Protein AF-Q891A1-F1 (afdb_monomer)

InterPro domains:
  IPR018060 AraC-like, DNA binding HTH domain [PF12833] (164-237)
  IPR018060 AraC-like, DNA binding HTH domain [PS01124] (141-235)
  IPR018060 AraC-like, DNA binding HTH domain [SM00342] (158-240)
  IPR029058 Alpha/Beta hydrolase fold [G3DSA:3.40.50.1820] (238-416)
  IPR029058 Alpha/Beta hydrolase fold [SSF53474] (236-412)

pLDDT: mean 78.77, std 14.67, range [28.3, 97.5]

Mean predicted aligned error: 16.71 Å

Nearest PDB structures (foldseek):
  5tkq-assembly1_A  TM=7.796E-01  e=1.368E-04  Homo sapiens
  4dnp-assembly1_A  TM=5.455E-01  e=9.381E-04  Petunia x hybrida
  7ukb-assembly1_A  TM=5.071E-01  e=1.051E-03  synthetic construct
  6uh9-assembly2_B  TM=5.305E-01  e=1.959E-03  Petunia x hybrida
  6i8w-assembly2_B  TM=4.592E-01  e=1.112E-03  Pseudomonas aeruginosa

Organism: Clostridium tetani (strain Massachusetts / E88) (NCBI:txid212717)

Secondary structure (DSSP, 8-state):
----EEEE-SSEEEEEE-S--PPSB--SSEEEEEESSS-EEEEETTEEEEESEEEE-TT--EEEE--TT-EEEEEE-TTSHHHHHHIIIIITTSSEEEPPHHHHHHHHHHHHHHTT-HHHHHHHHHHHTT-----GGGS-HHHHHHHHHHHH-S---TTHHHHHHHHHT--HHHHHHHHHHHHSS-HHHHHHHHHHHHHHHHHHTT--HHHHHHHTT-S-HHHHHHHHHHHHSEEEEETTHHHHHHHHHTT-TT--EEEEES--SBHHHHHHTTS-HHHHHHHHHHHHTT-HHHHHHHHHHHHHHS-HHHHHHHHHHHHHTT-SSHHHHHHHHTT-BSTTTGGG--SEEEEEEETT-SSS-GGGHHHHHHH-TT-SEEEEEEE-GGGT--SGGGTT-HHHHHHHHHHHHHHHHHHHTT-

Radius of gyration: 25.14 Å; Cα contacts (8 Å, |Δi|>4): 693; chains: 1; bounding box: 55×58×72 Å

Sequence (419 aa):
MDLTNVFYFYGHTLIFSDYKTPELHKHVAKHMIFSLGNDMECYINGKKLLCRGICIDSNVEHTIKACLQGVLVFLFEETSTLSGQLKNKYLHGKSFSIIDEDIVDTVINIWIDNNDNSREVDKEILMACQLNTPSQQEYDQRIITVLSAIAKAEGIYEDTIEKLCNIVYLSQSRLSHLFSEQVGVSLASFLVLEKMRKTYAYVISGESLTDSAIRAGFNSSSHFSATCKRMFGLSVGASLGGMLAPRAAAFDKRIQRVIAWSIFPNFFDVILFGLSKNQQCIIKWCIKYKMSFLINTIVNKKLKSGDESVKWGLLHGMYAYQAKTPYEYIVKMNKYQMLDIAHKIEQDMLIIGANKDHFIDYHTVGKEIDALTNVRSLTVRIFTEKENAGEHCNVDNPRLCFDTMINWIEQIKKRDNRI

Structure (mmCIF, N/CA/C/O backbone):
data_AF-Q891A1-F1
#
_entry.id   AF-Q891A1-F1
#
loop_
_atom_site.group_PDB
_atom_site.id
_atom_site.type_symbol
_atom_site.label_atom_id
_atom_site.label_alt_id
_atom_site.label_comp_id
_atom_site.label_asym_id
_atom_site.label_entity_id
_atom_site.label_seq_id
_atom_site.pdbx_PDB_ins_code
_atom_site.Cartn_x
_atom_site.Cartn_y
_atom_site.Cartn_z
_atom_site.occupancy
_atom_site.B_iso_or_equiv
_atom_site.auth_seq_id
_atom_site.auth_comp_id
_atom_site.auth_asym_id
_atom_site.auth_atom_id
_atom_site.pdbx_PDB_model_num
ATOM 1 N N . MET A 1 1 ? 5.472 29.842 -4.791 1.00 28.30 1 MET A N 1
ATOM 2 C CA . MET A 1 1 ? 6.188 28.680 -4.229 1.00 28.30 1 MET A CA 1
ATOM 3 C C . MET A 1 1 ? 5.194 28.097 -3.275 1.00 28.30 1 MET A C 1
ATOM 5 O O . MET A 1 1 ? 4.993 28.670 -2.214 1.00 28.30 1 MET A O 1
ATOM 9 N N . ASP A 1 2 ? 4.491 27.088 -3.763 1.00 34.38 2 ASP A N 1
ATOM 10 C CA . ASP A 1 2 ? 3.330 26.531 -3.095 1.00 34.38 2 ASP A CA 1
ATOM 11 C C . ASP A 1 2 ? 3.844 25.477 -2.107 1.00 34.38 2 ASP A C 1
ATOM 13 O O . ASP A 1 2 ? 4.395 24.451 -2.516 1.00 34.38 2 ASP A O 1
ATOM 17 N N . LEU A 1 3 ? 3.792 25.787 -0.815 1.00 41.62 3 LEU A N 1
ATOM 18 C CA . LEU A 1 3 ? 4.240 24.915 0.268 1.00 41.62 3 LEU A CA 1
ATOM 19 C C . LEU A 1 3 ? 3.006 24.233 0.857 1.00 41.62 3 LEU A C 1
ATOM 21 O O . LEU A 1 3 ? 2.468 24.646 1.880 1.00 41.62 3 LEU A O 1
ATOM 25 N N . THR A 1 4 ? 2.558 23.167 0.192 1.00 54.81 4 THR A N 1
ATOM 26 C CA . THR A 1 4 ? 1.636 22.210 0.808 1.00 54.81 4 THR A CA 1
ATOM 27 C C . THR A 1 4 ? 2.433 21.329 1.769 1.00 54.81 4 THR A C 1
ATOM 29 O O . THR A 1 4 ? 3.264 20.533 1.332 1.00 54.81 4 THR A O 1
ATOM 32 N N . ASN A 1 5 ? 2.182 21.459 3.070 1.00 61.22 5 ASN A N 1
ATOM 33 C CA . ASN A 1 5 ? 2.815 20.627 4.094 1.00 61.22 5 ASN A CA 1
ATOM 34 C C . ASN A 1 5 ? 1.843 19.524 4.523 1.00 61.22 5 ASN A C 1
ATOM 36 O O . ASN A 1 5 ? 0.697 19.807 4.870 1.00 61.22 5 ASN A O 1
ATOM 40 N N . VAL A 1 6 ? 2.295 18.267 4.507 1.00 55.81 6 VAL A N 1
ATOM 41 C CA . VAL A 1 6 ? 1.483 17.101 4.886 1.00 55.81 6 VAL A CA 1
ATOM 42 C C . VAL A 1 6 ? 2.138 16.371 6.053 1.00 55.81 6 VAL A C 1
ATOM 44 O O . VAL A 1 6 ? 3.302 15.978 5.978 1.00 55.81 6 VAL A O 1
ATOM 47 N N . PHE A 1 7 ? 1.370 16.146 7.114 1.00 57.16 7 PHE A N 1
ATOM 48 C CA . PHE A 1 7 ? 1.794 15.477 8.337 1.00 57.16 7 PHE A CA 1
ATOM 49 C C . PHE A 1 7 ? 0.924 14.241 8.584 1.00 57.16 7 PHE A C 1
ATOM 51 O O . PHE A 1 7 ? -0.303 14.323 8.623 1.00 57.16 7 PHE A O 1
ATOM 58 N N . TYR A 1 8 ? 1.557 13.080 8.756 1.00 51.88 8 TYR A N 1
ATOM 59 C CA . TYR A 1 8 ? 0.866 11.799 8.922 1.00 51.88 8 TYR A CA 1
ATOM 60 C C . TYR A 1 8 ? 0.908 11.323 10.374 1.00 51.88 8 TYR A C 1
ATOM 62 O O . TYR A 1 8 ? 1.984 11.230 10.974 1.00 51.88 8 TYR A O 1
ATOM 70 N N . PHE A 1 9 ? -0.253 10.938 10.903 1.00 58.28 9 PHE A N 1
ATOM 71 C CA . PHE A 1 9 ? -0.436 10.450 12.266 1.00 58.28 9 PHE A CA 1
ATOM 72 C C . PHE A 1 9 ? -1.172 9.102 12.268 1.00 58.28 9 PHE A C 1
ATOM 74 O O . PHE A 1 9 ? -1.621 8.598 11.236 1.00 58.28 9 PHE A O 1
ATOM 81 N N . TYR A 1 10 ? -1.256 8.460 13.434 1.00 57.59 10 TYR A N 1
ATOM 82 C CA . TYR A 1 10 ? -2.009 7.215 13.568 1.00 57.59 10 TYR A CA 1
ATOM 83 C C . TYR A 1 10 ? -3.515 7.509 13.555 1.00 57.59 10 TYR A C 1
ATOM 85 O O . TYR A 1 10 ? -4.038 8.082 14.506 1.00 57.59 10 TYR A O 1
ATOM 93 N N . GLY A 1 11 ? -4.209 7.091 12.493 1.00 57.59 11 GLY A N 1
ATOM 94 C CA . GLY A 1 11 ? -5.657 7.257 12.342 1.00 57.59 11 GLY A CA 1
ATOM 95 C C . GLY A 1 11 ? -6.099 8.553 11.653 1.00 57.59 11 GLY A C 1
ATOM 96 O O . GLY A 1 11 ? -7.282 8.673 11.332 1.00 57.59 11 GLY A O 1
ATOM 97 N N . HIS A 1 12 ? -5.189 9.494 11.375 1.00 75.38 12 HIS A N 1
ATOM 98 C CA . HIS A 1 12 ? -5.497 10.732 10.651 1.00 75.38 12 HIS A CA 1
ATOM 99 C C . HIS A 1 12 ? -4.279 11.362 9.954 1.00 75.38 12 HIS A C 1
ATOM 101 O O . HIS A 1 12 ? -3.131 10.979 10.173 1.00 75.38 12 HIS A O 1
ATOM 107 N N . THR A 1 13 ? -4.534 12.326 9.071 1.00 67.75 13 THR A N 1
ATOM 108 C CA . THR A 1 13 ? -3.533 13.133 8.352 1.00 67.75 13 THR A CA 1
ATOM 109 C C . THR A 1 13 ? -3.898 14.608 8.468 1.00 67.75 13 THR A C 1
ATOM 111 O O . THR A 1 13 ? -5.066 14.951 8.306 1.00 67.75 13 THR A O 1
ATOM 114 N N . LEU A 1 14 ? -2.913 15.466 8.713 1.00 76.75 14 LEU A N 1
ATOM 115 C CA . LEU A 1 14 ? -3.044 16.921 8.700 1.00 76.75 14 LEU A CA 1
ATOM 116 C C . LEU A 1 14 ? -2.378 17.473 7.439 1.00 76.75 14 LEU A C 1
ATOM 118 O O . LEU A 1 14 ? -1.219 17.176 7.156 1.00 76.75 14 LEU A O 1
ATOM 122 N N . ILE A 1 15 ? -3.106 18.284 6.687 1.00 74.00 15 ILE A N 1
ATOM 123 C CA . ILE A 1 15 ? -2.641 18.954 5.479 1.00 74.00 15 ILE A CA 1
ATOM 124 C C . ILE A 1 15 ? -2.798 20.454 5.692 1.00 74.00 15 ILE A C 1
ATOM 126 O O . ILE A 1 15 ? -3.900 20.943 5.930 1.00 74.00 15 ILE A O 1
ATOM 130 N N . PHE A 1 16 ? -1.703 21.188 5.557 1.00 77.50 16 PHE A N 1
ATOM 131 C CA . PHE A 1 16 ? -1.745 22.620 5.310 1.00 77.50 16 PHE A CA 1
ATOM 132 C C . PHE A 1 16 ? -1.683 22.826 3.800 1.00 77.50 16 PHE A C 1
ATOM 134 O O . PHE A 1 16 ? -0.686 22.474 3.164 1.00 77.50 16 PHE A O 1
ATOM 141 N N . SER A 1 17 ? -2.765 23.350 3.229 1.00 66.00 17 SER A N 1
ATOM 142 C CA . SER A 1 17 ? -2.843 23.674 1.807 1.00 66.00 17 SER A CA 1
ATOM 143 C C . SER A 1 17 ? -2.883 25.182 1.635 1.00 66.00 17 SER A C 1
ATOM 145 O O . SER A 1 17 ? -3.754 25.862 2.183 1.00 66.00 17 SER A O 1
ATOM 147 N N . ASP A 1 18 ? -1.984 25.694 0.804 1.00 64.25 18 ASP A N 1
ATOM 148 C CA . ASP A 1 18 ? -2.136 27.022 0.222 1.00 64.25 18 ASP A CA 1
ATOM 149 C C . ASP A 1 18 ? -3.290 27.043 -0.799 1.00 64.25 18 ASP A C 1
ATOM 151 O O . ASP A 1 18 ? -3.939 26.022 -1.033 1.00 64.25 18 ASP A O 1
ATOM 155 N N . TYR A 1 19 ? -3.572 28.238 -1.336 1.00 57.94 19 TYR A N 1
ATOM 156 C CA . TYR A 1 19 ? -4.722 28.737 -2.123 1.00 57.94 19 TYR A CA 1
ATOM 157 C C . TYR A 1 19 ? -5.319 27.841 -3.245 1.00 57.94 19 TYR A C 1
ATOM 159 O O . TYR A 1 19 ? -6.241 28.237 -3.966 1.00 57.94 19 TYR A O 1
ATOM 167 N N . LYS A 1 20 ? -4.848 26.612 -3.428 1.00 62.22 20 LYS A N 1
ATOM 168 C CA . LYS A 1 20 ? -5.359 25.658 -4.403 1.00 62.22 20 LYS A CA 1
ATOM 169 C C . LYS A 1 20 ? -6.750 25.141 -4.021 1.00 62.22 20 LYS A C 1
ATOM 171 O O . LYS A 1 20 ? -6.933 24.392 -3.070 1.00 62.22 20 LYS A O 1
ATOM 176 N N . THR A 1 21 ? -7.739 25.505 -4.833 1.00 71.62 21 THR A N 1
ATOM 177 C CA . THR A 1 21 ? -9.111 24.988 -4.732 1.00 71.62 21 THR A CA 1
ATOM 178 C C . THR A 1 21 ? -9.183 23.573 -5.329 1.00 71.62 21 THR A C 1
ATOM 180 O O . THR A 1 21 ? -8.945 23.434 -6.533 1.00 71.62 21 THR A O 1
ATOM 183 N N . PRO A 1 22 ? -9.475 22.515 -4.545 1.00 70.00 22 PRO A N 1
ATOM 184 C CA . PRO A 1 22 ? -9.685 21.172 -5.079 1.00 70.00 22 PRO A CA 1
ATOM 185 C C . PRO A 1 22 ? -10.894 21.106 -6.022 1.00 70.00 22 PRO A C 1
ATOM 187 O O . PRO A 1 22 ? -11.870 21.838 -5.875 1.00 70.00 22 PRO A O 1
ATOM 190 N N . GLU A 1 23 ? -10.865 20.184 -6.983 1.00 76.81 23 GLU A N 1
ATOM 191 C CA . GLU A 1 23 ? -12.052 19.853 -7.782 1.00 76.81 23 GLU A CA 1
ATOM 192 C C . GLU A 1 23 ? -13.133 19.206 -6.899 1.00 76.81 23 GLU A C 1
ATOM 194 O O . GLU A 1 23 ? -12.847 18.730 -5.800 1.00 76.81 23 GLU A O 1
ATOM 199 N N . LEU A 1 24 ? -14.384 19.183 -7.364 1.00 78.00 24 LEU A N 1
ATOM 200 C CA . LEU A 1 24 ? -15.477 18.479 -6.687 1.00 78.00 24 LEU A CA 1
ATOM 201 C C . LEU A 1 24 ? -15.148 16.982 -6.564 1.00 78.00 24 LEU A C 1
ATOM 203 O O . LEU A 1 24 ? -14.889 16.322 -7.570 1.00 78.00 24 LEU A O 1
ATOM 207 N N . HIS A 1 25 ? -15.146 16.447 -5.343 1.00 66.81 25 HIS A N 1
ATOM 208 C CA . HIS A 1 25 ? -14.740 15.068 -5.068 1.00 66.81 25 HIS A CA 1
ATOM 209 C C . HIS A 1 25 ? -15.483 14.468 -3.866 1.00 66.81 25 HIS A C 1
ATOM 211 O O . HIS A 1 25 ? -16.196 15.151 -3.140 1.00 66.81 25 HIS A O 1
ATOM 217 N N . LYS A 1 26 ? -15.326 13.160 -3.651 1.00 64.94 26 LYS A N 1
ATOM 218 C CA . LYS A 1 26 ? -15.771 12.448 -2.444 1.00 64.94 26 LYS A CA 1
ATOM 219 C C . LYS A 1 26 ? -14.814 11.307 -2.146 1.00 64.94 26 LYS A C 1
ATOM 221 O O . LYS A 1 26 ? -14.264 10.718 -3.076 1.00 64.94 26 LYS A O 1
ATOM 226 N N . HIS A 1 27 ? -14.654 10.955 -0.878 1.00 57.44 27 HIS A N 1
ATOM 227 C CA . HIS A 1 27 ? -13.802 9.838 -0.481 1.00 57.44 27 HIS A CA 1
ATOM 228 C C . HIS A 1 27 ? -14.135 9.318 0.917 1.00 57.44 27 HIS A C 1
ATOM 230 O O . HIS A 1 27 ? -14.945 9.898 1.633 1.00 57.44 27 HIS A O 1
ATOM 236 N N . VAL A 1 28 ? -13.487 8.218 1.300 1.00 55.78 28 VAL A N 1
ATOM 237 C CA . VAL A 1 28 ? -13.786 7.445 2.515 1.00 55.78 28 VAL A CA 1
ATOM 238 C C . VAL A 1 28 ? -13.289 8.067 3.820 1.00 55.78 28 VAL A C 1
ATOM 240 O O . VAL A 1 28 ? -13.697 7.603 4.875 1.00 55.78 28 VAL A O 1
ATOM 243 N N . ALA A 1 29 ? -12.404 9.065 3.772 1.00 61.62 29 ALA A N 1
ATOM 244 C CA . ALA A 1 29 ? -11.992 9.794 4.969 1.00 61.62 29 ALA A CA 1
ATOM 245 C C . ALA A 1 29 ? -13.008 10.888 5.324 1.00 61.62 29 ALA A C 1
ATOM 247 O O . ALA A 1 29 ? -13.493 11.589 4.428 1.00 61.62 29 ALA A O 1
ATOM 248 N N . LYS A 1 30 ? -13.278 11.053 6.625 1.00 83.75 30 LYS A N 1
ATOM 249 C CA . LYS A 1 30 ? -14.004 12.218 7.155 1.00 83.75 30 LYS A CA 1
ATOM 250 C C . LYS A 1 30 ? -13.077 13.425 7.177 1.00 83.75 30 LYS A C 1
ATOM 252 O O . LYS A 1 30 ? -11.870 13.260 7.366 1.00 83.75 30 LYS A O 1
ATOM 257 N N . HIS A 1 31 ? -13.643 14.618 7.051 1.00 88.25 31 HIS A N 1
ATOM 258 C CA . HIS A 1 31 ? -12.878 15.859 7.105 1.00 88.25 31 HIS A CA 1
ATOM 259 C C . HIS A 1 31 ? -13.192 16.695 8.330 1.00 88.25 31 HIS A C 1
ATOM 261 O O . HIS A 1 31 ? -14.355 16.809 8.717 1.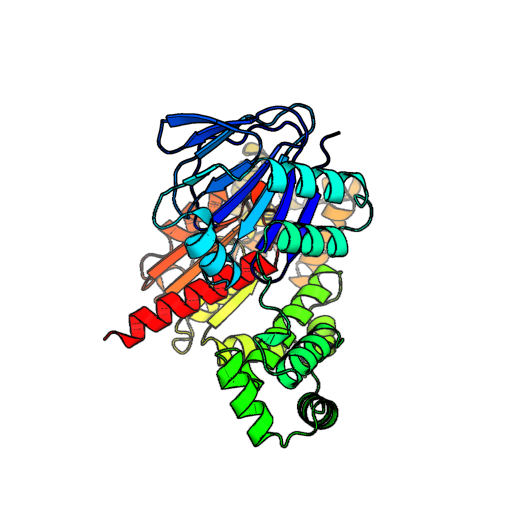00 88.25 31 HIS A O 1
ATOM 267 N N . MET A 1 32 ? -12.174 17.396 8.819 1.00 93.94 32 MET A N 1
ATOM 268 C CA . MET A 1 32 ? -12.349 18.706 9.444 1.00 93.94 32 MET A CA 1
ATOM 269 C C . MET A 1 32 ? -11.484 19.722 8.723 1.00 93.94 32 MET A C 1
ATOM 271 O O . MET A 1 32 ? -10.315 19.456 8.463 1.00 93.94 32 MET A O 1
ATOM 275 N N . ILE A 1 33 ? -12.064 20.861 8.368 1.00 93.19 33 ILE A N 1
ATOM 276 C CA . ILE A 1 33 ? -11.386 21.880 7.573 1.00 93.19 33 ILE A CA 1
ATOM 277 C C . ILE A 1 33 ? -11.564 23.226 8.250 1.00 93.19 33 ILE A C 1
ATOM 279 O O . ILE A 1 33 ? -12.676 23.564 8.653 1.00 93.19 33 ILE A O 1
ATOM 283 N N . PHE A 1 34 ? -10.471 23.975 8.355 1.00 93.50 34 PHE A N 1
ATOM 284 C CA . PHE A 1 34 ? -10.411 25.291 8.973 1.00 93.50 34 PHE A CA 1
ATOM 285 C C . PHE A 1 34 ? -9.769 26.288 8.013 1.00 93.50 34 PHE A C 1
ATOM 287 O O . PHE A 1 34 ? -8.702 26.034 7.455 1.00 93.50 34 PHE A O 1
ATOM 294 N N . SER A 1 35 ? -10.411 27.433 7.830 1.00 91.38 35 SER A N 1
ATOM 295 C CA . SER A 1 35 ? -9.860 28.569 7.103 1.00 91.38 35 SER A CA 1
ATOM 296 C C . SER A 1 35 ? -8.906 29.347 8.000 1.00 91.38 35 SER A C 1
ATOM 298 O O . SER A 1 35 ? -9.288 29.737 9.098 1.00 91.38 35 SER A O 1
ATOM 300 N N . LEU A 1 36 ? -7.692 29.635 7.527 1.00 87.06 36 LEU A N 1
ATOM 301 C CA . LEU A 1 36 ? -6.720 30.466 8.255 1.00 87.06 36 LEU A CA 1
ATOM 302 C C . LEU A 1 36 ? -6.941 31.974 8.048 1.00 87.06 36 LEU A C 1
ATOM 304 O O . LEU A 1 36 ? -6.126 32.798 8.457 1.00 87.06 36 LEU A O 1
ATOM 308 N N . GLY A 1 37 ? -8.032 32.345 7.382 1.00 82.56 37 GLY A N 1
ATOM 309 C CA . GLY A 1 37 ? -8.413 33.726 7.128 1.00 82.56 37 GLY A CA 1
ATOM 310 C C . GLY A 1 37 ? -9.914 33.924 7.295 1.00 82.56 37 GLY A C 1
ATOM 311 O O . GLY A 1 37 ? -10.510 33.517 8.291 1.00 82.56 37 GLY A O 1
ATOM 312 N N . ASN A 1 38 ? -10.527 34.553 6.294 1.00 85.12 38 ASN A N 1
ATOM 313 C CA . ASN A 1 38 ? -11.974 34.780 6.253 1.00 85.12 38 ASN A CA 1
ATOM 314 C C . ASN A 1 38 ? -12.739 33.497 5.891 1.00 85.12 38 ASN A C 1
ATOM 316 O O . ASN A 1 38 ? -12.134 32.466 5.600 1.00 85.12 38 ASN A O 1
ATOM 320 N N . ASP A 1 39 ? -14.067 33.568 5.848 1.00 89.50 39 ASP A N 1
ATOM 321 C CA . ASP A 1 39 ? -14.931 32.466 5.421 1.00 89.50 39 ASP A CA 1
ATOM 322 C C . ASP A 1 39 ? -14.442 31.791 4.131 1.00 89.50 39 ASP A C 1
ATOM 324 O O . ASP A 1 39 ? -14.150 32.445 3.123 1.00 89.50 39 ASP A O 1
ATOM 328 N N . MET A 1 40 ? -14.402 30.461 4.158 1.00 91.19 40 MET A N 1
ATOM 329 C CA . MET A 1 40 ? -14.188 29.637 2.975 1.00 91.19 40 MET A CA 1
ATOM 330 C C . MET A 1 40 ? -15.529 29.275 2.335 1.00 91.19 40 MET A C 1
ATOM 332 O O . MET A 1 40 ? -16.533 29.021 3.006 1.00 91.19 40 MET A O 1
ATOM 336 N N . GLU A 1 41 ? -15.544 29.235 1.006 1.00 92.62 41 GLU A N 1
ATOM 337 C CA . GLU A 1 41 ? -16.724 28.875 0.225 1.00 92.62 41 GLU A CA 1
ATOM 338 C C . GLU A 1 41 ? -16.760 27.359 0.027 1.00 92.62 41 GLU A C 1
ATOM 340 O O . GLU A 1 41 ? -15.955 26.805 -0.720 1.00 92.62 41 GLU A O 1
ATOM 345 N N . CYS A 1 42 ? -17.691 26.685 0.698 1.00 92.25 42 CYS A N 1
ATOM 346 C CA . CYS A 1 42 ? -17.836 25.235 0.644 1.00 92.25 42 CYS A CA 1
ATOM 347 C C . CYS A 1 42 ? -19.026 24.849 -0.238 1.00 92.25 42 CYS A C 1
ATOM 349 O O . CYS A 1 42 ? -20.129 25.383 -0.095 1.00 92.25 42 CYS A O 1
ATOM 351 N N . TYR A 1 43 ? -18.815 23.876 -1.113 1.00 93.25 43 TYR A N 1
ATOM 352 C CA . TYR A 1 43 ? -19.847 23.237 -1.917 1.00 93.25 43 TYR A CA 1
ATOM 353 C C . TYR A 1 43 ? -19.978 21.798 -1.445 1.00 93.25 43 TYR A C 1
ATOM 355 O O . TYR A 1 43 ? -19.032 21.040 -1.603 1.00 93.25 43 TYR A O 1
ATOM 363 N N . ILE A 1 44 ? -21.110 21.416 -0.853 1.00 92.38 44 ILE A N 1
ATOM 364 C CA . ILE A 1 44 ? -21.330 20.076 -0.289 1.00 92.38 44 ILE A CA 1
ATOM 365 C C . ILE A 1 44 ? -22.694 19.553 -0.730 1.00 92.38 44 ILE A C 1
ATOM 367 O O . ILE A 1 44 ? -23.713 20.202 -0.488 1.00 92.38 44 ILE A O 1
ATOM 371 N N . ASN A 1 45 ? -22.733 18.379 -1.368 1.00 88.31 45 ASN A N 1
ATOM 372 C CA . ASN A 1 45 ? -23.945 17.773 -1.936 1.00 88.31 45 ASN A CA 1
ATOM 373 C C . ASN A 1 45 ? -24.769 18.777 -2.775 1.00 88.31 45 ASN A C 1
ATOM 375 O O . ASN A 1 45 ? -25.988 18.885 -2.626 1.00 88.31 45 ASN A O 1
ATOM 379 N N . GLY A 1 46 ? -24.086 19.584 -3.594 1.00 85.00 46 GLY A N 1
ATOM 380 C CA . GLY A 1 46 ? -24.699 20.623 -4.430 1.00 85.00 46 GLY A CA 1
ATOM 381 C C . GLY A 1 46 ? -25.177 21.882 -3.689 1.00 85.00 46 GLY A C 1
ATOM 382 O O . GLY A 1 46 ? -25.698 22.794 -4.329 1.00 85.00 46 GLY A O 1
ATOM 383 N N . LYS A 1 47 ? -25.003 21.975 -2.364 1.00 89.44 47 LYS A N 1
ATOM 384 C CA . LYS A 1 47 ? -25.314 23.177 -1.575 1.00 89.44 47 LYS A CA 1
ATOM 385 C C . LYS A 1 47 ? -24.067 24.027 -1.384 1.00 89.44 47 LYS A C 1
ATOM 387 O O . LYS A 1 47 ? -23.021 23.506 -1.018 1.00 89.44 47 LYS A O 1
ATOM 392 N N . LYS A 1 48 ? -24.207 25.337 -1.570 1.00 93.38 48 LYS A N 1
ATOM 393 C CA . LYS A 1 48 ? -23.166 26.323 -1.271 1.00 93.38 48 LYS A CA 1
ATOM 394 C C . LYS A 1 48 ? -23.379 26.907 0.125 1.00 93.38 48 LYS A C 1
ATOM 396 O O . LYS A 1 48 ? -24.500 27.296 0.452 1.00 93.38 48 LYS A O 1
ATOM 401 N N . LEU A 1 49 ? -22.313 27.000 0.912 1.00 94.62 49 LEU A N 1
ATOM 402 C CA . LEU A 1 49 ? -22.293 27.691 2.199 1.00 94.62 49 LEU A CA 1
ATOM 403 C C . LEU A 1 49 ? -20.950 28.397 2.439 1.00 94.62 49 LEU A C 1
ATOM 405 O O . LEU A 1 49 ? -19.951 28.091 1.789 1.00 94.62 49 LEU A O 1
ATOM 409 N N . LEU A 1 50 ? -20.958 29.353 3.365 1.00 94.38 50 LEU A N 1
ATOM 410 C CA . LEU A 1 50 ? -19.786 30.080 3.848 1.00 94.38 50 LEU A CA 1
ATOM 411 C C . LEU A 1 50 ? -19.600 29.760 5.330 1.00 94.38 50 LEU A C 1
ATOM 413 O O . LEU A 1 50 ? -20.575 29.756 6.082 1.00 94.38 50 LEU A O 1
ATOM 417 N N . CYS A 1 51 ? -18.372 29.438 5.718 1.00 94.62 51 CYS A N 1
ATOM 418 C CA . CYS A 1 51 ? -17.993 29.152 7.102 1.00 94.62 51 CYS A CA 1
ATOM 419 C C . CYS A 1 51 ? -16.473 29.207 7.244 1.00 94.62 51 CYS A C 1
ATOM 421 O O . CYS A 1 51 ? -15.770 29.019 6.250 1.00 94.62 51 CYS A O 1
ATOM 423 N N . ARG A 1 52 ? -15.952 29.385 8.460 1.00 94.56 52 ARG A N 1
ATOM 424 C CA . ARG A 1 52 ? -14.508 29.274 8.732 1.00 94.56 52 ARG A CA 1
ATOM 425 C C . ARG A 1 52 ? -14.088 27.877 9.179 1.00 94.56 52 ARG A C 1
ATOM 427 O O . ARG A 1 52 ? -12.932 27.522 8.993 1.00 94.56 52 ARG A O 1
ATOM 434 N N . GLY A 1 53 ? -15.016 27.059 9.674 1.00 95.31 53 GLY A N 1
ATOM 435 C CA . GLY A 1 53 ? -14.765 25.671 10.059 1.00 95.31 53 GLY A CA 1
ATOM 436 C C . GLY A 1 53 ? -15.876 24.723 9.618 1.00 95.31 53 GLY A C 1
ATOM 437 O O . GLY A 1 53 ? -17.060 25.030 9.764 1.00 95.31 53 GLY A O 1
ATOM 438 N N . ILE A 1 54 ? -15.517 23.547 9.103 1.00 96.06 54 ILE A N 1
ATOM 439 C CA . ILE A 1 54 ? -16.495 22.540 8.681 1.00 96.06 54 ILE A CA 1
ATOM 440 C C . ILE A 1 54 ? -16.030 21.113 8.941 1.00 96.06 54 ILE A C 1
ATOM 442 O O . ILE A 1 54 ? -14.866 20.776 8.749 1.00 96.06 54 ILE A O 1
ATOM 446 N N . CYS A 1 55 ? -16.969 20.263 9.346 1.00 96.69 55 CYS A N 1
ATOM 447 C CA . CYS A 1 55 ? -16.798 18.823 9.469 1.00 96.69 55 CYS A CA 1
ATOM 448 C C . CYS A 1 55 ? -17.650 18.120 8.406 1.00 96.69 55 CYS A C 1
ATOM 450 O O . CYS A 1 55 ? -18.832 18.444 8.255 1.00 96.69 55 CYS A O 1
ATOM 452 N N . ILE A 1 56 ? -17.065 17.183 7.659 1.00 93.75 56 ILE A N 1
ATOM 453 C CA . ILE A 1 56 ? -17.708 16.500 6.525 1.00 93.75 56 ILE A CA 1
ATOM 454 C C . ILE A 1 56 ? -17.603 14.987 6.725 1.00 93.75 56 ILE A C 1
ATOM 456 O O . ILE A 1 56 ? -16.524 14.468 7.017 1.00 93.75 56 ILE A O 1
ATOM 460 N N . ASP A 1 57 ? -18.723 14.282 6.567 1.00 91.94 57 ASP A N 1
ATOM 461 C CA . ASP A 1 57 ? -18.788 12.825 6.689 1.00 91.94 57 ASP A CA 1
ATOM 462 C C . ASP A 1 57 ? -18.136 12.116 5.488 1.00 91.94 57 ASP A C 1
ATOM 464 O O . ASP A 1 57 ? -17.876 12.697 4.429 1.00 91.94 57 ASP A O 1
ATOM 468 N N . SER A 1 58 ? -17.895 10.822 5.643 1.00 77.94 58 SER A N 1
ATOM 469 C CA . SER A 1 58 ? -17.308 9.975 4.615 1.00 77.94 58 SER A CA 1
ATOM 470 C C . SER A 1 58 ? -18.246 9.803 3.426 1.00 77.94 58 SER A C 1
ATOM 472 O O . SER A 1 58 ? -19.461 9.671 3.561 1.00 77.94 58 SER A O 1
ATOM 474 N N . ASN A 1 59 ? -17.659 9.736 2.233 1.00 75.75 59 ASN A N 1
ATOM 475 C CA . ASN A 1 59 ? -18.345 9.580 0.948 1.00 75.75 59 ASN A CA 1
ATOM 476 C C . ASN A 1 59 ? -19.339 10.703 0.604 1.00 75.75 59 ASN A C 1
ATOM 478 O O . ASN A 1 59 ? -20.202 10.518 -0.257 1.00 75.75 59 ASN A O 1
ATOM 482 N N . VAL A 1 60 ? -19.197 11.870 1.228 1.00 85.62 60 VAL A N 1
ATOM 483 C CA . VAL A 1 60 ? -19.965 13.074 0.901 1.00 85.62 60 VAL A CA 1
ATOM 484 C C . VAL A 1 60 ? -19.270 13.823 -0.229 1.00 85.62 60 VAL A C 1
ATOM 486 O O . VAL A 1 60 ? -18.055 14.001 -0.199 1.00 85.62 60 VAL A O 1
ATOM 489 N N . GLU A 1 61 ? -20.023 14.244 -1.242 1.00 86.62 61 GLU A N 1
ATOM 490 C CA . GLU A 1 61 ? -19.473 15.010 -2.362 1.00 86.62 61 GLU A CA 1
ATOM 491 C C . GLU A 1 61 ? -19.267 16.465 -1.961 1.00 86.62 61 GLU A C 1
ATOM 493 O O . GLU A 1 61 ? -20.204 17.119 -1.497 1.00 86.62 61 GLU A O 1
ATOM 498 N N . HIS A 1 62 ? -18.040 16.960 -2.105 1.00 89.12 62 HIS A N 1
ATOM 499 C CA . HIS A 1 62 ? -17.668 18.292 -1.670 1.00 89.12 62 HIS A CA 1
ATOM 500 C C . HIS A 1 62 ? -16.490 18.908 -2.443 1.00 89.12 62 HIS A C 1
ATOM 502 O O . HIS A 1 62 ? -15.693 18.228 -3.085 1.00 89.12 62 HIS A O 1
ATOM 508 N N . THR A 1 63 ? -16.393 20.234 -2.386 1.00 88.81 63 THR A N 1
ATOM 509 C CA . THR A 1 63 ? -15.193 21.026 -2.689 1.00 88.81 63 THR A CA 1
ATOM 510 C C . THR A 1 63 ? -15.194 22.284 -1.825 1.00 88.81 63 THR A C 1
ATOM 512 O O . THR A 1 63 ? -16.246 22.734 -1.364 1.00 88.81 63 THR A O 1
ATOM 515 N N . ILE A 1 64 ? -14.013 22.847 -1.594 1.00 85.69 64 ILE A N 1
ATOM 516 C CA . ILE A 1 64 ? -13.825 24.079 -0.840 1.00 85.69 64 ILE A CA 1
ATOM 517 C C . ILE A 1 64 ? -12.963 25.018 -1.659 1.00 85.69 64 ILE A C 1
ATOM 519 O O . ILE A 1 64 ? -11.892 24.646 -2.129 1.00 85.69 64 ILE A O 1
ATOM 523 N N . LYS A 1 65 ? -13.411 26.258 -1.799 1.00 82.88 65 LYS A N 1
ATOM 524 C CA . LYS A 1 65 ? -12.602 27.319 -2.375 1.00 82.88 65 LYS A CA 1
ATOM 525 C C . LYS A 1 65 ? -11.666 27.857 -1.301 1.00 82.88 65 LYS A C 1
ATOM 527 O O . LYS A 1 65 ? -12.113 28.510 -0.357 1.00 82.88 65 LYS A O 1
ATOM 532 N N . ALA A 1 66 ? -10.383 27.545 -1.445 1.00 66.38 66 ALA A N 1
ATOM 533 C CA . ALA A 1 66 ? -9.355 27.965 -0.504 1.00 66.38 66 ALA A CA 1
ATOM 534 C C . ALA A 1 66 ? -9.272 29.502 -0.428 1.00 66.38 66 ALA A C 1
ATOM 536 O O . ALA A 1 66 ? -9.397 30.202 -1.439 1.00 66.38 66 ALA A O 1
ATOM 537 N N . CYS A 1 67 ? -9.075 30.030 0.780 1.00 69.25 67 CYS A N 1
ATOM 538 C CA . CYS A 1 67 ? -8.844 31.452 1.013 1.00 69.25 67 CYS A CA 1
ATOM 539 C C . CYS A 1 67 ? -7.355 31.796 0.823 1.00 69.25 67 CYS A C 1
ATOM 541 O O . CYS A 1 67 ? -6.497 30.912 0.790 1.00 69.25 67 CYS A O 1
ATOM 543 N N . LEU A 1 68 ? -7.032 33.086 0.675 1.00 73.12 68 LEU A N 1
ATOM 544 C CA . LEU A 1 68 ? -5.659 33.550 0.411 1.00 73.12 68 LEU A CA 1
ATOM 545 C C . LEU A 1 68 ? -4.660 33.135 1.502 1.00 73.12 68 LEU A C 1
ATOM 547 O O . LEU A 1 68 ? -3.490 32.929 1.201 1.00 73.12 68 LEU A O 1
ATOM 551 N N . GLN A 1 69 ? -5.122 33.006 2.747 1.00 76.12 69 GLN A N 1
ATOM 552 C CA . GLN A 1 69 ? -4.312 32.607 3.899 1.00 76.12 69 GLN A CA 1
ATOM 553 C C . GLN A 1 69 ? -4.112 31.083 4.019 1.00 76.12 69 GLN A C 1
ATOM 555 O O . GLN A 1 69 ? -3.351 30.640 4.876 1.00 76.12 69 GLN A O 1
ATOM 560 N N . GLY A 1 70 ? -4.750 30.286 3.156 1.00 83.69 70 GLY A N 1
ATOM 561 C CA . GLY A 1 70 ? -4.683 28.826 3.183 1.00 83.69 70 GLY A CA 1
ATOM 562 C C . GLY A 1 70 ? -5.702 28.177 4.121 1.00 83.69 70 GLY A C 1
ATOM 563 O O . GLY A 1 70 ? -6.451 28.838 4.844 1.00 83.69 70 GLY A O 1
ATOM 564 N N . VAL A 1 71 ? -5.749 26.849 4.080 1.00 87.75 71 VAL A N 1
ATOM 565 C CA . VAL A 1 71 ? -6.665 26.033 4.884 1.00 87.75 71 VAL A CA 1
ATOM 566 C C . VAL A 1 71 ? -5.911 24.910 5.590 1.00 87.75 71 VAL A C 1
ATOM 568 O O . VAL A 1 71 ? -4.981 24.319 5.033 1.00 87.75 71 VAL A O 1
ATOM 571 N N . LEU A 1 72 ? -6.345 24.590 6.806 1.00 89.06 72 LEU A N 1
ATOM 572 C CA . LEU A 1 72 ? -5.970 23.364 7.504 1.00 89.06 72 LEU A CA 1
ATOM 573 C C . LEU A 1 72 ? -7.010 22.297 7.217 1.00 89.06 72 LEU A C 1
ATOM 575 O O . LEU A 1 72 ? -8.200 22.519 7.425 1.00 89.06 72 LEU A O 1
ATOM 579 N N . VAL A 1 73 ? -6.563 21.135 6.763 1.00 86.69 73 VAL A N 1
ATOM 580 C CA . VAL A 1 73 ? -7.412 20.002 6.408 1.00 86.69 73 VAL A CA 1
ATOM 581 C C . VAL A 1 73 ? -6.960 18.785 7.202 1.00 86.69 73 VAL A C 1
ATOM 583 O O . VAL A 1 73 ? -5.854 18.285 7.021 1.00 86.69 73 VAL A O 1
ATOM 586 N N . PHE A 1 74 ? -7.839 18.274 8.053 1.00 88.44 74 PHE A N 1
ATOM 587 C CA . PHE A 1 74 ? -7.681 16.996 8.731 1.00 88.44 74 PHE A CA 1
ATOM 588 C C . PHE A 1 74 ? -8.469 15.919 7.990 1.00 88.44 74 PHE A C 1
ATOM 590 O O . PHE A 1 74 ? -9.672 16.071 7.774 1.00 88.44 74 PHE A O 1
ATOM 597 N N . LEU A 1 75 ? -7.801 14.817 7.651 1.00 77.25 75 LEU A N 1
ATOM 598 C CA . LEU A 1 75 ? -8.391 13.615 7.067 1.00 77.25 75 LEU A CA 1
ATOM 599 C C . LEU A 1 75 ? -8.359 12.484 8.090 1.00 77.25 75 LEU A C 1
ATOM 601 O O . LEU A 1 75 ? -7.279 12.043 8.477 1.00 77.25 75 LEU A O 1
ATOM 605 N N . PHE A 1 76 ? -9.518 11.978 8.500 1.00 76.62 76 PHE A N 1
ATOM 606 C CA . PHE A 1 76 ? -9.623 10.903 9.491 1.00 76.62 76 PHE A CA 1
ATOM 607 C C . PHE A 1 76 ? -9.934 9.565 8.813 1.00 76.62 76 PHE A C 1
ATOM 609 O O . PHE A 1 76 ? -10.921 9.450 8.079 1.00 76.62 76 PHE A O 1
ATOM 616 N N . GLU A 1 77 ? -9.113 8.542 9.073 1.00 70.69 77 GLU A N 1
ATOM 617 C CA . GLU A 1 77 ? -9.322 7.179 8.567 1.00 70.69 77 GLU A CA 1
ATOM 618 C C . GLU A 1 77 ? -10.663 6.633 9.101 1.00 70.69 77 GLU A C 1
ATOM 620 O O . GLU A 1 77 ? -10.943 6.751 10.295 1.00 70.69 77 GLU A O 1
ATOM 625 N N . GLU A 1 78 ? -11.504 6.022 8.255 1.00 61.88 78 GLU A N 1
ATOM 626 C CA . GLU A 1 78 ? -12.875 5.611 8.631 1.00 61.88 78 GLU A CA 1
ATOM 627 C C . GLU A 1 78 ? -12.919 4.687 9.854 1.00 61.88 78 GLU A C 1
ATOM 629 O O . GLU A 1 78 ? -13.823 4.777 10.680 1.00 61.88 78 GLU A O 1
ATOM 634 N N . THR A 1 79 ? -11.924 3.814 9.980 1.00 55.25 79 THR A N 1
ATOM 635 C CA . THR A 1 79 ? -11.818 2.829 11.060 1.00 55.25 79 THR A CA 1
ATOM 636 C C . THR A 1 79 ? -11.153 3.373 12.324 1.00 55.25 79 THR A C 1
ATOM 638 O O . THR A 1 79 ? -10.979 2.620 13.280 1.00 55.25 79 THR A O 1
ATOM 641 N N . SER A 1 80 ? -10.750 4.647 12.348 1.00 62.47 80 SER A N 1
ATOM 642 C CA . SER A 1 80 ? -10.122 5.262 13.521 1.00 62.47 80 SER A CA 1
ATOM 643 C C . SER A 1 80 ? -11.148 5.612 14.604 1.00 62.47 80 SER A C 1
ATOM 645 O O . SER A 1 80 ? -12.304 5.937 14.326 1.00 62.47 80 SER A O 1
ATOM 647 N N . THR A 1 81 ? -10.716 5.610 15.865 1.00 70.62 81 THR A N 1
ATOM 648 C CA . THR A 1 81 ? -11.546 6.057 16.998 1.00 70.62 81 THR A CA 1
ATOM 649 C C . THR A 1 81 ? -11.916 7.537 16.884 1.00 70.62 81 THR A C 1
ATOM 651 O O . THR A 1 81 ? -13.049 7.910 17.190 1.00 70.62 81 THR A O 1
ATOM 654 N N . LEU A 1 82 ? -11.008 8.364 16.353 1.00 78.81 82 LEU A N 1
ATOM 655 C CA . LEU A 1 82 ? -11.266 9.763 16.003 1.00 78.81 82 LEU A CA 1
ATOM 656 C C . LEU A 1 82 ? -12.471 9.886 15.065 1.00 78.81 82 LEU A C 1
ATOM 658 O O . LEU A 1 82 ? -13.380 10.664 15.335 1.00 78.81 82 LEU A O 1
ATOM 662 N N . SER A 1 83 ? -12.547 9.056 14.022 1.00 74.00 83 SER A N 1
ATOM 663 C CA . SER A 1 83 ? -13.676 9.039 13.081 1.00 74.00 83 SER A CA 1
ATOM 664 C C . SER A 1 83 ? -15.024 8.776 13.767 1.00 74.00 83 SER A C 1
ATOM 666 O O . SER A 1 83 ? -16.029 9.423 13.454 1.00 74.00 83 SER A O 1
ATOM 668 N N . GLY A 1 84 ? -15.046 7.882 14.762 1.00 74.50 84 GLY A N 1
ATOM 669 C CA . GLY A 1 84 ? -16.217 7.651 15.613 1.00 74.50 84 GLY A CA 1
ATOM 670 C C . GLY A 1 84 ? -16.588 8.866 16.471 1.00 74.50 84 GLY A C 1
ATOM 671 O O . GLY A 1 84 ? -17.766 9.213 16.577 1.00 74.50 84 GLY A O 1
ATOM 672 N N . GLN A 1 85 ? -15.596 9.559 17.037 1.00 85.94 85 GLN A N 1
ATOM 673 C CA . GLN A 1 85 ? -15.817 10.775 17.827 1.00 85.94 85 GLN A CA 1
ATOM 674 C C . GLN A 1 85 ? -16.337 11.933 16.974 1.00 85.94 85 GLN A C 1
ATOM 676 O O . GLN A 1 85 ? -17.304 12.579 17.375 1.00 85.94 85 GLN A O 1
ATOM 681 N N . LEU A 1 86 ? -15.783 12.145 15.774 1.00 89.25 86 LEU A N 1
ATOM 682 C CA . LEU A 1 86 ? -16.303 13.127 14.816 1.00 89.25 86 LEU A CA 1
ATOM 683 C C . LEU A 1 86 ? -17.785 12.876 14.519 1.00 89.25 86 LEU A C 1
ATOM 685 O O . LEU A 1 86 ? -18.596 13.807 14.537 1.00 89.25 86 LEU A O 1
ATOM 689 N N . LYS A 1 87 ? -18.144 11.609 14.280 1.00 85.31 87 LYS A N 1
ATOM 690 C CA . LYS A 1 87 ? -19.522 11.211 13.984 1.00 85.31 87 LYS A CA 1
ATOM 691 C C . LYS A 1 87 ? -20.479 11.578 15.115 1.00 85.31 87 LYS A C 1
ATOM 693 O O . LYS A 1 87 ? -21.551 12.118 14.852 1.00 85.31 87 LYS A O 1
ATOM 698 N N . ASN A 1 88 ? -20.087 11.290 16.351 1.00 85.81 88 ASN A N 1
ATOM 699 C CA . ASN A 1 88 ? -20.928 11.520 17.521 1.00 85.81 88 ASN A CA 1
ATOM 700 C C . ASN A 1 88 ? -20.991 12.995 17.923 1.00 85.81 88 ASN A C 1
ATOM 702 O O . ASN A 1 88 ? -22.036 13.437 18.378 1.00 85.81 88 ASN A O 1
ATOM 706 N N . LYS A 1 89 ? -19.890 13.738 17.771 1.00 90.19 89 LYS A N 1
ATOM 707 C CA . LYS A 1 89 ? -19.744 15.099 18.297 1.00 90.19 89 LYS A CA 1
ATOM 708 C C . LYS A 1 89 ? -20.165 16.190 17.322 1.00 90.19 89 LYS A C 1
ATOM 710 O O . LYS A 1 89 ? -20.735 17.191 17.737 1.00 90.19 89 LYS A O 1
ATOM 715 N N . TYR A 1 90 ? -19.839 16.032 16.045 1.00 94.81 90 TYR A N 1
ATOM 716 C CA . TYR A 1 90 ? -20.053 17.075 15.045 1.00 94.81 90 TYR A CA 1
ATOM 717 C C . TYR A 1 90 ? -21.194 16.688 14.108 1.00 94.81 90 TYR A C 1
ATOM 719 O O . TYR A 1 90 ? -22.192 17.402 13.993 1.00 94.81 90 TYR A O 1
ATOM 727 N N . LEU A 1 91 ? -21.096 15.504 13.502 1.00 93.00 91 LEU A N 1
ATOM 728 C CA . LEU A 1 91 ? -21.979 15.121 12.403 1.00 93.00 91 LEU A CA 1
ATOM 729 C C . LEU A 1 91 ? -23.387 14.737 12.870 1.00 93.00 91 LEU A C 1
ATOM 731 O O . LEU A 1 91 ? -24.362 15.106 12.220 1.00 93.00 91 LEU A O 1
ATOM 735 N N . HIS A 1 92 ? -23.525 14.003 13.979 1.00 89.69 92 HIS A N 1
ATOM 736 C CA . HIS A 1 92 ? -24.816 13.541 14.512 1.00 89.69 92 HIS A CA 1
ATOM 737 C C . HIS A 1 92 ? -25.713 12.868 13.446 1.00 89.69 92 HIS A C 1
ATOM 739 O O . HIS A 1 92 ? -26.923 13.086 13.392 1.00 89.69 92 HIS A O 1
ATOM 745 N N . GLY A 1 93 ? -25.107 12.082 12.547 1.00 86.44 93 GLY A N 1
ATOM 746 C CA . GLY A 1 93 ? -25.796 11.416 11.431 1.00 86.44 93 GLY A CA 1
ATOM 747 C C . GLY A 1 93 ? -26.100 12.302 10.214 1.00 86.44 93 GLY A C 1
ATOM 748 O O . GLY A 1 93 ? -26.723 11.827 9.266 1.00 86.44 93 GLY A O 1
ATOM 749 N N . LYS A 1 94 ? -25.673 13.570 10.211 1.00 92.56 94 LYS A N 1
ATOM 750 C CA . LYS A 1 94 ? -25.723 14.463 9.043 1.00 92.56 94 LYS A CA 1
ATOM 751 C C . LYS A 1 94 ? -24.468 14.294 8.186 1.00 92.56 94 LYS A C 1
ATOM 753 O O . LYS A 1 94 ? -23.405 13.958 8.688 1.00 92.56 94 LYS A O 1
ATOM 758 N N . SER A 1 95 ? -24.583 14.619 6.898 1.00 92.81 95 SER A N 1
ATOM 759 C CA . SER A 1 95 ? -23.461 14.571 5.948 1.00 92.81 95 SER A CA 1
ATOM 760 C C . SER A 1 95 ? -22.373 15.619 6.217 1.00 92.81 95 SER A C 1
ATOM 762 O O . SER A 1 95 ? -21.242 15.457 5.780 1.00 92.81 95 SER A O 1
ATOM 764 N N . PHE A 1 96 ? -22.711 16.725 6.880 1.00 96.38 96 PHE A N 1
ATOM 765 C CA . PHE A 1 96 ? -21.749 17.742 7.299 1.00 96.38 96 PHE A CA 1
ATOM 766 C C . PHE A 1 96 ? -22.326 18.588 8.438 1.00 96.38 96 PHE A C 1
ATOM 768 O O . PHE A 1 96 ? -23.545 18.624 8.648 1.00 96.38 96 PHE A O 1
ATOM 775 N N . SER A 1 97 ? -21.451 19.306 9.132 1.00 96.69 97 SER A N 1
ATOM 776 C CA . SER A 1 97 ? -21.796 20.299 10.150 1.00 96.69 97 SER A CA 1
ATOM 777 C C . SER A 1 97 ? -20.773 21.434 10.150 1.00 96.69 97 SER A C 1
ATOM 779 O O . SER A 1 97 ? -19.576 21.176 10.038 1.00 96.69 97 SER A O 1
ATOM 781 N N . ILE A 1 98 ? -21.231 22.674 10.316 1.00 96.38 98 ILE A N 1
ATOM 782 C CA . ILE A 1 98 ? -20.347 23.825 10.553 1.00 96.38 98 ILE A CA 1
ATOM 783 C C . ILE A 1 98 ? -19.766 23.701 11.969 1.00 96.38 98 ILE A C 1
ATOM 785 O O . ILE A 1 98 ? -20.485 23.309 12.891 1.00 96.38 98 ILE A O 1
ATOM 789 N N . ILE A 1 99 ? -18.469 23.966 12.113 1.00 96.31 99 ILE A N 1
ATOM 790 C CA . ILE A 1 99 ? -17.772 23.961 13.406 1.00 96.31 99 ILE A CA 1
ATOM 791 C C . ILE A 1 99 ? -17.963 25.331 14.062 1.00 96.31 99 ILE A C 1
ATOM 793 O O . ILE A 1 99 ? -17.965 26.345 13.373 1.00 96.31 99 ILE A O 1
ATOM 797 N N . ASP A 1 100 ? -18.140 25.338 15.381 1.00 95.06 100 ASP A N 1
ATOM 798 C CA . ASP A 1 100 ? -18.326 26.553 16.175 1.00 95.06 100 ASP A CA 1
ATOM 799 C C . ASP A 1 100 ? -17.127 27.515 16.063 1.00 95.06 100 ASP A C 1
ATOM 801 O O . ASP A 1 100 ? -15.977 27.069 16.088 1.00 95.06 100 ASP A O 1
ATOM 805 N N . GLU A 1 101 ? -17.395 28.818 15.939 1.00 93.56 101 GLU A N 1
ATOM 806 C CA . GLU A 1 101 ? -16.372 29.851 15.720 1.00 93.56 101 GLU A CA 1
ATOM 807 C C . GLU A 1 101 ? -15.353 29.923 16.867 1.00 93.56 101 GLU A C 1
ATOM 809 O O . GLU A 1 101 ? -14.166 30.098 16.598 1.00 93.56 101 GLU A O 1
ATOM 814 N N . ASP A 1 102 ? -15.757 29.668 18.118 1.00 94.62 102 ASP A N 1
ATOM 815 C CA . ASP A 1 102 ? -14.834 29.679 19.264 1.00 94.62 102 ASP A CA 1
ATOM 816 C C . ASP A 1 102 ? -13.766 28.573 19.134 1.00 94.62 102 ASP A C 1
ATOM 818 O O . ASP A 1 102 ? -12.590 28.753 19.475 1.00 94.62 102 ASP A O 1
ATOM 822 N N . ILE A 1 103 ? -14.161 27.411 18.597 1.00 94.81 103 ILE A N 1
ATOM 823 C CA . ILE A 1 103 ? -13.237 26.306 18.306 1.00 94.81 103 ILE A CA 1
ATOM 824 C C . ILE A 1 103 ? -12.324 26.696 17.146 1.00 94.81 103 ILE A C 1
ATOM 826 O O . ILE A 1 103 ? -11.120 26.454 17.211 1.00 94.81 103 ILE A O 1
ATOM 830 N N . VAL A 1 104 ? -12.881 27.300 16.094 1.00 94.44 104 VAL A N 1
ATOM 831 C CA . VAL A 1 104 ? -12.114 27.727 14.917 1.00 94.44 104 VAL A CA 1
ATOM 832 C C . VAL A 1 104 ? -11.031 28.734 15.304 1.00 94.44 104 VAL A C 1
ATOM 834 O O . VAL A 1 104 ? -9.872 28.534 14.945 1.00 94.44 104 VAL A O 1
ATOM 837 N N . ASP A 1 105 ? -11.370 29.760 16.083 1.00 93.69 105 ASP A N 1
ATOM 838 C CA . ASP A 1 105 ? -10.414 30.769 16.547 1.00 93.69 105 ASP A CA 1
ATOM 839 C C . ASP A 1 105 ? -9.316 30.151 17.415 1.00 93.69 105 ASP A C 1
ATOM 841 O O . ASP A 1 105 ? -8.136 30.461 17.249 1.00 93.69 105 ASP A O 1
ATOM 845 N N . THR A 1 106 ? -9.680 29.207 18.287 1.00 93.88 106 THR A N 1
ATOM 846 C CA . THR A 1 106 ? -8.705 28.469 19.100 1.00 93.88 106 THR A CA 1
ATOM 847 C C . THR A 1 106 ? -7.725 27.684 18.224 1.00 93.88 106 THR A C 1
ATOM 849 O O . THR A 1 106 ? -6.514 27.765 18.426 1.00 93.88 106 THR A O 1
ATOM 852 N N . VAL A 1 107 ? -8.227 26.954 17.224 1.00 93.00 107 VAL A N 1
ATOM 853 C CA . VAL A 1 107 ? -7.403 26.165 16.292 1.00 93.00 107 VAL A CA 1
ATOM 854 C C . VAL A 1 107 ? -6.459 27.054 15.483 1.00 93.00 107 VAL A C 1
ATOM 856 O O . VAL A 1 107 ? -5.290 26.709 15.310 1.00 93.00 107 VAL A O 1
ATOM 859 N N . ILE A 1 108 ? -6.943 28.204 15.011 1.00 90.19 108 ILE A N 1
ATOM 860 C CA . ILE A 1 108 ? -6.135 29.157 14.242 1.00 90.19 108 ILE A CA 1
ATOM 861 C C . ILE A 1 108 ? -5.021 29.749 15.108 1.00 90.19 108 ILE A C 1
ATOM 863 O O . ILE A 1 108 ? -3.881 29.811 14.651 1.00 90.19 108 ILE A O 1
ATOM 867 N N . ASN A 1 109 ? -5.313 30.130 16.354 1.00 90.69 109 ASN A N 1
ATOM 868 C CA . ASN A 1 109 ? -4.298 30.659 17.269 1.00 90.69 109 ASN A CA 1
ATOM 869 C C . ASN A 1 109 ? -3.208 29.617 17.560 1.00 90.69 109 ASN A C 1
ATOM 871 O O . ASN A 1 109 ? -2.028 29.920 17.413 1.00 90.69 109 ASN A O 1
ATOM 875 N N . ILE A 1 110 ? -3.594 28.365 17.849 1.00 90.44 110 ILE A N 1
ATOM 876 C CA . ILE A 1 110 ? -2.644 27.254 18.048 1.00 90.44 110 ILE A CA 1
ATOM 877 C C . ILE A 1 110 ? -1.729 27.088 16.829 1.00 90.44 110 ILE A C 1
ATOM 879 O O . ILE A 1 110 ? -0.523 26.896 16.980 1.00 90.44 110 ILE A O 1
ATOM 883 N N . TRP A 1 111 ? -2.292 27.161 15.620 1.00 87.06 111 TRP A N 1
ATOM 884 C CA . TRP A 1 111 ? -1.525 27.039 14.383 1.00 87.06 111 TRP A CA 1
ATOM 885 C C . TRP A 1 111 ? -0.538 28.195 14.181 1.00 87.06 111 TRP A C 1
ATOM 887 O O . TRP A 1 111 ? 0.620 27.956 13.835 1.00 87.06 111 TRP A O 1
ATOM 897 N N . ILE A 1 112 ? -0.980 29.438 14.397 1.00 84.06 112 ILE A N 1
ATOM 898 C CA . ILE A 1 112 ? -0.146 30.638 14.234 1.00 84.06 112 ILE A CA 1
ATOM 899 C C . ILE A 1 112 ? 1.020 30.633 15.228 1.00 84.06 112 ILE A C 1
ATOM 901 O O . ILE A 1 112 ? 2.145 30.946 14.837 1.00 84.06 112 ILE A O 1
ATOM 905 N N . ASP A 1 113 ? 0.768 30.235 16.475 1.00 82.38 113 ASP A N 1
ATOM 906 C CA . ASP A 1 113 ? 1.759 30.288 17.553 1.00 82.38 113 ASP A CA 1
ATOM 907 C C . ASP A 1 113 ? 2.847 29.202 17.435 1.00 82.38 113 ASP A C 1
ATOM 909 O O . ASP A 1 113 ? 3.948 29.378 17.957 1.00 82.38 113 ASP A O 1
ATOM 913 N N . ASN A 1 114 ? 2.576 28.091 16.736 1.00 72.44 114 ASN A N 1
ATOM 914 C CA . ASN A 1 114 ? 3.397 26.874 16.807 1.00 72.44 114 ASN A CA 1
ATOM 915 C C . ASN A 1 114 ? 3.790 26.265 15.440 1.00 72.44 114 ASN A C 1
ATOM 917 O O . ASN A 1 114 ? 4.197 25.102 15.381 1.00 72.44 114 ASN A O 1
ATOM 921 N N . ASN A 1 115 ? 3.709 27.016 14.334 1.00 62.78 115 ASN A N 1
ATOM 922 C CA . ASN A 1 115 ? 3.906 26.506 12.960 1.00 62.78 115 ASN A CA 1
ATOM 923 C C . ASN A 1 115 ? 5.279 25.826 12.689 1.00 62.78 115 ASN A C 1
ATOM 925 O O . ASN A 1 115 ? 5.442 25.129 11.689 1.00 62.78 115 ASN A O 1
ATOM 929 N N . ASP A 1 116 ? 6.257 25.963 13.590 1.00 54.62 116 ASP A N 1
ATOM 930 C CA . ASP A 1 116 ? 7.559 25.286 13.504 1.00 54.62 116 ASP A CA 1
ATOM 931 C C . ASP A 1 116 ? 7.574 23.858 14.115 1.00 54.62 116 ASP A C 1
ATOM 933 O O . ASP A 1 116 ? 8.525 23.108 13.877 1.00 54.62 116 ASP A O 1
ATOM 937 N N . ASN A 1 117 ? 6.535 23.423 14.859 1.00 60.22 117 ASN A N 1
ATOM 938 C CA . ASN A 1 117 ? 6.470 22.094 15.507 1.00 60.22 117 ASN A CA 1
ATOM 939 C C . ASN A 1 117 ? 5.164 21.311 15.238 1.00 60.22 117 ASN A C 1
ATOM 941 O O . ASN A 1 117 ? 4.259 21.209 16.067 1.00 60.22 117 ASN A O 1
ATOM 945 N N . SER A 1 118 ? 5.107 20.652 14.079 1.00 62.12 118 SER A N 1
ATOM 946 C CA . SER A 1 118 ? 3.914 19.957 13.562 1.00 62.12 118 SER A CA 1
ATOM 947 C C . SER A 1 118 ? 3.275 18.875 14.452 1.00 62.12 118 SER A C 1
ATOM 949 O O . SER A 1 118 ? 2.073 18.638 14.335 1.00 62.12 118 SER A O 1
ATOM 951 N N . ARG A 1 119 ? 4.029 18.197 15.333 1.00 59.81 119 ARG A N 1
ATOM 952 C CA . ARG A 1 119 ? 3.476 17.132 16.201 1.00 59.81 119 ARG A CA 1
ATOM 953 C C . ARG A 1 119 ? 2.776 17.665 17.447 1.00 59.81 119 ARG A C 1
ATOM 955 O O . ARG A 1 119 ? 1.850 17.021 17.933 1.00 59.81 119 ARG A O 1
ATOM 962 N N . GLU A 1 120 ? 3.241 18.786 17.986 1.00 71.62 120 GLU A N 1
ATOM 963 C CA . GLU A 1 120 ? 2.612 19.425 19.148 1.00 71.62 120 GLU A CA 1
ATOM 964 C C . GLU A 1 120 ? 1.336 20.151 18.719 1.00 71.62 120 GLU A C 1
ATOM 966 O O . GLU A 1 120 ? 0.285 19.941 19.324 1.00 71.62 120 GLU A O 1
ATOM 971 N N . VAL A 1 121 ? 1.398 20.845 17.578 1.00 82.38 121 VAL A N 1
ATOM 972 C CA . VAL A 1 121 ? 0.255 21.505 16.931 1.00 82.38 121 VAL A CA 1
ATOM 973 C C . VAL A 1 121 ? -0.909 20.549 16.679 1.00 82.38 121 VAL A C 1
ATOM 975 O O . VAL A 1 121 ? -2.040 20.858 17.040 1.00 82.38 121 VAL A O 1
ATOM 978 N N . ASP A 1 122 ? -0.655 19.372 16.095 1.00 83.50 122 ASP A N 1
ATOM 979 C CA . ASP A 1 122 ? -1.700 18.372 15.823 1.00 83.50 122 ASP A CA 1
ATOM 980 C C . ASP A 1 122 ? -2.469 17.984 17.094 1.00 83.50 122 ASP A C 1
ATOM 982 O O . ASP A 1 122 ? -3.701 18.011 17.137 1.00 83.50 122 ASP A O 1
ATOM 986 N N . LYS A 1 123 ? -1.730 17.684 18.164 1.00 81.69 123 LYS A N 1
ATOM 987 C CA . LYS A 1 123 ? -2.308 17.268 19.440 1.00 81.69 123 LYS A CA 1
ATOM 988 C C . LYS A 1 123 ? -3.121 18.389 20.086 1.00 81.69 123 LYS A C 1
ATOM 990 O O . LYS A 1 123 ? -4.213 18.125 20.588 1.00 81.69 123 LYS A O 1
ATOM 995 N N . GLU A 1 124 ? -2.601 19.613 20.086 1.00 86.56 124 GLU A N 1
ATOM 996 C CA . GLU A 1 124 ? -3.288 20.777 20.651 1.00 86.56 124 GLU A CA 1
ATOM 997 C C . GLU A 1 124 ? -4.564 21.117 19.875 1.00 86.56 124 GLU A C 1
ATOM 999 O O . GLU A 1 124 ? -5.609 21.344 20.489 1.00 86.56 124 GLU A O 1
ATOM 1004 N N . ILE A 1 125 ? -4.528 21.052 18.540 1.00 91.25 125 ILE A N 1
ATOM 1005 C CA . ILE A 1 125 ? -5.709 21.274 17.697 1.00 91.25 125 ILE A CA 1
ATOM 1006 C C . ILE A 1 125 ? -6.782 20.217 17.969 1.00 91.25 125 ILE A C 1
ATOM 1008 O O . ILE A 1 125 ? -7.952 20.563 18.142 1.00 91.25 125 ILE A O 1
ATOM 1012 N N . LEU A 1 126 ? -6.416 18.934 18.049 1.00 90.19 126 LEU A N 1
ATOM 1013 C CA . LEU A 1 126 ? -7.384 17.873 18.347 1.00 90.19 126 LEU A CA 1
ATOM 1014 C C . LEU A 1 126 ? -7.991 18.050 19.746 1.00 90.19 126 LEU A C 1
ATOM 1016 O O . LEU A 1 126 ? -9.209 17.929 19.897 1.00 90.19 126 LEU A O 1
ATOM 1020 N N . MET A 1 127 ? -7.190 18.448 20.740 1.00 87.31 127 MET A N 1
ATOM 1021 C CA . MET A 1 127 ? -7.688 18.803 22.075 1.00 87.31 127 MET A CA 1
ATOM 1022 C C . MET A 1 127 ? -8.647 19.998 22.054 1.00 87.31 127 MET A C 1
ATOM 1024 O O . MET A 1 127 ? -9.692 19.935 22.703 1.00 87.31 127 MET A O 1
ATOM 1028 N N . ALA A 1 128 ? -8.348 21.053 21.293 1.00 90.38 128 ALA A N 1
ATOM 1029 C CA . ALA A 1 128 ? -9.236 22.207 21.122 1.00 90.38 128 ALA A CA 1
ATOM 1030 C C . ALA A 1 128 ? -10.557 21.817 20.440 1.00 90.38 128 ALA A C 1
ATOM 1032 O O . ALA A 1 128 ? -11.636 22.249 20.848 1.00 90.38 128 ALA A O 1
ATOM 1033 N N . CYS A 1 129 ? -10.492 20.898 19.476 1.00 91.81 129 CYS A N 1
ATOM 1034 C CA . CYS A 1 129 ? -11.665 20.265 18.873 1.00 91.81 129 CYS A CA 1
ATOM 1035 C C . CYS A 1 129 ? -12.377 19.297 19.831 1.00 91.81 129 CYS A C 1
ATOM 1037 O O . CYS A 1 129 ? -13.384 18.683 19.470 1.00 91.81 129 CYS A O 1
ATOM 1039 N N . GLN A 1 130 ? -11.860 19.118 21.053 1.00 89.00 130 GLN A N 1
ATOM 1040 C CA . GLN A 1 130 ? -12.323 18.133 22.027 1.00 89.00 130 GLN A CA 1
ATOM 1041 C C . GLN A 1 130 ? -12.487 16.748 21.375 1.00 89.00 130 GLN A C 1
ATOM 1043 O O . GLN A 1 130 ? -13.437 16.006 21.663 1.00 89.00 130 GLN A O 1
ATOM 1048 N N . LEU A 1 131 ? -11.593 16.464 20.431 1.00 85.88 131 LEU A N 1
ATOM 1049 C CA . LEU A 1 131 ? -11.367 15.174 19.831 1.00 85.88 131 LEU A CA 1
ATOM 1050 C C . LEU A 1 131 ? -10.193 14.585 20.570 1.00 85.88 131 LEU A C 1
ATOM 1052 O O . LEU A 1 131 ? -9.051 15.032 20.482 1.00 85.88 131 LEU A O 1
ATOM 1056 N N . ASN A 1 132 ? -10.493 13.539 21.306 1.00 71.81 132 ASN A N 1
ATOM 1057 C CA . ASN A 1 132 ? -9.447 12.772 21.906 1.00 71.81 132 ASN A CA 1
ATOM 1058 C C . ASN A 1 132 ? -8.922 11.890 20.779 1.00 71.81 132 ASN A C 1
ATOM 1060 O O . ASN A 1 132 ? -9.559 10.898 20.421 1.00 71.81 132 ASN A O 1
ATOM 1064 N N . THR A 1 133 ? -7.723 12.178 20.254 1.00 58.47 133 THR A N 1
ATOM 1065 C CA . THR A 1 133 ? -6.868 11.055 19.822 1.00 58.47 133 THR A CA 1
ATOM 1066 C C . THR A 1 133 ? -7.022 10.018 20.911 1.00 58.47 133 THR A C 1
ATOM 1068 O O . THR A 1 133 ? -6.932 10.472 22.063 1.00 58.47 133 THR A O 1
ATOM 1071 N N . PRO A 1 134 ? -7.331 8.734 20.607 1.00 50.81 134 PRO A N 1
ATOM 1072 C CA . PRO A 1 134 ? -7.459 7.729 21.649 1.00 50.81 134 PRO A CA 1
ATOM 1073 C C . PRO A 1 134 ? -6.245 7.980 22.495 1.00 50.81 134 PRO A C 1
ATOM 1075 O O . PRO A 1 134 ? -5.109 7.944 21.991 1.00 50.81 134 PRO A O 1
ATOM 1078 N N . SER A 1 135 ? -6.492 8.478 23.711 1.00 43.47 135 SER A N 1
ATOM 1079 C CA . SER A 1 135 ? -5.356 8.821 24.516 1.00 43.47 135 SER A CA 1
ATOM 1080 C C . SER A 1 135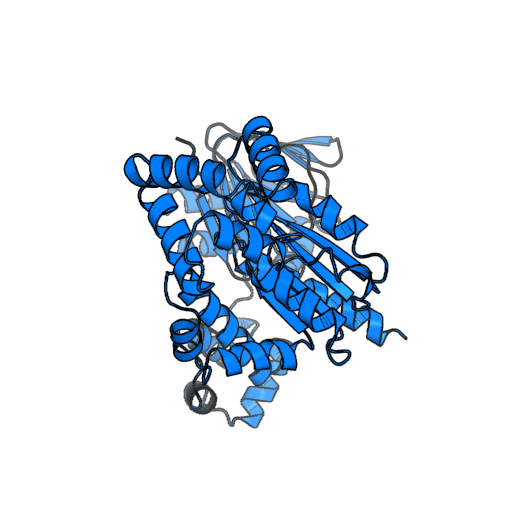 ? -4.649 7.490 24.616 1.00 43.47 135 SER A C 1
ATOM 1082 O O . SER A 1 135 ? -5.248 6.412 24.474 1.00 43.47 135 SER A O 1
ATOM 1084 N N . GLN A 1 136 ? -3.357 7.543 24.845 1.00 42.06 136 GLN A N 1
ATOM 1085 C CA . GLN A 1 136 ? -2.710 6.364 25.357 1.00 42.06 136 GLN A CA 1
ATOM 1086 C C . GLN A 1 136 ? -3.658 5.647 26.385 1.00 42.06 136 GLN A C 1
ATOM 1088 O O . GLN A 1 136 ? -3.802 4.439 26.294 1.00 42.06 136 GLN A O 1
ATOM 1093 N N . GLN A 1 137 ? -4.490 6.361 27.164 1.00 38.16 137 GLN A N 1
ATOM 1094 C CA . GLN A 1 137 ? -5.486 5.803 28.092 1.00 38.16 137 GLN A CA 1
ATOM 1095 C C . GLN A 1 137 ? -6.673 4.968 27.544 1.00 38.16 137 GLN A C 1
ATOM 1097 O O . GLN A 1 137 ? -7.381 4.426 28.388 1.00 38.16 137 GLN A O 1
ATOM 1102 N N . GLU A 1 138 ? -6.949 4.821 26.239 1.00 50.69 138 GLU A N 1
ATOM 1103 C CA . GLU A 1 138 ? -7.911 3.774 25.792 1.00 50.69 138 GLU A CA 1
ATOM 1104 C C . GLU A 1 138 ? -7.250 2.405 25.647 1.00 50.69 138 GLU A C 1
ATOM 1106 O O . GLU A 1 138 ? -7.915 1.374 25.751 1.00 50.69 138 GLU A O 1
ATOM 1111 N N . TYR A 1 139 ? -5.932 2.400 25.466 1.00 56.31 139 TYR A N 1
ATOM 1112 C CA . TYR A 1 139 ? -5.143 1.206 25.642 1.00 56.31 139 TYR A CA 1
ATOM 1113 C C . TYR A 1 139 ? -4.693 1.100 27.086 1.00 56.31 139 TYR A C 1
ATOM 1115 O O . TYR A 1 139 ? -4.395 2.077 27.770 1.00 56.31 139 TYR A O 1
ATOM 1123 N N . ASP A 1 140 ? -4.600 -0.130 27.565 1.00 78.81 140 ASP A N 1
ATOM 1124 C CA . ASP A 1 140 ? -3.872 -0.378 28.795 1.00 78.81 140 ASP A CA 1
ATOM 1125 C C . ASP A 1 140 ? -2.475 0.280 28.719 1.00 78.81 140 ASP A C 1
ATOM 1127 O O . ASP A 1 140 ? -1.787 0.160 27.697 1.00 78.81 140 ASP A O 1
ATOM 1131 N N . GLN A 1 141 ? -2.038 0.953 29.798 1.00 75.38 141 GLN A N 1
ATOM 1132 C CA . GLN A 1 141 ? -0.756 1.677 29.852 1.00 75.38 141 GLN A CA 1
ATOM 1133 C C . GLN A 1 141 ? 0.434 0.836 29.370 1.00 75.38 141 GLN A C 1
ATOM 1135 O O . GLN A 1 141 ? 1.397 1.333 28.775 1.00 75.38 141 GLN A O 1
ATOM 1140 N N . ARG A 1 142 ? 0.345 -0.475 29.577 1.00 86.75 142 ARG A N 1
ATOM 1141 C CA . ARG A 1 142 ? 1.328 -1.461 29.141 1.00 86.75 142 ARG A CA 1
ATOM 1142 C C . ARG A 1 142 ? 1.325 -1.624 27.622 1.00 86.75 142 ARG A C 1
ATOM 1144 O O . ARG A 1 142 ? 2.389 -1.649 27.015 1.00 86.75 142 ARG A O 1
ATOM 1151 N N . ILE A 1 143 ? 0.159 -1.667 26.982 1.00 82.44 143 ILE A N 1
ATOM 1152 C CA . ILE A 1 143 ? 0.042 -1.816 25.523 1.00 82.44 143 ILE A CA 1
ATOM 1153 C C . ILE A 1 143 ? 0.569 -0.594 24.784 1.00 82.44 143 ILE A C 1
ATOM 1155 O O . ILE A 1 143 ? 1.328 -0.741 23.831 1.00 82.44 143 ILE A O 1
ATOM 1159 N N . ILE A 1 144 ? 0.283 0.607 25.272 1.00 70.69 144 ILE A N 1
ATOM 1160 C CA . ILE A 1 144 ? 0.921 1.834 24.779 1.00 70.69 144 ILE A CA 1
ATOM 1161 C C . ILE A 1 144 ? 2.442 1.737 24.831 1.00 70.69 144 ILE A C 1
ATOM 1163 O O . ILE A 1 144 ? 3.135 2.075 23.871 1.00 70.69 144 ILE A O 1
ATOM 1167 N N . THR A 1 145 ? 2.960 1.325 25.990 1.00 79.25 145 THR A N 1
ATOM 1168 C CA . THR A 1 145 ? 4.397 1.262 26.243 1.00 79.25 145 THR A CA 1
ATOM 1169 C C . THR A 1 145 ? 5.041 0.269 25.281 1.00 79.25 145 THR A C 1
ATOM 1171 O O . THR A 1 145 ? 6.079 0.563 24.693 1.00 79.25 145 THR A O 1
ATOM 1174 N N . VAL A 1 146 ? 4.366 -0.856 25.035 1.00 83.31 146 VAL A N 1
ATOM 1175 C CA . VAL A 1 146 ? 4.751 -1.864 24.042 1.00 83.31 146 VAL A CA 1
ATOM 1176 C C . VAL A 1 146 ? 4.746 -1.294 22.625 1.00 83.31 146 VAL A C 1
ATOM 1178 O O . VAL A 1 146 ? 5.757 -1.406 21.938 1.00 83.31 146 VAL A O 1
ATOM 1181 N N . LEU A 1 147 ? 3.667 -0.642 22.185 1.00 76.12 147 LEU A N 1
ATOM 1182 C CA . LEU A 1 147 ? 3.572 -0.047 20.844 1.00 76.12 147 LEU A CA 1
ATOM 1183 C C . LEU A 1 147 ? 4.651 1.022 20.616 1.00 76.12 147 LEU A C 1
ATOM 1185 O O . LEU A 1 147 ? 5.308 1.033 19.577 1.00 76.12 147 LEU A O 1
ATOM 1189 N N . SER A 1 148 ? 4.885 1.880 21.611 1.00 73.94 148 SER A N 1
ATOM 1190 C CA . SER A 1 148 ? 5.934 2.906 21.583 1.00 73.94 148 SER A CA 1
ATOM 1191 C C . SER A 1 148 ? 7.335 2.291 21.509 1.00 73.94 148 SER A C 1
ATOM 1193 O O . SER A 1 148 ? 8.165 2.737 20.714 1.00 73.94 148 SER A O 1
ATOM 1195 N N . ALA A 1 149 ? 7.599 1.237 22.289 1.00 80.69 149 ALA A N 1
ATOM 1196 C CA . ALA A 1 149 ? 8.868 0.515 22.252 1.00 80.69 149 ALA A CA 1
ATOM 1197 C C . ALA A 1 149 ? 9.106 -0.153 20.887 1.00 80.69 149 ALA A C 1
ATOM 1199 O O . ALA A 1 149 ? 10.204 -0.050 20.344 1.00 80.69 149 ALA A O 1
ATOM 1200 N N . ILE A 1 150 ? 8.076 -0.772 20.300 1.00 80.50 150 ILE A N 1
ATOM 1201 C CA . ILE A 1 150 ? 8.138 -1.392 18.968 1.00 80.50 150 ILE A CA 1
ATOM 1202 C C . ILE A 1 150 ? 8.421 -0.341 17.883 1.00 80.50 150 ILE A C 1
ATOM 1204 O O . ILE A 1 150 ? 9.311 -0.531 17.051 1.00 80.50 150 ILE A O 1
ATOM 1208 N N . ALA A 1 151 ? 7.711 0.789 17.912 1.00 71.19 151 ALA A N 1
ATOM 1209 C CA . ALA A 1 151 ? 7.886 1.859 16.933 1.00 71.19 151 ALA A CA 1
ATOM 1210 C C . ALA A 1 151 ? 9.312 2.435 16.964 1.00 71.19 151 ALA A C 1
ATOM 1212 O O . ALA A 1 151 ? 9.921 2.619 15.909 1.00 71.19 151 ALA A O 1
ATOM 1213 N N . LYS A 1 152 ? 9.869 2.658 18.164 1.00 79.06 152 LYS A N 1
ATOM 1214 C CA . LYS A 1 152 ? 11.225 3.201 18.366 1.00 79.06 152 LYS A CA 1
ATOM 1215 C C . LYS A 1 152 ? 12.350 2.201 18.096 1.00 79.06 152 LYS A C 1
ATOM 1217 O O . LYS A 1 152 ? 13.487 2.625 17.910 1.00 79.06 152 LYS A O 1
ATOM 1222 N N . ALA A 1 153 ? 12.067 0.901 18.112 1.00 86.88 153 ALA A N 1
ATOM 1223 C CA . ALA A 1 153 ? 13.083 -0.115 17.876 1.00 86.88 153 ALA A CA 1
ATOM 1224 C C . ALA A 1 153 ? 13.646 -0.015 16.450 1.00 86.88 153 ALA A C 1
ATOM 1226 O O . ALA A 1 153 ? 12.909 0.220 15.497 1.00 86.88 153 ALA A O 1
ATOM 1227 N N . GLU A 1 154 ? 14.946 -0.240 16.285 1.00 91.50 154 GLU A N 1
ATOM 1228 C CA . GLU A 1 154 ? 15.565 -0.337 14.957 1.00 91.50 154 GLU A CA 1
ATOM 1229 C C . GLU A 1 154 ? 15.089 -1.593 14.206 1.00 91.50 154 GLU A C 1
ATOM 1231 O O . GLU A 1 154 ? 14.773 -1.569 13.025 1.00 91.50 154 GLU A O 1
ATOM 1236 N N . GLY A 1 155 ? 14.938 -2.702 14.915 1.00 91.44 155 GLY A N 1
ATOM 1237 C CA . GLY A 1 155 ? 14.473 -3.955 14.344 1.00 91.44 155 GLY A CA 1
ATOM 1238 C C . GLY A 1 155 ? 13.747 -4.781 15.383 1.00 91.44 155 GLY A C 1
ATOM 1239 O O . GLY A 1 155 ? 13.754 -4.467 16.575 1.00 91.44 155 GLY A O 1
ATOM 1240 N N . ILE A 1 156 ? 13.105 -5.847 14.923 1.00 93.44 156 ILE A N 1
ATOM 1241 C CA . ILE A 1 156 ? 12.390 -6.780 15.787 1.00 93.44 156 ILE A CA 1
ATOM 1242 C C . ILE A 1 156 ? 13.178 -8.093 15.820 1.00 93.44 156 ILE A C 1
ATOM 1244 O O . ILE A 1 156 ? 13.056 -8.947 14.940 1.00 93.44 156 ILE A O 1
ATOM 1248 N N . TYR A 1 157 ? 14.006 -8.252 16.843 1.00 94.19 157 TYR A N 1
ATOM 1249 C CA . TYR A 1 157 ? 14.917 -9.386 17.032 1.00 94.19 157 TYR A CA 1
ATOM 1250 C C . TYR A 1 157 ? 14.328 -10.467 17.951 1.00 94.19 157 TYR A C 1
ATOM 1252 O O . TYR A 1 157 ? 13.245 -10.283 18.511 1.00 94.19 157 TYR A O 1
ATOM 1260 N N . GLU A 1 158 ? 15.018 -11.602 18.099 1.00 89.12 158 GLU A N 1
ATOM 1261 C CA . GLU A 1 158 ? 14.544 -12.759 18.885 1.00 89.12 158 GLU A CA 1
ATOM 1262 C C . GLU A 1 158 ? 14.200 -12.395 20.338 1.00 89.12 158 GLU A C 1
ATOM 1264 O O . GLU A 1 158 ? 13.180 -12.839 20.863 1.00 89.12 158 GLU A O 1
ATOM 1269 N N . ASP A 1 159 ? 14.976 -11.497 20.943 1.00 91.75 159 ASP A N 1
ATOM 1270 C CA . ASP A 1 159 ? 14.790 -11.028 22.319 1.00 91.75 159 ASP A CA 1
ATOM 1271 C C . ASP A 1 159 ? 13.705 -9.945 22.479 1.00 91.75 159 ASP A C 1
ATOM 1273 O O . ASP A 1 159 ? 13.448 -9.470 23.587 1.00 91.75 159 ASP A O 1
ATOM 1277 N N . THR A 1 160 ? 13.029 -9.543 21.395 1.00 93.44 160 THR A N 1
ATOM 1278 C CA . THR A 1 160 ? 12.068 -8.427 21.442 1.00 93.44 160 THR A CA 1
ATOM 1279 C C . THR A 1 160 ? 10.894 -8.737 22.357 1.00 93.44 160 THR A C 1
ATOM 1281 O O . THR A 1 160 ? 10.499 -7.888 23.146 1.00 93.44 160 THR A O 1
ATOM 1284 N N . ILE A 1 161 ? 10.337 -9.949 22.299 1.00 90.75 161 ILE A N 1
ATOM 1285 C CA . ILE A 1 161 ? 9.191 -10.310 23.147 1.00 90.75 161 ILE A CA 1
ATOM 1286 C C . ILE A 1 161 ? 9.586 -10.289 24.626 1.00 90.75 161 ILE A C 1
ATOM 1288 O O . ILE A 1 161 ? 8.828 -9.771 25.442 1.00 90.75 161 ILE A O 1
ATOM 1292 N N . GLU A 1 162 ? 10.772 -10.797 24.962 1.00 93.81 162 GLU A N 1
ATOM 1293 C CA . GLU A 1 162 ? 11.297 -10.773 26.329 1.00 93.81 162 GLU A CA 1
ATOM 1294 C C . GLU A 1 162 ? 11.480 -9.333 26.824 1.00 93.81 162 GLU A C 1
ATOM 1296 O O . GLU A 1 162 ? 10.972 -8.973 27.888 1.00 93.81 162 GLU A O 1
ATOM 1301 N N . LYS A 1 163 ? 12.101 -8.469 26.011 1.00 96.12 163 LYS A N 1
ATOM 1302 C CA . LYS A 1 163 ? 12.241 -7.034 26.307 1.00 96.12 163 LYS A CA 1
ATOM 1303 C C . LYS A 1 163 ? 10.890 -6.367 26.542 1.00 96.12 163 LYS A C 1
ATOM 1305 O O . LYS A 1 163 ? 10.731 -5.645 27.523 1.00 96.12 163 LYS A O 1
ATOM 1310 N N . LEU A 1 164 ? 9.908 -6.627 25.679 1.00 96.06 164 LEU A N 1
ATOM 1311 C CA . LEU A 1 164 ? 8.564 -6.066 25.816 1.00 96.06 164 LEU A CA 1
ATOM 1312 C C . LEU A 1 164 ? 7.884 -6.534 27.106 1.00 96.06 164 LEU A C 1
ATOM 1314 O O . LEU A 1 164 ? 7.301 -5.707 27.800 1.00 96.06 164 LEU A O 1
ATOM 1318 N N . CYS A 1 165 ? 7.999 -7.819 27.456 1.00 95.56 165 CYS A N 1
ATOM 1319 C CA . CYS A 1 165 ? 7.484 -8.377 28.710 1.00 95.56 165 CYS A CA 1
ATOM 1320 C C . CYS A 1 165 ? 8.104 -7.696 29.935 1.00 95.56 165 CYS A C 1
ATOM 1322 O O . CYS A 1 165 ? 7.378 -7.293 30.845 1.00 95.56 165 CYS A O 1
ATOM 1324 N N . ASN A 1 166 ? 9.427 -7.518 29.923 1.00 96.56 166 ASN A N 1
ATOM 1325 C CA . ASN A 1 166 ? 10.177 -6.893 31.012 1.00 96.56 166 ASN A CA 1
ATOM 1326 C C . ASN A 1 166 ? 9.798 -5.419 31.200 1.00 96.56 166 ASN A C 1
ATOM 1328 O O . ASN A 1 166 ? 9.625 -4.976 32.331 1.00 96.56 166 ASN A O 1
ATOM 1332 N N . ILE A 1 167 ? 9.602 -4.672 30.108 1.00 95.19 167 ILE A N 1
ATOM 1333 C CA . ILE A 1 167 ? 9.236 -3.246 30.164 1.00 95.19 167 ILE A CA 1
ATOM 1334 C C . ILE A 1 167 ? 7.860 -3.034 30.815 1.00 95.19 167 ILE A C 1
ATOM 1336 O O . ILE A 1 167 ? 7.634 -2.009 31.457 1.00 95.19 167 ILE A O 1
ATOM 1340 N N . VAL A 1 168 ? 6.936 -3.987 30.666 1.00 96.25 168 VAL A N 1
ATOM 1341 C CA . VAL A 1 168 ? 5.563 -3.858 31.186 1.00 96.25 168 VAL A CA 1
ATOM 1342 C C . VAL A 1 168 ? 5.235 -4.783 32.352 1.00 96.25 168 VAL A C 1
ATOM 1344 O O . VAL A 1 168 ? 4.078 -4.841 32.775 1.00 96.25 168 VAL A O 1
ATOM 1347 N N . TYR A 1 169 ? 6.237 -5.496 32.870 1.00 95.88 169 TYR A N 1
ATOM 1348 C CA . TYR A 1 169 ? 6.126 -6.436 33.987 1.00 95.88 169 TYR A CA 1
ATOM 1349 C C . TYR A 1 169 ? 5.005 -7.473 33.802 1.00 95.88 169 TYR A C 1
ATOM 1351 O O . TYR A 1 169 ? 4.246 -7.772 34.726 1.00 95.88 169 TYR A O 1
ATOM 1359 N N . LEU A 1 170 ? 4.878 -8.022 32.590 1.00 95.56 170 LEU A N 1
ATOM 1360 C CA . LEU A 1 170 ? 3.911 -9.074 32.268 1.00 95.56 170 LEU A CA 1
ATOM 1361 C C . LEU A 1 170 ? 4.611 -10.343 31.802 1.00 95.56 170 LEU A C 1
ATOM 1363 O O . LEU A 1 170 ? 5.614 -10.292 31.101 1.00 95.56 170 LEU A O 1
ATOM 1367 N N . SER A 1 171 ? 4.016 -11.496 32.108 1.00 95.94 171 SER A N 1
ATOM 1368 C CA . SER A 1 171 ? 4.382 -12.731 31.420 1.00 95.94 171 SER A CA 1
ATOM 1369 C C . SER A 1 171 ? 4.017 -12.645 29.933 1.00 95.94 171 SER A C 1
ATOM 1371 O O . SER A 1 171 ? 3.047 -11.978 29.556 1.00 95.94 171 SER A O 1
ATOM 1373 N N . GLN A 1 172 ? 4.736 -13.384 29.086 1.00 92.81 172 GLN A N 1
ATOM 1374 C CA . GLN A 1 172 ? 4.487 -13.423 27.640 1.00 92.81 172 GLN A CA 1
ATOM 1375 C C . GLN A 1 172 ? 3.037 -13.779 27.288 1.00 92.81 172 GLN A C 1
ATOM 1377 O O . GLN A 1 172 ? 2.453 -13.175 26.385 1.00 92.81 172 GLN A O 1
ATOM 1382 N N . SER A 1 173 ? 2.437 -14.731 28.012 1.00 87.19 173 SER A N 1
ATOM 1383 C CA . SER A 1 173 ? 1.037 -15.124 27.815 1.00 87.19 173 SER A CA 1
ATOM 1384 C C . SER A 1 173 ? 0.083 -13.963 28.111 1.00 87.19 173 SER A C 1
ATOM 1386 O O . SER A 1 173 ? -0.773 -13.631 27.287 1.00 87.19 173 SER A O 1
ATOM 1388 N N . ARG A 1 174 ? 0.275 -13.270 29.245 1.00 95.56 174 ARG A N 1
ATOM 1389 C CA . ARG A 1 174 ? -0.606 -12.164 29.635 1.00 95.56 174 ARG A CA 1
ATOM 1390 C C . ARG A 1 174 ? -0.461 -10.962 28.710 1.00 95.56 174 ARG A C 1
ATOM 1392 O O . ARG A 1 174 ? -1.475 -10.376 28.340 1.00 95.56 174 ARG A O 1
ATOM 1399 N N . LEU A 1 175 ? 0.768 -10.635 28.309 1.00 93.94 175 LEU A N 1
ATOM 1400 C CA . LEU A 1 175 ? 1.026 -9.587 27.326 1.00 93.94 175 LEU A CA 1
ATOM 1401 C C . LEU A 1 175 ? 0.369 -9.919 25.981 1.00 93.94 175 LEU A C 1
ATOM 1403 O O . LEU A 1 175 ? -0.312 -9.073 25.416 1.00 93.94 175 LEU A O 1
ATOM 1407 N N . SER A 1 176 ? 0.516 -11.150 25.486 1.00 78.62 176 SER A N 1
ATOM 1408 C CA . SER A 1 176 ? -0.070 -11.557 24.201 1.00 78.62 176 SER A CA 1
ATOM 1409 C C . SER A 1 176 ? -1.597 -11.466 24.204 1.00 78.62 176 SER A C 1
ATOM 1411 O O . SER A 1 176 ? -2.179 -10.986 23.230 1.00 78.62 176 SER A O 1
ATOM 1413 N N . HIS A 1 177 ? -2.246 -11.885 25.297 1.00 80.38 177 HIS A N 1
ATOM 1414 C CA . HIS A 1 177 ? -3.696 -11.764 25.459 1.00 80.38 177 HIS A CA 1
ATOM 1415 C C . HIS A 1 177 ? -4.136 -10.300 25.486 1.00 80.38 177 HIS A C 1
ATOM 1417 O O . HIS A 1 177 ? -4.981 -9.903 24.691 1.00 80.38 177 HIS A O 1
ATOM 1423 N N . LEU A 1 178 ? -3.531 -9.495 26.364 1.00 82.38 178 LEU A N 1
ATOM 1424 C CA . LEU A 1 178 ? -3.868 -8.081 26.521 1.00 82.38 178 LEU A CA 1
ATOM 1425 C C . LEU A 1 178 ? -3.637 -7.300 25.221 1.00 82.38 178 LEU A C 1
ATOM 1427 O O . LEU A 1 178 ? -4.460 -6.480 24.838 1.00 82.38 178 LEU A O 1
ATOM 1431 N N . PHE A 1 179 ? -2.546 -7.588 24.509 1.00 80.50 179 PHE A N 1
ATOM 1432 C CA . PHE A 1 179 ? -2.259 -6.960 23.223 1.00 80.50 179 PHE A CA 1
ATOM 1433 C C . PHE A 1 179 ? -3.322 -7.321 22.186 1.00 80.50 179 PHE A C 1
ATOM 1435 O O . PHE A 1 179 ? -3.825 -6.442 21.499 1.00 80.50 179 PHE A O 1
ATOM 1442 N N . SER A 1 180 ? -3.707 -8.597 22.100 1.00 63.47 180 SER A N 1
ATOM 1443 C CA . SER A 1 180 ? -4.726 -9.044 21.142 1.00 63.47 180 SER A CA 1
ATOM 1444 C C . SER A 1 180 ? -6.100 -8.442 21.437 1.00 63.47 180 SER A C 1
ATOM 1446 O O . SER A 1 180 ? -6.803 -8.049 20.513 1.00 63.47 180 SER A O 1
ATOM 1448 N N . GLU A 1 181 ? -6.459 -8.342 22.715 1.00 70.00 181 GLU A N 1
ATOM 1449 C CA . GLU A 1 181 ? -7.710 -7.747 23.192 1.00 70.00 181 GLU A CA 1
ATOM 1450 C C . GLU A 1 181 ? -7.799 -6.248 22.876 1.00 70.00 181 GLU A C 1
ATOM 1452 O O . GLU A 1 181 ? -8.848 -5.769 22.459 1.00 70.00 181 GLU A O 1
ATOM 1457 N N . GLN A 1 182 ? -6.695 -5.516 23.040 1.00 63.88 182 GLN A N 1
ATOM 1458 C CA . GLN A 1 182 ? -6.657 -4.057 22.900 1.00 63.88 182 GLN A CA 1
ATOM 1459 C C . GLN A 1 182 ? -6.397 -3.611 21.450 1.00 63.88 182 GLN A C 1
ATOM 1461 O O . GLN A 1 182 ? -6.993 -2.652 20.974 1.00 63.88 182 GLN A O 1
ATOM 1466 N N . VAL A 1 183 ? -5.520 -4.313 20.727 1.00 60.62 183 VAL A N 1
ATOM 1467 C CA . VAL A 1 183 ? -5.066 -3.939 19.371 1.00 60.62 183 VAL A CA 1
ATOM 1468 C C . VAL A 1 183 ? -5.842 -4.689 18.277 1.00 60.62 183 VAL A C 1
ATOM 1470 O O . VAL A 1 183 ? -5.824 -4.291 17.116 1.00 60.62 183 VAL A O 1
ATOM 1473 N N . GLY A 1 184 ? -6.537 -5.779 18.618 1.00 47.66 184 GLY A N 1
ATOM 1474 C CA . GLY A 1 184 ? -7.346 -6.568 17.678 1.00 47.66 184 GLY A CA 1
ATOM 1475 C C . GLY A 1 184 ? -6.555 -7.559 16.812 1.00 47.66 184 GLY A C 1
ATOM 1476 O O . GLY A 1 184 ? -7.144 -8.266 15.995 1.00 47.66 184 GLY A O 1
ATOM 1477 N N . VAL A 1 185 ? -5.231 -7.652 16.988 1.00 49.12 185 VAL A N 1
ATOM 1478 C CA . VAL A 1 185 ? -4.347 -8.623 16.316 1.00 49.12 185 VAL A CA 1
ATOM 1479 C C . VAL A 1 185 ? -3.346 -9.218 17.300 1.00 49.12 185 VAL A C 1
ATOM 1481 O O . VAL A 1 185 ? -2.981 -8.581 18.284 1.00 49.12 185 VAL A O 1
ATOM 1484 N N . SER A 1 186 ? -2.847 -10.429 17.030 1.00 63.72 186 SER A N 1
ATOM 1485 C CA . SER A 1 186 ? -1.847 -11.032 17.915 1.00 63.72 186 SER A CA 1
ATOM 1486 C C . SER A 1 186 ? -0.526 -10.264 17.891 1.00 63.72 186 SER A C 1
ATOM 1488 O O . SER A 1 186 ? -0.063 -9.842 16.828 1.00 63.72 186 SER A O 1
ATOM 1490 N N . LEU A 1 187 ? 0.123 -10.146 19.056 1.00 72.69 187 LEU A N 1
ATOM 1491 C CA . LEU A 1 187 ? 1.427 -9.485 19.190 1.00 72.69 187 LEU A CA 1
ATOM 1492 C C . LEU A 1 187 ? 2.461 -10.071 18.220 1.00 72.69 187 LEU A C 1
ATOM 1494 O O . LEU A 1 187 ? 3.172 -9.332 17.551 1.00 72.69 187 LEU A O 1
ATOM 1498 N N . ALA A 1 188 ? 2.505 -11.398 18.081 1.00 70.62 188 ALA A N 1
ATOM 1499 C CA . ALA A 1 188 ? 3.400 -12.055 17.134 1.00 70.62 188 ALA A CA 1
ATOM 1500 C C . ALA A 1 188 ? 3.144 -11.606 15.682 1.00 70.62 188 ALA A C 1
ATOM 1502 O O . ALA A 1 188 ? 4.095 -11.314 14.962 1.00 70.62 188 ALA A O 1
ATOM 1503 N N . SER A 1 189 ? 1.880 -11.497 15.258 1.00 53.75 189 SER A N 1
ATOM 1504 C CA . SER A 1 189 ? 1.545 -11.031 13.903 1.00 53.75 189 SER A CA 1
ATOM 1505 C C . SER A 1 189 ? 1.916 -9.565 13.712 1.00 53.75 189 SER A C 1
ATOM 1507 O O . SER A 1 189 ? 2.520 -9.215 12.700 1.00 53.75 189 SER A O 1
ATOM 1509 N N . PHE A 1 190 ? 1.609 -8.725 14.701 1.00 64.69 190 PHE A N 1
ATOM 1510 C CA . PHE A 1 190 ? 1.954 -7.306 14.693 1.00 64.69 190 PHE A CA 1
ATOM 1511 C C . PHE A 1 190 ? 3.464 -7.086 14.555 1.00 64.69 190 PHE A C 1
ATOM 1513 O O . PHE A 1 190 ? 3.909 -6.320 13.707 1.00 64.69 190 PHE A O 1
ATOM 1520 N N . LEU A 1 191 ? 4.266 -7.823 15.325 1.00 79.06 191 LEU A N 1
ATOM 1521 C CA . LEU A 1 191 ? 5.724 -7.757 15.270 1.00 79.06 191 LEU A CA 1
ATOM 1522 C C . LEU A 1 191 ? 6.279 -8.139 13.895 1.00 79.06 191 LEU A C 1
AT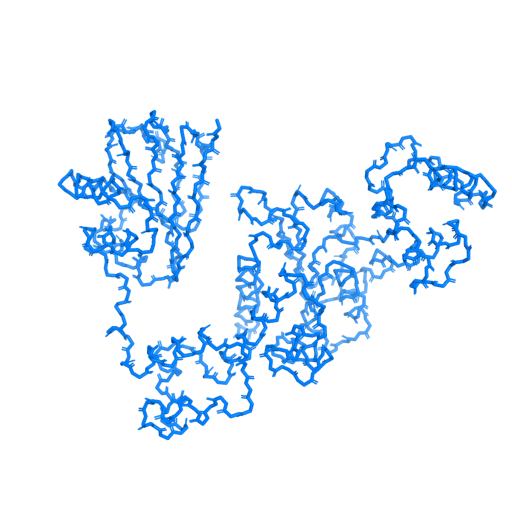OM 1524 O O . LEU A 1 191 ? 7.218 -7.507 13.420 1.00 79.06 191 LEU A O 1
ATOM 1528 N N . VAL A 1 192 ? 5.704 -9.141 13.226 1.00 66.88 192 VAL A N 1
ATOM 1529 C CA . VAL A 1 192 ? 6.149 -9.502 11.873 1.00 66.88 192 VAL A CA 1
ATOM 1530 C C . VAL A 1 192 ? 5.735 -8.450 10.838 1.00 66.88 192 VAL A C 1
ATOM 1532 O O . VAL A 1 192 ? 6.529 -8.144 9.947 1.00 66.88 192 VAL A O 1
ATOM 1535 N N . LEU A 1 193 ? 4.546 -7.850 10.965 1.00 57.12 193 LEU A N 1
ATOM 1536 C CA . LEU A 1 193 ? 4.151 -6.706 10.132 1.00 57.12 193 LEU A CA 1
ATOM 1537 C C . LEU A 1 193 ? 5.124 -5.542 10.303 1.00 57.12 193 LEU A C 1
ATOM 1539 O O . LEU A 1 193 ? 5.542 -4.938 9.316 1.00 57.12 193 LEU A O 1
ATOM 1543 N N . GLU A 1 194 ? 5.541 -5.280 11.536 1.00 70.62 194 GLU A N 1
ATOM 1544 C CA . GLU A 1 194 ? 6.487 -4.216 11.824 1.00 70.62 194 GLU A CA 1
ATOM 1545 C C . GLU A 1 194 ? 7.880 -4.497 11.242 1.00 70.62 194 GLU A C 1
ATOM 1547 O O . GLU A 1 194 ? 8.478 -3.596 10.652 1.00 70.62 194 GLU A O 1
ATOM 1552 N N . LYS A 1 195 ? 8.367 -5.751 11.286 1.00 80.75 195 LYS A N 1
ATOM 1553 C CA . LYS A 1 195 ? 9.585 -6.147 10.549 1.00 80.75 195 LYS A CA 1
ATOM 1554 C C . LYS A 1 195 ? 9.477 -5.773 9.073 1.00 80.75 195 LYS A C 1
ATOM 1556 O O . LYS A 1 195 ? 10.432 -5.260 8.492 1.00 80.75 195 LYS A O 1
ATOM 1561 N N . MET A 1 196 ? 8.324 -6.010 8.446 1.00 64.19 196 MET A N 1
ATOM 1562 C CA . MET A 1 196 ? 8.144 -5.626 7.046 1.00 64.19 196 MET A CA 1
ATOM 1563 C C . MET A 1 196 ? 8.158 -4.110 6.865 1.00 64.19 196 MET A C 1
ATOM 1565 O O . MET A 1 196 ? 8.900 -3.627 6.014 1.00 64.19 196 MET A O 1
ATOM 1569 N N . ARG A 1 197 ? 7.386 -3.355 7.662 1.00 63.28 197 ARG A N 1
ATOM 1570 C CA . ARG A 1 197 ? 7.330 -1.883 7.564 1.00 63.28 197 ARG A CA 1
ATOM 1571 C C . ARG A 1 197 ? 8.727 -1.271 7.684 1.00 63.28 197 ARG A C 1
ATOM 1573 O O . ARG A 1 197 ? 9.096 -0.450 6.848 1.00 63.28 197 ARG A O 1
ATOM 1580 N N . LYS A 1 198 ? 9.523 -1.731 8.654 1.00 78.81 198 LYS A N 1
ATOM 1581 C CA . LYS A 1 198 ? 10.915 -1.298 8.847 1.00 78.81 198 LYS A CA 1
ATOM 1582 C C . LYS A 1 198 ? 11.820 -1.708 7.683 1.00 78.81 198 LYS A C 1
ATOM 1584 O O . LYS A 1 198 ? 12.567 -0.871 7.196 1.00 78.81 198 LYS A O 1
ATOM 1589 N N . THR A 1 199 ? 11.691 -2.938 7.166 1.00 73.88 199 THR A N 1
ATOM 1590 C CA . THR A 1 199 ? 12.440 -3.389 5.970 1.00 73.88 199 THR A CA 1
ATOM 1591 C C . THR A 1 199 ? 12.226 -2.424 4.808 1.00 73.88 199 THR A C 1
ATOM 1593 O O . THR A 1 199 ? 13.183 -1.955 4.206 1.00 73.88 199 THR A O 1
ATOM 1596 N N . TYR A 1 200 ? 10.975 -2.077 4.513 1.00 58.50 200 TYR A N 1
ATOM 1597 C CA . TYR A 1 200 ? 10.679 -1.156 3.420 1.00 58.50 200 TYR A CA 1
ATOM 1598 C C . TYR A 1 200 ? 11.138 0.274 3.699 1.00 58.50 200 TYR A C 1
ATOM 1600 O O . TYR A 1 200 ? 11.643 0.921 2.789 1.00 58.50 200 TYR A O 1
ATOM 1608 N N . ALA A 1 201 ? 11.021 0.755 4.940 1.00 59.38 201 ALA A N 1
ATOM 1609 C CA . ALA A 1 201 ? 11.543 2.065 5.319 1.00 59.38 201 ALA A CA 1
ATOM 1610 C C . ALA A 1 201 ? 13.058 2.172 5.063 1.00 59.38 201 ALA A C 1
ATOM 1612 O O . ALA A 1 201 ? 13.507 3.161 4.486 1.00 59.38 201 ALA A O 1
ATOM 1613 N N . TYR A 1 202 ? 13.826 1.134 5.410 1.00 75.69 202 TYR A N 1
ATOM 1614 C CA . TYR A 1 202 ? 15.269 1.090 5.161 1.00 75.69 202 TYR A CA 1
ATOM 1615 C C . TYR A 1 202 ? 15.613 1.040 3.670 1.00 75.69 202 TYR A C 1
ATOM 1617 O O . TYR A 1 202 ? 16.476 1.795 3.212 1.00 75.69 202 TYR A O 1
ATOM 1625 N N . VAL A 1 203 ? 14.875 0.247 2.886 1.00 60.62 203 VAL A N 1
ATOM 1626 C CA . VAL A 1 203 ? 15.038 0.212 1.423 1.00 60.62 203 VAL A CA 1
ATOM 1627 C C . VAL A 1 203 ? 14.797 1.594 0.813 1.00 60.62 203 VAL A C 1
ATOM 1629 O O . VAL A 1 203 ? 15.568 2.042 -0.032 1.00 60.62 203 VAL A O 1
ATOM 1632 N N . ILE A 1 204 ? 13.757 2.298 1.263 1.00 46.97 204 ILE A N 1
ATOM 1633 C CA . ILE A 1 204 ? 13.412 3.639 0.768 1.00 46.97 204 ILE A CA 1
ATOM 1634 C C . ILE A 1 204 ? 14.480 4.669 1.147 1.00 46.97 204 ILE A C 1
ATOM 1636 O O . ILE A 1 204 ? 14.765 5.564 0.357 1.00 46.97 204 ILE A O 1
ATOM 1640 N N . SER A 1 205 ? 15.138 4.512 2.300 1.00 61.66 205 SER A N 1
ATOM 1641 C CA . SER A 1 205 ? 16.304 5.330 2.662 1.00 61.66 205 SER A CA 1
ATOM 1642 C C . SER A 1 205 ? 17.586 5.002 1.878 1.00 61.66 205 SER A C 1
ATOM 1644 O O . SER A 1 205 ? 18.623 5.611 2.129 1.00 61.66 205 SER A O 1
ATOM 1646 N N . GLY A 1 206 ? 17.523 4.080 0.911 1.00 62.88 206 GLY A N 1
ATOM 1647 C CA . GLY A 1 206 ? 18.620 3.754 -0.003 1.00 62.88 206 GLY A CA 1
ATOM 1648 C C . GLY A 1 206 ? 19.441 2.523 0.384 1.00 62.88 206 GLY A C 1
ATOM 1649 O O . GLY A 1 206 ? 20.455 2.251 -0.258 1.00 62.88 206 GLY A O 1
ATOM 1650 N N . GLU A 1 207 ? 19.032 1.765 1.406 1.00 77.06 207 GLU A N 1
ATOM 1651 C CA . GLU A 1 207 ? 19.695 0.509 1.768 1.00 77.06 207 GLU A CA 1
ATOM 1652 C C . GLU A 1 207 ? 19.311 -0.639 0.820 1.00 77.06 207 GLU A C 1
ATOM 1654 O O . GLU A 1 207 ? 18.247 -0.650 0.195 1.00 77.06 207 GLU A O 1
ATOM 1659 N N . SER A 1 208 ? 20.176 -1.652 0.712 1.00 76.88 208 SER A N 1
ATOM 1660 C CA . SER A 1 208 ? 19.855 -2.846 -0.072 1.00 76.88 208 SER A CA 1
ATOM 1661 C C . SER A 1 208 ? 18.757 -3.667 0.614 1.00 76.88 208 SER A C 1
ATOM 1663 O O . SER A 1 208 ? 18.711 -3.752 1.839 1.00 76.88 208 SER A O 1
ATOM 1665 N N . LEU A 1 209 ? 17.907 -4.358 -0.158 1.00 72.12 209 LEU A N 1
ATOM 1666 C CA . LEU A 1 209 ? 16.846 -5.214 0.400 1.00 72.12 209 LEU A CA 1
ATOM 1667 C C . LEU A 1 209 ? 17.379 -6.256 1.397 1.00 72.12 209 LEU A C 1
ATOM 1669 O O . LEU A 1 209 ? 16.696 -6.603 2.358 1.00 72.12 209 LEU A O 1
ATOM 1673 N N . THR A 1 210 ? 18.586 -6.774 1.163 1.00 78.69 210 THR A N 1
ATOM 1674 C CA . THR A 1 210 ? 19.219 -7.746 2.060 1.00 78.69 210 THR A CA 1
ATOM 1675 C C . THR A 1 210 ? 19.575 -7.110 3.395 1.00 78.69 210 THR A C 1
ATOM 1677 O O . THR A 1 210 ? 19.181 -7.651 4.429 1.00 78.69 210 THR A O 1
ATOM 1680 N N . ASP A 1 211 ? 20.246 -5.959 3.374 1.00 84.00 211 ASP A N 1
ATOM 1681 C CA . ASP A 1 211 ? 20.654 -5.256 4.593 1.00 84.00 211 ASP A CA 1
ATOM 1682 C C . ASP A 1 211 ? 19.430 -4.761 5.360 1.00 84.00 211 ASP A C 1
ATOM 1684 O O . ASP A 1 211 ? 19.308 -5.007 6.556 1.00 84.00 211 ASP A O 1
ATOM 1688 N N . SER A 1 212 ? 18.453 -4.195 4.652 1.00 83.00 212 SER A N 1
ATOM 1689 C CA . SER A 1 212 ? 17.182 -3.751 5.222 1.00 83.00 212 SER A CA 1
ATOM 1690 C C . SER A 1 212 ? 16.395 -4.879 5.887 1.00 83.00 212 SER A C 1
ATOM 1692 O O . SER A 1 212 ? 15.849 -4.692 6.974 1.00 83.00 212 SER A O 1
ATOM 1694 N N . ALA A 1 213 ? 16.329 -6.060 5.259 1.00 83.56 213 ALA A N 1
ATOM 1695 C CA . ALA A 1 213 ? 15.632 -7.209 5.831 1.00 83.56 213 ALA A CA 1
ATOM 1696 C C . ALA A 1 213 ? 16.325 -7.689 7.113 1.00 83.56 213 ALA A C 1
ATOM 1698 O O . ALA A 1 213 ? 15.652 -7.961 8.108 1.00 83.56 213 ALA A O 1
ATOM 1699 N N . ILE A 1 214 ? 17.659 -7.757 7.106 1.00 92.75 214 ILE A N 1
ATOM 1700 C CA . ILE A 1 214 ? 18.452 -8.139 8.280 1.00 92.75 214 ILE A CA 1
ATOM 1701 C C . ILE A 1 214 ? 18.281 -7.114 9.401 1.00 92.75 214 ILE A C 1
ATOM 1703 O O . ILE A 1 214 ? 17.936 -7.488 10.523 1.00 92.75 214 ILE A O 1
ATOM 1707 N N . ARG A 1 215 ? 18.422 -5.826 9.081 1.00 93.12 215 ARG A N 1
ATOM 1708 C CA . ARG A 1 215 ? 18.270 -4.701 10.010 1.00 93.12 215 ARG A CA 1
ATOM 1709 C C . ARG A 1 215 ? 16.888 -4.654 10.654 1.00 93.12 215 ARG A C 1
ATOM 1711 O O . ARG A 1 215 ? 16.761 -4.417 11.847 1.00 93.12 215 ARG A O 1
ATOM 1718 N N . ALA A 1 216 ? 15.840 -4.952 9.895 1.00 90.25 216 ALA A N 1
ATOM 1719 C CA . ALA A 1 216 ? 14.489 -5.012 10.436 1.00 90.25 216 ALA A CA 1
A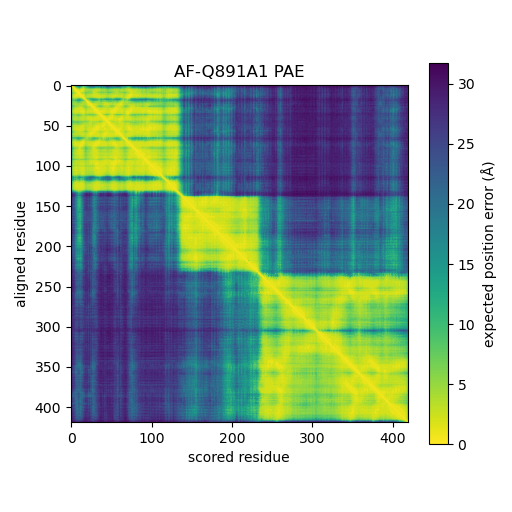TOM 1720 C C . ALA A 1 216 ? 14.221 -6.258 11.305 1.00 90.25 216 ALA A C 1
ATOM 1722 O O . ALA A 1 216 ? 13.198 -6.313 11.991 1.00 90.25 216 ALA A O 1
ATOM 1723 N N . GLY A 1 217 ? 15.118 -7.251 11.299 1.00 94.06 217 GLY A N 1
ATOM 1724 C CA . GLY A 1 217 ? 15.043 -8.451 12.134 1.00 94.06 217 GLY A CA 1
ATOM 1725 C C . GLY A 1 217 ? 14.612 -9.729 11.406 1.00 94.06 217 GLY A C 1
ATOM 1726 O O . GLY A 1 217 ? 14.092 -10.652 12.046 1.00 94.06 217 GLY A O 1
ATOM 1727 N N . PHE A 1 218 ? 14.773 -9.815 10.082 1.00 89.75 218 PHE A N 1
ATOM 1728 C CA . PHE A 1 218 ? 14.696 -11.082 9.343 1.00 89.75 218 PHE A CA 1
ATOM 1729 C C . PHE A 1 218 ? 16.072 -11.748 9.245 1.00 89.75 218 PHE A C 1
ATOM 1731 O O . PHE A 1 218 ? 17.074 -11.096 9.010 1.00 89.75 218 PHE A O 1
ATOM 1738 N N . ASN A 1 219 ? 16.117 -13.081 9.287 1.00 86.31 219 ASN A N 1
ATOM 1739 C CA . ASN A 1 219 ? 17.376 -13.825 9.126 1.00 86.31 219 ASN A CA 1
ATOM 1740 C C . ASN A 1 219 ? 18.026 -13.664 7.733 1.00 86.31 219 ASN A C 1
ATOM 1742 O O . ASN A 1 219 ? 19.195 -13.987 7.560 1.00 86.31 219 ASN A O 1
ATOM 1746 N N . SER A 1 220 ? 17.257 -13.246 6.719 1.00 83.44 220 SER A N 1
ATOM 1747 C CA . SER A 1 220 ? 17.721 -12.944 5.356 1.00 83.44 220 SER A CA 1
ATOM 1748 C C . SER A 1 220 ? 16.604 -12.300 4.519 1.00 83.44 220 SER A C 1
ATOM 1750 O O . SER A 1 220 ? 15.424 -12.396 4.869 1.00 83.44 220 SER A O 1
ATOM 1752 N N . SER A 1 221 ? 16.942 -11.750 3.347 1.00 71.94 221 SER A N 1
ATOM 1753 C CA . SER A 1 221 ? 15.969 -11.323 2.320 1.00 71.94 221 SER A CA 1
ATOM 1754 C C . SER A 1 221 ? 15.092 -12.472 1.799 1.00 71.94 221 SER A C 1
ATOM 1756 O O . SER A 1 221 ? 13.926 -12.274 1.449 1.00 71.94 221 SER A O 1
ATOM 1758 N N . SER A 1 222 ? 15.611 -13.704 1.812 1.00 72.38 222 SER A N 1
ATOM 1759 C CA . SER A 1 222 ? 14.827 -14.907 1.501 1.00 72.38 222 SER A CA 1
ATOM 1760 C C . SER A 1 222 ? 13.832 -15.242 2.614 1.00 72.38 222 SER A C 1
ATOM 1762 O O . SER A 1 222 ? 12.691 -15.594 2.321 1.00 72.38 222 SER A O 1
ATOM 1764 N N . HIS A 1 223 ? 14.217 -15.087 3.888 1.00 75.50 223 HIS A N 1
ATOM 1765 C CA . HIS A 1 223 ? 13.302 -15.261 5.021 1.00 75.50 223 HIS A CA 1
ATOM 1766 C C . HIS A 1 223 ? 12.206 -14.187 5.042 1.00 75.50 223 HIS A C 1
ATOM 1768 O O . HIS A 1 223 ? 11.051 -14.509 5.326 1.00 75.50 223 HIS A O 1
ATOM 1774 N N . PHE A 1 224 ? 12.539 -12.946 4.678 1.00 71.25 224 PHE A N 1
ATOM 1775 C CA . PHE A 1 224 ? 11.564 -11.885 4.425 1.00 71.25 224 PHE A CA 1
ATOM 1776 C C . PHE A 1 224 ? 10.564 -12.302 3.337 1.00 71.25 224 PHE A C 1
ATOM 1778 O O . PHE A 1 224 ? 9.371 -12.420 3.614 1.00 71.25 224 PHE A O 1
ATOM 1785 N N . SER A 1 225 ? 11.055 -12.666 2.149 1.00 63.59 225 SER A N 1
ATOM 1786 C CA . SER A 1 225 ? 10.218 -13.082 1.010 1.00 63.59 225 SER A CA 1
ATOM 1787 C C . SER A 1 225 ? 9.333 -14.297 1.335 1.00 63.59 225 SER A C 1
ATOM 1789 O O . SER A 1 225 ? 8.144 -14.330 1.012 1.00 63.59 225 SER A O 1
ATOM 1791 N N . ALA A 1 226 ? 9.883 -15.297 2.031 1.00 62.59 226 ALA A N 1
ATOM 1792 C CA . ALA A 1 226 ? 9.143 -16.474 2.484 1.00 62.59 226 ALA A CA 1
ATOM 1793 C C . ALA A 1 226 ? 8.100 -16.130 3.558 1.00 62.59 226 ALA A C 1
ATOM 1795 O O . ALA A 1 226 ? 7.029 -16.735 3.595 1.00 62.59 226 ALA A O 1
ATOM 1796 N N . THR A 1 227 ? 8.380 -15.148 4.417 1.00 57.44 227 THR A N 1
ATOM 1797 C CA . THR A 1 227 ? 7.431 -14.670 5.427 1.00 57.44 227 THR A CA 1
ATOM 1798 C C . THR A 1 227 ? 6.286 -13.887 4.793 1.00 57.44 227 THR A C 1
ATOM 1800 O O . THR A 1 227 ? 5.140 -14.143 5.166 1.00 57.44 227 THR A O 1
ATOM 1803 N N . CYS A 1 228 ? 6.548 -13.063 3.771 1.00 50.19 228 CYS A N 1
ATOM 1804 C CA . CYS A 1 228 ? 5.500 -12.475 2.930 1.00 50.19 228 CYS A CA 1
ATOM 1805 C C . CYS A 1 228 ? 4.611 -13.573 2.317 1.00 50.19 228 CYS A C 1
ATOM 1807 O O . CYS A 1 228 ? 3.388 -13.525 2.446 1.00 50.19 228 CYS A O 1
ATOM 1809 N N . LYS A 1 229 ? 5.216 -14.632 1.756 1.00 51.50 229 LYS A N 1
ATOM 1810 C CA . LYS A 1 229 ? 4.477 -15.785 1.209 1.00 51.50 229 LYS A CA 1
ATOM 1811 C C . LYS A 1 229 ? 3.637 -16.507 2.266 1.00 51.50 229 LYS A C 1
ATOM 1813 O O . LYS A 1 229 ? 2.492 -16.856 1.994 1.00 51.50 229 LYS A O 1
ATOM 1818 N N . ARG A 1 230 ? 4.174 -16.714 3.472 1.00 50.69 230 ARG A N 1
ATOM 1819 C CA . ARG A 1 230 ? 3.533 -17.464 4.568 1.00 50.69 230 ARG A CA 1
ATOM 1820 C C . ARG A 1 230 ? 2.398 -16.704 5.257 1.00 50.69 230 ARG A C 1
ATOM 1822 O O . ARG A 1 230 ? 1.337 -17.284 5.443 1.00 50.69 230 ARG A O 1
ATOM 1829 N N . MET A 1 231 ? 2.605 -15.447 5.659 1.00 37.81 231 MET A N 1
ATOM 1830 C CA . MET A 1 231 ? 1.593 -14.684 6.417 1.00 37.81 231 MET A CA 1
ATOM 1831 C C . MET A 1 231 ? 0.353 -14.363 5.594 1.00 37.81 231 MET A C 1
ATOM 1833 O O . MET A 1 231 ? -0.748 -14.235 6.124 1.00 37.81 231 MET A O 1
ATOM 1837 N N . PHE A 1 232 ? 0.547 -14.218 4.293 1.00 39.75 232 PHE A N 1
ATOM 1838 C CA . PHE A 1 232 ? -0.460 -13.652 3.422 1.00 39.75 232 PHE A CA 1
ATOM 1839 C C . PHE A 1 232 ? -0.918 -14.648 2.340 1.00 39.75 232 PHE A C 1
ATOM 1841 O O . PHE A 1 232 ? -1.904 -14.396 1.649 1.00 39.75 232 PHE A O 1
ATOM 1848 N N . GLY A 1 233 ? -0.251 -15.805 2.198 1.00 34.16 233 GLY A N 1
ATOM 1849 C CA . GLY A 1 233 ? -0.477 -16.731 1.078 1.00 34.16 233 GLY A CA 1
ATOM 1850 C C . GLY A 1 233 ? -0.139 -16.091 -0.273 1.00 34.16 233 GLY A C 1
ATOM 1851 O O . GLY A 1 233 ? -0.706 -16.471 -1.299 1.00 34.16 233 GLY A O 1
ATOM 1852 N N . LEU A 1 234 ? 0.727 -15.072 -0.238 1.00 37.72 234 LEU A N 1
ATOM 1853 C CA . LEU A 1 234 ? 0.843 -14.030 -1.247 1.00 37.72 234 LEU A CA 1
ATOM 1854 C C . LEU A 1 234 ? 2.244 -13.936 -1.810 1.00 37.72 234 LEU A C 1
ATOM 1856 O O . LEU A 1 234 ? 3.223 -13.802 -1.080 1.00 37.72 234 LEU A O 1
ATOM 1860 N N . SER A 1 235 ? 2.320 -13.937 -3.133 1.00 49.88 235 SER A N 1
ATOM 1861 C CA . SER A 1 235 ? 3.502 -13.444 -3.823 1.00 49.88 235 SER A CA 1
ATOM 1862 C C . SER A 1 235 ? 3.325 -11.943 -4.028 1.00 49.88 235 SER A C 1
ATOM 1864 O O . SER A 1 235 ? 2.465 -11.537 -4.809 1.00 49.88 235 SER A O 1
ATOM 1866 N N . VAL A 1 236 ? 4.107 -11.141 -3.305 1.00 52.06 236 VAL A N 1
ATOM 1867 C CA . VAL A 1 236 ? 4.240 -9.695 -3.528 1.00 52.06 236 VAL A CA 1
ATOM 1868 C C . VAL A 1 236 ? 5.555 -9.475 -4.256 1.00 52.06 236 VAL A C 1
ATOM 1870 O O . VAL A 1 236 ? 6.590 -9.964 -3.804 1.00 52.06 236 VAL A O 1
ATOM 1873 N N . GLY A 1 237 ? 5.533 -8.759 -5.371 1.00 48.88 237 GLY A N 1
ATOM 1874 C CA . GLY A 1 237 ? 6.759 -8.343 -6.033 1.00 48.88 237 GLY A CA 1
ATOM 1875 C C . GLY A 1 237 ? 6.675 -6.880 -6.419 1.00 48.88 237 GLY A C 1
ATOM 1876 O O . GLY A 1 237 ? 5.728 -6.508 -7.096 1.00 48.88 237 GLY A O 1
ATOM 1877 N N . ALA A 1 238 ? 7.651 -6.088 -5.976 1.00 52.56 238 ALA A N 1
ATOM 1878 C CA . ALA A 1 238 ? 7.810 -4.674 -6.313 1.00 52.56 238 ALA A CA 1
ATOM 1879 C C . ALA A 1 238 ? 8.705 -4.501 -7.549 1.00 52.56 238 ALA A C 1
ATOM 1881 O O . ALA A 1 238 ? 9.636 -5.292 -7.743 1.00 52.56 238 ALA A O 1
ATOM 1882 N N . SER A 1 239 ? 8.471 -3.465 -8.360 1.00 60.31 239 SER A N 1
ATOM 1883 C CA . SER A 1 239 ? 9.251 -3.171 -9.571 1.00 60.31 239 SER A CA 1
ATOM 1884 C C . SER A 1 239 ? 9.257 -4.371 -10.536 1.00 60.31 239 SER A C 1
ATOM 1886 O O . SER A 1 239 ? 8.195 -4.845 -10.936 1.00 60.31 239 SER A O 1
ATOM 1888 N N . LEU A 1 240 ? 10.421 -4.948 -10.867 1.00 60.25 240 LEU A N 1
ATOM 1889 C CA . LEU A 1 240 ? 10.523 -6.201 -11.637 1.00 60.25 240 LEU A CA 1
ATOM 1890 C C . LEU A 1 240 ? 9.732 -7.362 -10.999 1.00 60.25 240 LEU A C 1
ATOM 1892 O O . LEU A 1 240 ? 9.235 -8.254 -11.694 1.00 60.25 240 LEU A O 1
ATOM 1896 N N . GLY A 1 241 ? 9.585 -7.348 -9.673 1.00 64.31 241 GLY A N 1
ATOM 1897 C CA . GLY A 1 241 ? 8.745 -8.281 -8.934 1.00 64.31 241 GLY A CA 1
ATOM 1898 C C . GLY A 1 241 ? 7.274 -8.239 -9.361 1.00 64.31 241 GLY A C 1
ATOM 1899 O O . GLY A 1 241 ? 6.622 -9.282 -9.301 1.00 64.31 241 GLY A O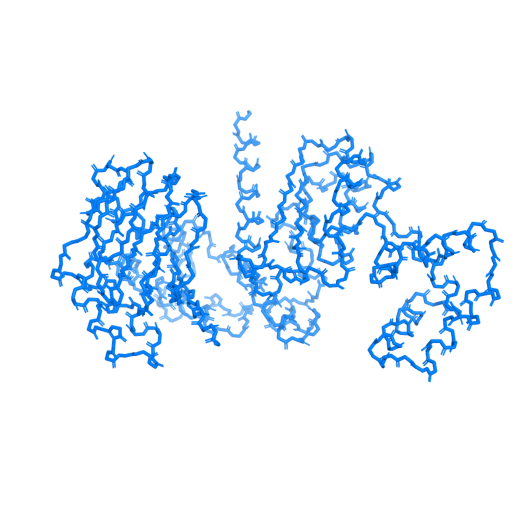 1
ATOM 1900 N N . GLY A 1 242 ? 6.784 -7.099 -9.861 1.00 73.44 242 GLY A N 1
ATOM 1901 C CA . GLY A 1 242 ? 5.431 -6.941 -10.396 1.00 73.44 242 GLY A CA 1
ATOM 1902 C C . GLY A 1 242 ? 5.140 -7.891 -11.559 1.00 73.44 242 GLY A C 1
ATOM 1903 O O . GLY A 1 242 ? 4.012 -8.334 -11.716 1.00 73.44 242 GLY A O 1
ATOM 1904 N N . MET A 1 243 ? 6.171 -8.325 -12.297 1.00 84.69 243 MET A N 1
ATOM 1905 C CA . MET A 1 243 ? 6.075 -9.374 -13.323 1.00 84.69 243 MET A CA 1
ATOM 1906 C C . MET A 1 243 ? 6.405 -10.772 -12.781 1.00 84.69 243 MET A C 1
ATOM 1908 O O . MET A 1 243 ? 5.758 -11.759 -13.145 1.00 84.69 243 MET A O 1
ATOM 1912 N N . LEU A 1 244 ? 7.405 -10.886 -11.901 1.00 78.12 244 LEU A N 1
ATOM 1913 C CA . LEU A 1 244 ? 7.877 -12.185 -11.405 1.00 78.12 244 LEU A CA 1
ATOM 1914 C C . LEU A 1 244 ? 6.878 -12.870 -10.462 1.00 78.12 244 LEU A C 1
ATOM 1916 O O . LEU A 1 244 ? 6.739 -14.093 -10.518 1.00 78.12 244 LEU A O 1
ATOM 1920 N N . ALA A 1 245 ? 6.170 -12.114 -9.620 1.00 82.56 245 ALA A N 1
ATOM 1921 C CA . ALA A 1 245 ? 5.172 -12.661 -8.701 1.00 82.56 245 ALA A CA 1
ATOM 1922 C C . ALA A 1 245 ? 3.971 -13.290 -9.446 1.00 82.56 245 ALA A C 1
ATOM 1924 O O . ALA A 1 245 ? 3.671 -14.460 -9.185 1.00 82.56 245 ALA A O 1
ATOM 1925 N N . PRO A 1 246 ? 3.341 -12.611 -10.427 1.00 88.69 246 PRO A N 1
ATOM 1926 C CA . PRO A 1 246 ? 2.352 -13.227 -11.318 1.00 88.69 246 PRO A CA 1
ATOM 1927 C C . PRO A 1 246 ? 2.889 -14.441 -12.074 1.00 88.69 246 PRO A C 1
ATOM 1929 O O . PRO A 1 246 ? 2.221 -15.472 -12.159 1.00 88.69 246 PRO A O 1
ATOM 1932 N N . ARG A 1 247 ? 4.133 -14.371 -12.563 1.00 88.12 247 ARG A N 1
ATOM 1933 C CA . ARG A 1 247 ? 4.771 -15.499 -13.251 1.00 88.12 247 ARG A CA 1
ATOM 1934 C C . ARG A 1 247 ? 4.936 -16.713 -12.339 1.00 88.12 247 ARG A C 1
ATOM 1936 O O . ARG A 1 247 ? 4.702 -17.827 -12.788 1.00 88.12 247 ARG A O 1
ATOM 1943 N N . ALA A 1 248 ? 5.288 -16.526 -11.068 1.00 83.56 248 ALA A N 1
ATOM 1944 C CA . ALA A 1 248 ? 5.323 -17.620 -10.100 1.00 83.56 248 ALA A CA 1
ATOM 1945 C C . ALA A 1 248 ? 3.924 -18.217 -9.874 1.00 83.56 248 ALA A C 1
ATOM 1947 O O . ALA A 1 248 ? 3.775 -19.437 -9.853 1.00 83.56 248 ALA A O 1
ATOM 1948 N N . ALA A 1 249 ? 2.895 -17.377 -9.760 1.00 88.44 249 ALA A N 1
ATOM 1949 C CA . ALA A 1 249 ? 1.515 -17.811 -9.537 1.00 88.44 249 ALA A CA 1
ATOM 1950 C C . ALA A 1 249 ? 0.913 -18.602 -10.710 1.00 88.44 249 ALA A C 1
ATOM 1952 O O . ALA A 1 249 ? 0.148 -19.543 -10.488 1.00 88.44 249 ALA A O 1
ATOM 1953 N N . ALA A 1 250 ? 1.333 -18.294 -11.941 1.00 91.44 250 ALA A N 1
ATOM 1954 C CA . ALA A 1 250 ? 0.973 -19.059 -13.134 1.00 91.44 250 ALA A CA 1
ATOM 1955 C C . ALA A 1 250 ? 1.413 -20.536 -13.075 1.00 91.44 250 ALA A C 1
ATOM 1957 O O . ALA A 1 250 ? 0.823 -21.377 -13.754 1.00 91.44 250 ALA A O 1
ATOM 1958 N N . PHE A 1 251 ? 2.441 -20.869 -12.280 1.00 89.81 251 PHE A N 1
ATOM 1959 C CA . PHE A 1 251 ? 3.016 -22.220 -12.220 1.00 89.81 251 PHE A CA 1
ATOM 1960 C C . PHE A 1 251 ? 2.988 -22.869 -10.823 1.00 89.81 251 PHE A C 1
ATOM 1962 O O . PHE A 1 251 ? 3.057 -24.092 -10.732 1.00 89.81 251 PHE A O 1
ATOM 1969 N N . ASP A 1 252 ? 2.857 -22.103 -9.735 1.00 82.56 252 ASP A N 1
ATOM 1970 C CA . ASP A 1 252 ? 2.775 -22.613 -8.358 1.00 82.56 252 ASP A CA 1
ATOM 1971 C C . ASP A 1 252 ? 1.360 -22.435 -7.790 1.00 82.56 252 ASP A C 1
ATOM 1973 O O . ASP A 1 252 ? 1.015 -21.397 -7.222 1.00 82.56 252 ASP A O 1
ATOM 1977 N N . LYS A 1 253 ? 0.547 -23.493 -7.884 1.00 84.31 253 LYS A N 1
ATOM 1978 C CA . LYS A 1 253 ? -0.853 -23.508 -7.419 1.00 84.31 253 LYS A CA 1
ATOM 1979 C C . LYS A 1 253 ? -1.014 -23.361 -5.897 1.00 84.31 253 LYS A C 1
ATOM 1981 O O . LYS A 1 253 ? -2.127 -23.164 -5.415 1.00 84.31 253 LYS A O 1
ATOM 1986 N N . ARG A 1 254 ? 0.074 -23.413 -5.116 1.00 83.25 254 ARG A N 1
ATOM 1987 C CA . ARG A 1 254 ? 0.029 -23.087 -3.677 1.00 83.25 254 ARG A CA 1
ATOM 1988 C C . ARG A 1 254 ? -0.172 -21.590 -3.439 1.00 83.25 254 ARG A C 1
ATOM 1990 O O . ARG A 1 254 ? -0.589 -21.206 -2.351 1.00 83.25 254 ARG A O 1
ATOM 1997 N N . ILE A 1 255 ? 0.135 -20.748 -4.426 1.00 82.31 255 ILE A N 1
ATOM 1998 C CA . ILE A 1 255 ? -0.142 -19.314 -4.377 1.00 82.31 255 ILE A CA 1
ATOM 1999 C C . ILE A 1 255 ? -1.631 -19.129 -4.659 1.00 82.31 255 ILE A C 1
ATOM 2001 O O . ILE A 1 255 ? -2.118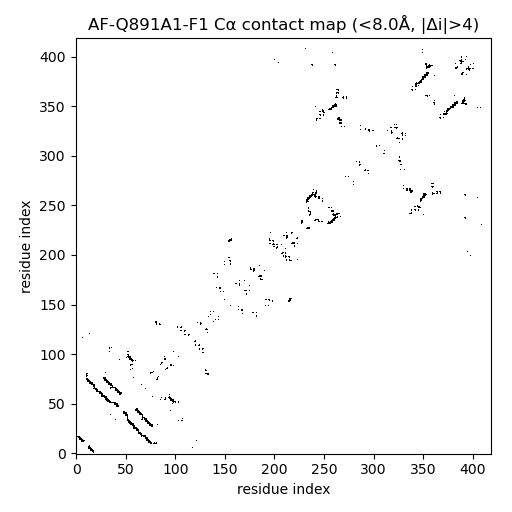 -19.520 -5.717 1.00 82.31 255 ILE A O 1
ATOM 2005 N N . GLN A 1 256 ? -2.349 -18.562 -3.691 1.00 84.88 256 GLN A N 1
ATOM 2006 C CA . GLN A 1 256 ? -3.804 -18.370 -3.758 1.00 84.88 256 GLN A CA 1
ATOM 2007 C C . GLN A 1 256 ? -4.183 -16.930 -4.116 1.00 84.88 256 GLN A C 1
ATOM 2009 O O . GLN A 1 256 ? -5.268 -16.679 -4.638 1.00 84.88 256 GLN A O 1
ATOM 2014 N N . ARG A 1 257 ? -3.291 -15.981 -3.819 1.00 88.25 257 ARG A N 1
ATOM 2015 C CA . ARG A 1 257 ? -3.467 -14.550 -4.064 1.00 88.25 257 ARG A CA 1
ATOM 2016 C C . ARG A 1 257 ? -2.136 -13.960 -4.531 1.00 88.25 257 ARG A C 1
ATOM 2018 O O . ARG A 1 257 ? -1.073 -14.448 -4.134 1.00 88.25 257 ARG A O 1
ATOM 2025 N N . VAL A 1 258 ? -2.176 -12.921 -5.357 1.00 89.00 258 VAL A N 1
ATOM 2026 C CA . VAL A 1 258 ? -0.985 -12.285 -5.945 1.00 89.00 258 VAL A CA 1
ATOM 2027 C C . VAL A 1 258 ? -1.111 -10.771 -5.867 1.00 89.00 258 VAL A C 1
ATOM 2029 O O . VAL A 1 258 ? -2.154 -10.226 -6.212 1.00 89.00 258 VAL A O 1
ATOM 2032 N N . ILE A 1 259 ? -0.042 -10.091 -5.453 1.00 86.62 259 ILE A N 1
ATOM 2033 C CA . ILE A 1 259 ? 0.073 -8.634 -5.570 1.00 86.62 259 ILE A CA 1
ATOM 2034 C C . ILE A 1 259 ? 1.232 -8.337 -6.525 1.00 86.62 259 ILE A C 1
ATOM 2036 O O . ILE A 1 259 ? 2.399 -8.566 -6.197 1.00 86.62 259 ILE A O 1
ATOM 2040 N N . ALA A 1 260 ? 0.898 -7.835 -7.710 1.00 89.19 260 ALA A N 1
ATOM 2041 C CA . ALA A 1 260 ? 1.848 -7.230 -8.631 1.00 89.19 260 ALA A CA 1
ATOM 2042 C C . ALA A 1 260 ? 2.012 -5.760 -8.251 1.00 89.19 260 ALA A C 1
ATOM 2044 O O . ALA A 1 260 ? 1.113 -4.950 -8.472 1.00 89.19 260 ALA A O 1
ATOM 2045 N N . TRP A 1 261 ? 3.133 -5.422 -7.622 1.00 81.44 261 TRP A N 1
ATOM 2046 C CA . TRP A 1 261 ? 3.444 -4.053 -7.243 1.00 81.44 261 TRP A CA 1
ATOM 2047 C C . TRP A 1 261 ? 4.370 -3.444 -8.297 1.00 81.44 261 TRP A C 1
ATOM 2049 O O . TRP A 1 261 ? 5.496 -3.900 -8.481 1.00 81.44 261 TRP A O 1
ATOM 2059 N N . SER A 1 262 ? 3.849 -2.423 -8.976 1.00 78.38 262 SER A N 1
ATOM 2060 C CA . SER A 1 262 ? 4.220 -1.917 -10.301 1.00 78.38 262 SER A CA 1
ATOM 2061 C C . SER A 1 262 ? 3.549 -2.672 -11.456 1.00 78.38 262 SER A C 1
ATOM 2063 O O . SER A 1 262 ? 3.497 -3.899 -11.481 1.00 78.38 262 SER A O 1
ATOM 2065 N N . ILE A 1 263 ? 3.062 -1.907 -12.438 1.00 88.62 263 ILE A N 1
ATOM 2066 C CA . ILE A 1 263 ? 2.500 -2.407 -13.702 1.00 88.62 263 ILE A CA 1
ATOM 2067 C C . ILE A 1 263 ? 3.667 -2.877 -14.573 1.00 88.62 263 ILE A C 1
ATOM 2069 O O . ILE A 1 263 ? 4.553 -2.095 -14.886 1.00 88.62 263 ILE A O 1
ATOM 2073 N N . PHE A 1 264 ? 3.740 -4.141 -14.963 1.00 83.75 264 PHE A N 1
ATOM 2074 C CA . PHE A 1 264 ? 4.939 -4.669 -15.618 1.00 83.75 264 PHE A CA 1
ATOM 2075 C C . PHE A 1 264 ? 4.615 -5.727 -16.689 1.00 83.75 264 PHE A C 1
ATOM 2077 O O . PHE A 1 264 ? 5.026 -6.891 -16.585 1.00 83.75 264 PHE A O 1
ATOM 2084 N N . PRO A 1 265 ? 3.936 -5.342 -17.790 1.00 86.56 265 PRO A N 1
ATOM 2085 C CA . PRO A 1 265 ? 3.511 -6.294 -18.812 1.00 86.56 265 PRO A CA 1
ATOM 2086 C C . PRO A 1 265 ? 4.706 -6.946 -19.515 1.00 86.56 265 PRO A C 1
ATOM 2088 O O . PRO A 1 265 ? 4.718 -8.155 -19.757 1.00 86.56 265 PRO A O 1
ATOM 2091 N N . ASN A 1 266 ? 5.735 -6.162 -19.839 1.00 87.94 266 ASN A N 1
ATOM 2092 C CA . ASN A 1 266 ? 6.943 -6.625 -20.513 1.00 87.94 266 ASN A CA 1
ATOM 2093 C C . ASN A 1 266 ? 8.132 -5.742 -20.126 1.00 87.94 266 ASN A C 1
ATOM 2095 O O . ASN A 1 266 ? 8.057 -4.521 -20.239 1.00 87.94 266 ASN A O 1
ATOM 2099 N N . PHE A 1 267 ? 9.258 -6.343 -19.741 1.00 81.50 267 PHE A N 1
ATOM 2100 C CA . PHE A 1 267 ? 10.474 -5.592 -19.417 1.00 81.50 267 PHE A CA 1
ATOM 2101 C C . PHE A 1 267 ? 11.004 -4.796 -20.617 1.00 81.50 267 PHE A C 1
ATOM 2103 O O . PHE A 1 267 ? 11.583 -3.720 -20.483 1.00 81.50 267 PHE A O 1
ATOM 2110 N N . PHE A 1 268 ? 10.756 -5.270 -21.832 1.00 83.56 268 PHE A N 1
ATOM 2111 C CA . PHE A 1 268 ? 11.093 -4.497 -23.014 1.00 83.56 268 PHE A CA 1
ATOM 2112 C C . PHE A 1 268 ? 10.364 -3.142 -23.070 1.00 83.56 268 PHE A C 1
ATOM 2114 O O . PHE A 1 268 ? 10.956 -2.172 -23.537 1.00 83.56 268 PHE A O 1
ATOM 2121 N N . ASP A 1 269 ? 9.140 -3.029 -22.540 1.00 81.88 269 ASP A N 1
ATOM 2122 C CA . ASP A 1 269 ? 8.416 -1.752 -22.505 1.00 81.88 269 ASP A CA 1
ATOM 2123 C C . ASP A 1 269 ? 9.093 -0.730 -21.566 1.00 81.88 269 ASP A C 1
ATOM 2125 O O . ASP A 1 269 ? 9.106 0.455 -21.889 1.00 81.88 269 ASP A O 1
ATOM 2129 N N . VAL A 1 270 ? 9.755 -1.177 -20.489 1.00 74.81 270 VAL A N 1
ATOM 2130 C CA . VAL A 1 270 ? 10.555 -0.313 -19.590 1.00 74.81 270 VAL A CA 1
ATOM 2131 C C . VAL A 1 270 ? 11.783 0.250 -20.304 1.00 74.81 270 VAL A C 1
ATOM 2133 O O . VAL A 1 270 ? 12.091 1.428 -20.175 1.00 74.81 270 VAL A O 1
ATOM 2136 N N . ILE A 1 271 ? 12.468 -0.554 -21.126 1.00 76.88 271 ILE A N 1
ATOM 2137 C CA . ILE A 1 271 ? 13.593 -0.057 -21.945 1.00 76.88 271 ILE A CA 1
ATOM 2138 C C . ILE A 1 271 ? 13.126 1.009 -22.942 1.00 76.88 271 ILE A C 1
ATOM 2140 O O . ILE A 1 271 ? 13.872 1.928 -23.283 1.00 76.88 271 ILE A O 1
ATOM 2144 N N . LEU A 1 272 ? 11.915 0.848 -23.469 1.00 78.88 272 LEU A N 1
ATOM 2145 C CA . LEU A 1 272 ? 11.337 1.783 -24.425 1.00 78.88 272 LEU A CA 1
ATOM 2146 C C . LEU A 1 272 ? 10.758 3.037 -23.762 1.00 78.88 272 LEU A C 1
ATOM 2148 O O . LEU A 1 272 ? 10.466 4.006 -24.474 1.00 78.88 272 LEU A O 1
ATOM 2152 N N . PHE A 1 273 ? 10.590 3.028 -22.440 1.00 74.38 273 PHE A N 1
ATOM 2153 C CA . PHE A 1 273 ? 10.057 4.151 -21.690 1.00 74.38 273 PHE A CA 1
ATOM 2154 C C . PHE A 1 273 ? 10.980 5.373 -21.822 1.00 74.38 273 PHE A C 1
ATOM 2156 O O . PHE A 1 273 ? 12.204 5.264 -21.812 1.00 74.38 273 PHE A O 1
ATOM 2163 N N . GLY A 1 274 ? 10.392 6.546 -22.064 1.00 70.75 274 GLY A N 1
ATOM 2164 C CA . GLY A 1 274 ? 11.133 7.779 -22.367 1.00 70.75 274 GLY A CA 1
ATOM 2165 C C . GLY A 1 274 ? 11.613 7.931 -23.822 1.00 70.75 274 GLY A C 1
ATOM 2166 O O . GLY A 1 274 ? 12.097 9.002 -24.193 1.00 70.75 274 GLY A O 1
ATOM 2167 N N . LEU A 1 275 ? 11.453 6.920 -24.688 1.00 80.31 275 LEU A N 1
ATOM 2168 C CA . LEU A 1 275 ? 11.716 7.054 -26.128 1.00 80.31 275 LEU A CA 1
ATOM 2169 C C . LEU A 1 275 ? 10.480 7.546 -26.888 1.00 80.31 275 LEU A C 1
ATOM 2171 O O . LEU A 1 275 ? 9.351 7.141 -26.603 1.00 80.31 275 LEU A O 1
ATOM 2175 N N . SER A 1 276 ? 10.691 8.356 -27.930 1.00 82.81 276 SER A N 1
ATOM 2176 C CA . SER A 1 276 ? 9.594 8.812 -28.793 1.00 82.81 276 SER A CA 1
ATOM 2177 C C . SER A 1 276 ? 8.963 7.648 -29.570 1.00 82.81 276 SER A C 1
ATOM 2179 O O . SER A 1 276 ? 9.631 6.658 -29.878 1.00 82.81 276 SER A O 1
ATOM 2181 N N . LYS A 1 277 ? 7.686 7.767 -29.964 1.00 83.56 277 LYS A N 1
ATOM 2182 C CA . LYS A 1 277 ? 6.970 6.710 -30.713 1.00 83.56 277 LYS A CA 1
ATOM 2183 C C . LYS A 1 277 ? 7.737 6.231 -31.955 1.00 83.56 277 LYS A C 1
ATOM 2185 O O . LYS A 1 277 ? 7.796 5.030 -32.214 1.00 83.56 277 LYS A O 1
ATOM 2190 N N . ASN A 1 278 ? 8.388 7.147 -32.677 1.00 86.69 278 ASN A N 1
ATOM 2191 C CA . ASN A 1 278 ? 9.207 6.818 -33.847 1.00 86.69 278 ASN A CA 1
ATOM 2192 C C . ASN A 1 278 ? 10.437 5.981 -33.467 1.00 86.69 278 ASN A C 1
ATOM 2194 O O . ASN A 1 278 ? 10.729 4.983 -34.123 1.00 86.69 278 ASN A O 1
ATOM 2198 N N . GLN A 1 279 ? 11.131 6.342 -32.383 1.00 85.44 279 GLN A N 1
ATOM 2199 C CA . GLN A 1 279 ? 12.274 5.577 -31.874 1.00 85.44 279 GLN A CA 1
ATOM 2200 C C . GLN A 1 279 ? 11.851 4.175 -31.430 1.00 85.44 279 GLN A C 1
ATOM 2202 O O . GLN A 1 279 ? 12.514 3.199 -31.781 1.00 85.44 279 GLN A O 1
ATOM 2207 N N . GLN A 1 280 ? 10.721 4.058 -30.727 1.00 87.25 280 GLN A N 1
ATOM 2208 C CA . GLN A 1 280 ? 10.177 2.759 -30.334 1.00 87.25 280 GLN A CA 1
ATOM 2209 C C . GLN A 1 280 ? 9.860 1.884 -31.556 1.00 87.25 280 GLN A C 1
ATOM 2211 O O . GLN A 1 280 ? 10.199 0.701 -31.561 1.00 87.25 280 GLN A O 1
ATOM 2216 N N . CYS A 1 281 ? 9.262 2.453 -32.611 1.00 87.62 281 CYS A N 1
ATOM 2217 C CA . CYS A 1 281 ? 8.974 1.730 -33.855 1.00 87.62 281 CYS A CA 1
ATOM 2218 C C . CYS A 1 281 ? 10.252 1.239 -34.544 1.00 87.62 281 CYS A C 1
ATOM 2220 O O . CYS A 1 281 ? 10.323 0.075 -34.936 1.00 87.62 281 CYS A O 1
ATOM 2222 N N . ILE A 1 282 ? 11.278 2.091 -34.637 1.00 87.06 282 ILE A N 1
ATOM 2223 C CA . ILE A 1 282 ? 12.575 1.733 -35.227 1.00 87.06 282 ILE A CA 1
ATOM 2224 C C . ILE A 1 282 ? 13.231 0.600 -34.435 1.00 87.06 282 ILE A C 1
ATOM 2226 O O . ILE A 1 282 ? 13.669 -0.382 -35.027 1.00 87.06 282 ILE A O 1
ATOM 2230 N N . ILE A 1 283 ? 13.265 0.686 -33.101 1.00 86.38 283 ILE A N 1
ATOM 2231 C CA . ILE A 1 283 ? 13.862 -0.361 -32.259 1.00 86.38 283 ILE A CA 1
ATOM 2232 C C . ILE A 1 283 ? 13.092 -1.678 -32.411 1.00 86.38 283 ILE A C 1
ATOM 2234 O O . ILE A 1 283 ? 13.712 -2.715 -32.645 1.00 86.38 283 ILE A O 1
ATOM 2238 N N . LYS A 1 284 ? 11.753 -1.647 -32.351 1.00 87.94 284 LYS A N 1
ATOM 2239 C CA . LYS A 1 284 ? 10.900 -2.831 -32.568 1.00 87.94 284 LYS A CA 1
ATOM 2240 C C . LYS A 1 284 ? 11.154 -3.469 -33.938 1.00 87.94 284 LYS A C 1
ATOM 2242 O O . LYS A 1 284 ? 11.285 -4.689 -34.029 1.00 87.94 284 LYS A O 1
ATOM 2247 N N . TRP A 1 285 ? 11.277 -2.658 -34.988 1.00 89.94 285 TRP A N 1
ATOM 2248 C CA . TRP A 1 285 ? 11.592 -3.115 -36.342 1.00 89.94 285 TRP A CA 1
ATOM 2249 C C . TRP A 1 285 ? 12.995 -3.738 -36.426 1.00 89.94 285 TRP A C 1
ATOM 2251 O O . TRP A 1 285 ? 13.137 -4.867 -36.895 1.00 89.94 285 TRP A O 1
ATOM 2261 N N . CYS A 1 286 ? 14.015 -3.078 -35.874 1.00 88.94 286 CYS A N 1
ATOM 2262 C CA . CYS A 1 286 ? 15.383 -3.597 -35.821 1.00 88.94 286 CYS A CA 1
ATOM 2263 C C . CYS A 1 286 ? 15.480 -4.922 -35.048 1.00 88.94 286 CYS A C 1
ATOM 2265 O O . CYS A 1 286 ? 16.226 -5.812 -35.456 1.00 88.94 286 CYS A O 1
ATOM 2267 N N . ILE A 1 287 ? 14.726 -5.093 -33.957 1.00 88.31 287 ILE A N 1
ATOM 2268 C CA . ILE A 1 287 ? 14.654 -6.369 -33.226 1.00 88.31 287 ILE A CA 1
ATOM 2269 C C . ILE A 1 287 ? 14.002 -7.444 -34.096 1.00 88.31 287 ILE A C 1
ATOM 2271 O O . ILE A 1 287 ? 14.569 -8.531 -34.227 1.00 88.31 287 ILE A O 1
ATOM 2275 N N . LYS A 1 288 ? 12.860 -7.134 -34.730 1.00 88.81 288 LYS A N 1
ATOM 2276 C CA . LYS A 1 288 ? 12.116 -8.059 -35.603 1.00 88.81 288 LYS A CA 1
ATOM 2277 C C . LYS A 1 288 ? 12.986 -8.607 -36.739 1.00 88.81 288 LYS A C 1
ATOM 2279 O O . LYS A 1 288 ? 12.944 -9.805 -37.003 1.00 88.81 288 LYS A O 1
ATOM 2284 N N . TYR A 1 289 ? 13.803 -7.758 -37.362 1.00 92.31 289 TYR A N 1
ATOM 2285 C CA . TYR A 1 289 ? 14.699 -8.129 -38.468 1.00 92.31 289 TYR A CA 1
ATOM 2286 C C . TYR A 1 289 ? 16.148 -8.416 -38.036 1.00 92.31 289 TYR A C 1
ATOM 2288 O O . TYR A 1 289 ? 17.036 -8.523 -38.876 1.00 92.31 289 TYR A O 1
ATOM 2296 N N . LYS A 1 290 ? 16.401 -8.565 -36.729 1.00 91.81 290 LYS A N 1
ATOM 2297 C CA . LYS A 1 290 ? 17.709 -8.921 -36.148 1.00 91.81 290 LYS A CA 1
ATOM 2298 C C . LYS A 1 290 ? 18.878 -8.005 -36.541 1.00 91.81 290 LYS A C 1
ATOM 2300 O O . LYS A 1 290 ? 20.018 -8.445 -36.676 1.00 91.81 290 LYS A O 1
ATOM 2305 N N . MET A 1 291 ? 18.617 -6.709 -36.669 1.00 92.31 291 MET A N 1
ATOM 2306 C CA . MET A 1 291 ? 19.596 -5.698 -37.080 1.00 92.31 291 MET A CA 1
ATOM 2307 C C . MET A 1 291 ? 20.476 -5.241 -35.908 1.00 92.31 291 MET A C 1
ATOM 2309 O O . MET A 1 291 ? 20.432 -4.087 -35.471 1.00 92.31 291 MET A O 1
ATOM 2313 N N . SER A 1 292 ? 21.287 -6.161 -35.386 1.00 90.19 292 SER A N 1
ATOM 2314 C CA . SER A 1 292 ? 22.141 -5.939 -34.212 1.00 90.19 292 SER A CA 1
ATOM 2315 C C . SER A 1 292 ? 23.141 -4.796 -34.399 1.00 90.19 292 SER A C 1
ATOM 2317 O O . SER A 1 292 ? 23.345 -4.003 -33.480 1.00 90.19 292 SER A O 1
ATOM 2319 N N . PHE A 1 293 ? 23.708 -4.656 -35.601 1.00 90.06 293 PHE A N 1
ATOM 2320 C CA . PHE A 1 293 ? 24.672 -3.605 -35.927 1.00 90.06 293 PHE A CA 1
ATOM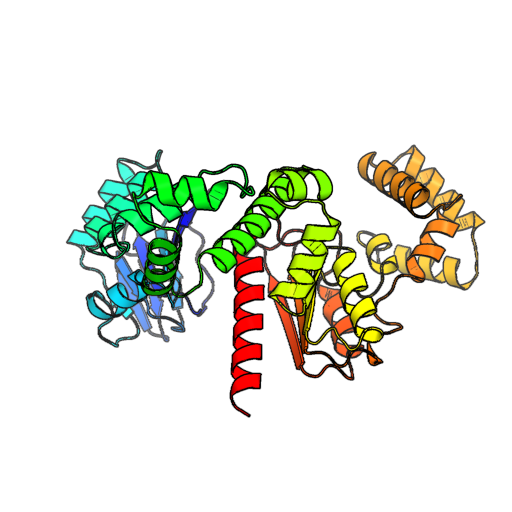 2321 C C . PHE A 1 293 ? 24.096 -2.195 -35.734 1.00 90.06 293 PHE A C 1
ATOM 2323 O O . PHE A 1 293 ? 24.746 -1.347 -35.119 1.00 90.06 293 PHE A O 1
ATOM 2330 N N . LEU A 1 294 ? 22.861 -1.951 -36.191 1.00 87.69 294 LEU A N 1
ATOM 2331 C CA . LEU A 1 294 ? 22.216 -0.640 -36.074 1.00 87.69 294 LEU A CA 1
ATOM 2332 C C . LEU A 1 294 ? 21.937 -0.285 -34.612 1.00 87.69 294 LEU A C 1
ATOM 2334 O O . LEU A 1 294 ? 22.288 0.808 -34.170 1.00 87.69 294 LEU A O 1
ATOM 2338 N N . ILE A 1 295 ? 21.363 -1.221 -33.847 1.00 87.44 295 ILE A N 1
ATOM 2339 C CA . ILE A 1 295 ? 21.065 -1.011 -32.423 1.00 87.44 295 ILE A CA 1
ATOM 2340 C C . ILE A 1 295 ? 22.355 -0.761 -31.638 1.00 87.44 295 ILE A C 1
ATOM 2342 O O . ILE A 1 295 ? 22.444 0.229 -30.914 1.00 87.44 295 ILE A O 1
ATOM 2346 N N . ASN A 1 296 ? 23.377 -1.599 -31.825 1.00 91.31 296 ASN A N 1
ATOM 2347 C CA . ASN A 1 296 ? 24.650 -1.449 -31.124 1.00 91.31 296 ASN A CA 1
ATOM 2348 C C . ASN A 1 296 ? 25.325 -0.117 -31.464 1.00 91.31 296 ASN A C 1
ATOM 2350 O O . ASN A 1 296 ? 25.806 0.564 -30.566 1.00 91.31 296 ASN A O 1
ATOM 2354 N N . THR A 1 297 ? 25.316 0.297 -32.733 1.00 87.19 297 THR A N 1
ATOM 2355 C CA . THR A 1 297 ? 25.922 1.568 -33.158 1.00 87.19 297 THR A CA 1
ATOM 2356 C C . THR A 1 297 ? 25.214 2.770 -32.538 1.00 87.19 297 THR A C 1
ATOM 2358 O O . THR A 1 297 ? 25.868 3.650 -31.975 1.00 87.19 297 THR A O 1
ATOM 2361 N N . ILE A 1 298 ? 23.880 2.799 -32.596 1.00 85.12 298 ILE A N 1
ATOM 2362 C CA . ILE A 1 298 ? 23.078 3.905 -32.059 1.00 85.12 298 ILE A CA 1
ATOM 2363 C C . ILE A 1 298 ? 23.238 3.996 -30.539 1.00 85.12 298 ILE A C 1
ATOM 2365 O O . ILE A 1 298 ? 23.498 5.079 -30.010 1.00 85.12 298 ILE A O 1
ATOM 2369 N N . VAL A 1 299 ? 23.110 2.867 -29.838 1.00 84.06 299 VAL A N 1
ATOM 2370 C CA . VAL A 1 299 ? 23.178 2.835 -28.374 1.00 84.06 299 VAL A CA 1
ATOM 2371 C C . VAL A 1 299 ? 24.594 3.145 -27.892 1.00 84.06 299 VAL A C 1
ATOM 2373 O O . VAL A 1 299 ? 24.746 4.004 -27.033 1.00 84.06 299 VAL A O 1
ATOM 2376 N N . ASN A 1 300 ? 25.641 2.573 -28.497 1.00 85.62 300 ASN A N 1
ATOM 2377 C CA . ASN A 1 300 ? 27.028 2.883 -28.124 1.00 85.62 300 ASN A CA 1
ATOM 2378 C C . ASN A 1 300 ? 27.399 4.346 -28.385 1.00 85.62 300 ASN A C 1
ATOM 2380 O O . ASN A 1 300 ? 28.174 4.922 -27.625 1.00 85.62 300 ASN A O 1
ATOM 2384 N N . LYS A 1 301 ? 26.848 4.972 -29.434 1.00 84.00 301 LYS A N 1
ATOM 2385 C CA . LYS A 1 301 ? 27.023 6.412 -29.658 1.00 84.00 301 LYS A CA 1
ATOM 2386 C C . LYS A 1 301 ? 26.355 7.220 -28.543 1.00 84.00 301 LYS A C 1
ATOM 2388 O O . LYS A 1 301 ? 27.002 8.102 -27.990 1.00 84.00 301 LYS A O 1
ATOM 2393 N N . LYS A 1 302 ? 25.118 6.873 -28.162 1.00 77.50 302 LYS A N 1
ATOM 2394 C CA . LYS A 1 302 ? 24.423 7.491 -27.019 1.00 77.50 302 LYS A CA 1
ATOM 2395 C C . LYS A 1 302 ? 25.153 7.272 -25.691 1.00 77.50 302 LYS A C 1
ATOM 2397 O O . LYS A 1 302 ? 25.196 8.196 -24.898 1.00 77.50 302 LYS A O 1
ATOM 2402 N N . LEU A 1 303 ? 25.770 6.111 -25.458 1.00 77.50 303 LEU A N 1
ATOM 2403 C CA . LEU A 1 303 ? 26.548 5.848 -24.238 1.00 77.50 303 LEU A CA 1
ATOM 2404 C C . LEU A 1 303 ? 27.802 6.723 -24.116 1.00 77.50 303 LEU A C 1
ATOM 2406 O O . LEU A 1 303 ? 28.282 6.937 -23.010 1.00 77.50 303 LEU A O 1
ATOM 2410 N N . LYS A 1 304 ? 28.350 7.219 -25.232 1.00 80.00 304 LYS A N 1
ATOM 2411 C CA . LYS A 1 304 ? 29.527 8.103 -25.228 1.00 80.00 304 LYS A CA 1
ATOM 2412 C C . LYS A 1 304 ? 29.188 9.574 -24.985 1.00 80.00 304 LYS A C 1
ATOM 2414 O O . LYS A 1 304 ? 30.085 10.337 -24.655 1.00 80.00 304 LYS A O 1
ATOM 2419 N N . SER A 1 305 ? 27.938 9.978 -25.203 1.00 72.62 305 SER A N 1
ATOM 2420 C CA . SER A 1 305 ? 27.517 11.387 -25.197 1.00 72.62 305 SER A CA 1
ATOM 2421 C C . SER A 1 305 ? 26.225 11.633 -24.411 1.00 72.62 305 SER A C 1
ATOM 2423 O O . SER A 1 305 ? 25.565 12.644 -24.633 1.00 72.62 305 SER A O 1
ATOM 2425 N N . GLY A 1 306 ? 25.793 10.662 -23.609 1.00 67.62 306 GLY A N 1
ATOM 2426 C CA . GLY A 1 306 ? 24.507 10.655 -22.917 1.00 67.62 306 GLY A CA 1
ATOM 2427 C C . GLY A 1 306 ? 24.654 10.826 -21.410 1.00 67.62 306 GLY A C 1
ATOM 2428 O O . GLY A 1 306 ? 25.761 10.899 -20.890 1.00 67.62 306 GLY A O 1
ATOM 2429 N N . ASP A 1 307 ? 23.511 10.869 -20.730 1.00 69.69 307 ASP A N 1
ATOM 2430 C CA . ASP A 1 307 ? 23.417 10.941 -19.272 1.00 69.69 307 ASP A CA 1
ATOM 2431 C C . ASP A 1 307 ? 24.125 9.747 -18.599 1.00 69.69 307 ASP A C 1
ATOM 2433 O O . ASP A 1 307 ? 23.906 8.588 -18.978 1.00 69.69 307 ASP A O 1
ATOM 2437 N N . GLU A 1 308 ? 24.978 10.021 -17.607 1.00 70.81 308 GLU A N 1
ATOM 2438 C CA . GLU A 1 308 ? 25.749 8.989 -16.896 1.00 70.81 308 GLU A CA 1
ATOM 2439 C C . GLU A 1 308 ? 24.848 7.990 -16.151 1.00 70.81 308 GLU A C 1
ATOM 2441 O O . GLU A 1 308 ? 25.193 6.812 -16.069 1.00 70.81 308 GLU A O 1
ATOM 2446 N N . SER A 1 309 ? 23.659 8.396 -15.701 1.00 53.56 309 SER A N 1
ATOM 2447 C CA . SER A 1 309 ? 22.681 7.518 -15.043 1.00 53.56 309 SER A CA 1
ATOM 2448 C C . SER A 1 309 ? 22.101 6.503 -16.028 1.00 53.56 309 SER A C 1
ATOM 2450 O O . SER A 1 309 ? 22.010 5.312 -15.729 1.00 53.56 309 SER A O 1
ATOM 2452 N N . VAL A 1 310 ? 21.771 6.945 -17.248 1.00 64.25 310 VAL A N 1
ATOM 2453 C CA . VAL A 1 310 ? 21.273 6.068 -18.327 1.00 64.25 310 VAL A CA 1
ATOM 2454 C C . VAL A 1 310 ? 22.360 5.090 -18.771 1.00 64.25 310 VAL A C 1
ATOM 2456 O O . VAL A 1 310 ? 22.097 3.906 -19.004 1.00 64.25 310 VAL A O 1
ATOM 2459 N N . LYS A 1 311 ? 23.598 5.575 -18.874 1.00 70.38 311 LYS A N 1
ATOM 2460 C CA . LYS A 1 311 ? 24.764 4.758 -19.213 1.00 70.38 311 LYS A CA 1
ATOM 2461 C C . LYS A 1 311 ? 25.045 3.709 -18.143 1.00 70.38 311 LYS A C 1
ATOM 2463 O O . LYS A 1 311 ? 25.203 2.536 -18.486 1.00 70.38 311 LYS A O 1
ATOM 2468 N N . TRP A 1 312 ? 25.065 4.104 -16.873 1.00 67.56 312 TRP A N 1
ATOM 2469 C CA . TRP A 1 312 ? 25.226 3.184 -15.753 1.00 67.56 312 TRP A CA 1
ATOM 2470 C C . TRP A 1 312 ? 24.105 2.142 -15.729 1.00 67.56 312 TRP A C 1
ATOM 2472 O O . TRP A 1 312 ? 24.403 0.951 -15.696 1.00 67.56 312 TRP A O 1
ATOM 2482 N N . GLY A 1 313 ? 22.838 2.555 -15.851 1.00 62.50 313 GLY A N 1
ATOM 2483 C CA . GLY A 1 313 ? 21.689 1.645 -15.826 1.00 62.50 313 GLY A CA 1
ATOM 2484 C C . GLY A 1 313 ? 21.732 0.596 -16.939 1.00 62.50 313 GLY A C 1
ATOM 2485 O O . GLY A 1 313 ? 21.505 -0.589 -16.688 1.00 62.50 313 GLY A O 1
ATOM 2486 N N . LEU A 1 314 ? 22.103 0.994 -18.162 1.00 72.31 314 LEU A N 1
ATOM 2487 C CA . LEU A 1 314 ? 22.254 0.050 -19.271 1.00 72.31 314 LEU A CA 1
ATOM 2488 C C . LEU A 1 314 ? 23.431 -0.913 -19.056 1.00 72.31 314 LEU A C 1
ATOM 2490 O O . LEU A 1 314 ? 23.271 -2.114 -19.265 1.00 72.31 314 LEU A O 1
ATOM 2494 N N . LEU A 1 315 ? 24.602 -0.413 -18.649 1.00 72.62 315 LEU A N 1
ATOM 2495 C CA . LEU A 1 315 ? 25.785 -1.251 -18.415 1.00 72.62 315 LEU A CA 1
ATOM 2496 C C . LEU A 1 315 ? 25.572 -2.217 -17.243 1.00 72.62 315 LEU A C 1
ATOM 2498 O O . LEU A 1 315 ? 25.944 -3.387 -17.335 1.00 72.62 315 LEU A O 1
ATOM 2502 N N . HIS A 1 316 ? 24.928 -1.751 -16.175 1.00 68.06 316 HIS A N 1
ATOM 2503 C CA . HIS A 1 316 ? 24.561 -2.571 -15.029 1.00 68.06 316 HIS A CA 1
ATOM 2504 C C . HIS A 1 316 ? 23.545 -3.651 -15.419 1.00 68.06 316 HIS A C 1
ATOM 2506 O O . HIS A 1 316 ? 23.741 -4.821 -15.097 1.00 68.06 316 HIS A O 1
ATOM 2512 N N . GLY A 1 317 ? 22.510 -3.300 -16.190 1.00 65.75 317 GLY A N 1
ATOM 2513 C CA . GLY A 1 317 ? 21.561 -4.273 -16.735 1.00 65.75 317 GLY A CA 1
ATOM 2514 C C . GLY A 1 317 ? 22.238 -5.308 -17.639 1.00 65.75 317 GLY A C 1
ATOM 2515 O O . GLY A 1 317 ? 22.020 -6.511 -17.493 1.00 65.75 317 GLY A O 1
ATOM 2516 N N . MET A 1 318 ? 23.129 -4.871 -18.532 1.00 79.44 318 MET A N 1
ATOM 2517 C CA . MET A 1 318 ? 23.924 -5.772 -19.371 1.00 79.44 318 MET A CA 1
ATOM 2518 C C . MET A 1 318 ? 24.749 -6.752 -18.533 1.00 79.44 318 MET A C 1
ATOM 2520 O O . MET A 1 318 ? 24.744 -7.947 -18.824 1.00 79.44 318 MET A O 1
ATOM 2524 N N . TYR A 1 319 ? 25.405 -6.274 -17.477 1.00 69.50 319 TYR A N 1
ATOM 2525 C CA . TYR A 1 319 ? 26.137 -7.120 -16.539 1.00 69.50 319 TYR A CA 1
ATOM 2526 C C . TYR A 1 319 ? 25.214 -8.126 -15.833 1.00 69.50 319 TYR A C 1
ATOM 2528 O O . TYR A 1 319 ? 25.454 -9.333 -15.910 1.00 69.50 319 TYR A O 1
ATOM 2536 N N . ALA A 1 320 ? 24.120 -7.654 -15.224 1.00 59.78 320 ALA A N 1
ATOM 2537 C CA . ALA A 1 320 ? 23.183 -8.478 -14.457 1.00 59.78 320 ALA A CA 1
ATOM 2538 C C . ALA A 1 320 ? 22.563 -9.613 -15.291 1.00 59.78 320 ALA A C 1
ATOM 2540 O O . ALA A 1 320 ? 22.387 -10.729 -14.804 1.00 59.78 320 ALA A O 1
ATOM 2541 N N . TYR A 1 321 ? 22.291 -9.355 -16.572 1.00 72.94 321 TYR A N 1
ATOM 2542 C CA . TYR A 1 321 ? 21.708 -10.328 -17.501 1.00 72.94 321 TYR A CA 1
ATOM 2543 C C . TYR A 1 321 ? 22.737 -10.976 -18.438 1.00 72.94 321 TYR A C 1
ATOM 2545 O O . TYR A 1 321 ? 22.372 -11.630 -19.428 1.00 72.94 321 TYR A O 1
ATOM 2553 N N . GLN A 1 322 ? 24.028 -10.810 -18.134 1.00 78.38 322 GLN A N 1
ATOM 2554 C CA . GLN A 1 322 ? 25.159 -11.402 -18.853 1.00 78.38 322 GLN A CA 1
ATOM 2555 C C . GLN A 1 322 ? 25.101 -11.148 -20.369 1.00 78.38 322 GLN A C 1
ATOM 2557 O O . GLN A 1 322 ? 25.342 -12.044 -21.179 1.00 78.38 322 GLN A O 1
ATOM 2562 N N . ALA A 1 323 ? 24.673 -9.954 -20.770 1.00 84.00 323 ALA A N 1
ATOM 2563 C CA . ALA A 1 323 ? 24.579 -9.538 -22.158 1.00 84.00 323 ALA A CA 1
ATOM 2564 C C . ALA A 1 323 ? 25.868 -8.834 -22.589 1.00 84.00 323 ALA A C 1
ATOM 2566 O O . ALA A 1 323 ? 26.297 -7.862 -21.971 1.00 84.00 323 ALA A O 1
ATOM 2567 N N . LYS A 1 324 ? 26.471 -9.291 -23.688 1.00 87.50 324 LYS A N 1
ATOM 2568 C CA . LYS A 1 324 ? 27.732 -8.737 -24.204 1.00 87.50 324 LYS A CA 1
ATOM 2569 C C . LYS A 1 324 ? 27.526 -7.469 -25.026 1.00 87.50 324 LYS A C 1
ATOM 2571 O O . LYS A 1 324 ? 28.469 -6.716 -25.245 1.00 87.50 324 LYS A O 1
ATOM 2576 N N . THR A 1 325 ? 26.308 -7.244 -25.519 1.00 90.19 325 THR A N 1
ATOM 2577 C CA . THR A 1 325 ? 25.971 -6.090 -26.363 1.00 90.19 325 THR A CA 1
ATOM 2578 C C . THR A 1 325 ? 24.611 -5.495 -25.991 1.00 90.19 325 THR A C 1
ATOM 2580 O O . THR A 1 325 ? 23.747 -6.236 -25.510 1.00 90.19 325 THR A O 1
ATOM 2583 N N . PRO A 1 326 ? 24.370 -4.196 -26.264 1.00 87.75 326 PRO A N 1
ATOM 2584 C CA . PRO A 1 326 ? 23.055 -3.587 -26.073 1.00 87.75 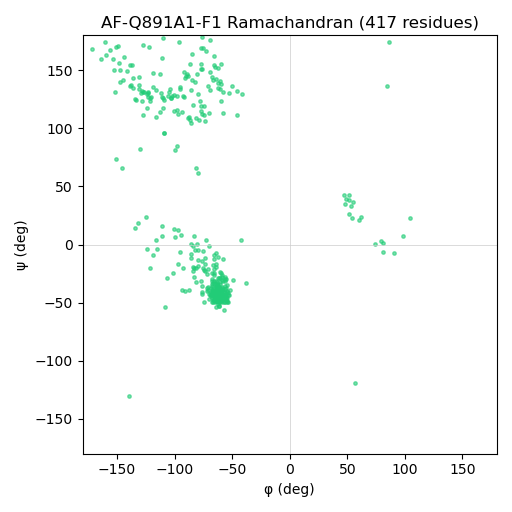326 PRO A CA 1
ATOM 2585 C C . PRO A 1 326 ? 21.930 -4.326 -26.803 1.00 87.75 326 PRO A C 1
ATOM 2587 O O . PRO A 1 326 ? 20.860 -4.536 -26.240 1.00 87.75 326 PRO A O 1
ATOM 2590 N N . TYR A 1 327 ? 22.174 -4.779 -28.037 1.00 90.81 327 TYR A N 1
ATOM 2591 C CA . TYR A 1 327 ? 21.207 -5.583 -28.782 1.00 90.81 327 TYR A CA 1
ATOM 2592 C C . TYR A 1 327 ? 20.845 -6.880 -28.046 1.00 90.81 327 TYR A C 1
ATOM 2594 O O . TYR A 1 327 ? 19.665 -7.192 -27.895 1.00 90.81 327 TYR A O 1
ATOM 2602 N N . GLU A 1 328 ? 21.845 -7.623 -27.563 1.00 90.06 328 GLU A N 1
ATOM 2603 C CA . GLU A 1 328 ? 21.615 -8.866 -26.820 1.00 90.06 328 GLU A CA 1
ATOM 2604 C C . GLU A 1 328 ? 20.818 -8.611 -25.536 1.00 90.06 328 GLU A C 1
ATOM 2606 O O . GLU A 1 328 ? 19.900 -9.370 -25.228 1.00 90.06 328 GLU A O 1
ATOM 2611 N N . TYR A 1 329 ? 21.128 -7.528 -24.821 1.00 84.69 329 TYR A N 1
ATOM 2612 C CA . TYR A 1 329 ? 20.407 -7.133 -23.614 1.00 84.69 329 TYR A CA 1
ATOM 2613 C C . TYR A 1 329 ? 18.933 -6.853 -23.903 1.00 84.69 329 TYR A C 1
ATOM 2615 O O . TYR A 1 329 ? 18.059 -7.440 -23.269 1.00 84.69 329 TYR A O 1
ATOM 2623 N N . ILE A 1 330 ? 18.651 -6.041 -24.922 1.00 85.62 330 ILE A N 1
ATOM 2624 C CA . ILE A 1 330 ? 17.285 -5.704 -25.333 1.00 85.62 330 ILE A CA 1
ATOM 2625 C C . ILE A 1 330 ? 16.499 -6.963 -25.742 1.00 85.62 330 ILE A C 1
ATOM 2627 O O . ILE A 1 330 ? 15.356 -7.151 -25.323 1.00 85.62 330 ILE A O 1
ATOM 2631 N N . VAL A 1 331 ? 17.115 -7.863 -26.520 1.00 87.62 331 VAL A N 1
ATOM 2632 C CA . VAL A 1 331 ? 16.495 -9.141 -26.913 1.00 87.62 331 VAL A CA 1
ATOM 2633 C C . VAL A 1 331 ? 16.233 -10.033 -25.699 1.00 87.62 331 VAL A C 1
ATOM 2635 O O . VAL A 1 331 ? 15.179 -10.669 -25.631 1.00 87.62 331 VAL A O 1
ATOM 2638 N N . LYS A 1 332 ? 17.165 -10.091 -24.738 1.00 85.31 332 LYS A N 1
ATOM 2639 C CA . LYS A 1 332 ? 16.980 -10.825 -23.481 1.00 85.31 332 LYS A CA 1
ATOM 2640 C C . LYS A 1 332 ? 15.818 -10.252 -22.678 1.00 85.31 332 LYS A C 1
ATOM 2642 O O . LYS A 1 332 ? 14.997 -11.039 -22.226 1.00 85.31 332 LYS A O 1
ATOM 2647 N N . MET A 1 333 ? 15.694 -8.929 -22.562 1.00 82.50 333 MET A N 1
ATOM 2648 C CA . MET A 1 333 ? 14.628 -8.300 -21.770 1.00 82.50 333 MET A CA 1
ATOM 2649 C C . MET A 1 333 ? 13.238 -8.615 -22.315 1.00 82.50 333 MET A C 1
ATOM 2651 O O . MET A 1 333 ? 12.328 -8.876 -21.539 1.00 82.50 333 MET A O 1
ATOM 2655 N N . ASN A 1 334 ? 13.083 -8.732 -23.635 1.00 84.69 334 ASN A N 1
ATOM 2656 C CA . ASN A 1 334 ? 11.805 -9.118 -24.238 1.00 84.69 334 ASN A CA 1
ATOM 2657 C C . ASN A 1 334 ? 11.359 -10.560 -23.902 1.00 84.69 334 ASN A C 1
ATOM 2659 O O . ASN A 1 334 ? 10.213 -10.927 -24.154 1.00 84.69 334 ASN A O 1
ATOM 2663 N N . LYS A 1 335 ? 12.239 -11.397 -23.334 1.00 82.50 335 LYS A N 1
ATOM 2664 C CA . LYS A 1 335 ? 11.865 -12.719 -22.797 1.00 82.50 335 LYS A CA 1
ATOM 2665 C C . LYS A 1 335 ? 11.217 -12.630 -21.411 1.00 82.50 335 LYS A C 1
ATOM 2667 O O . LYS A 1 335 ? 10.570 -13.580 -20.987 1.00 82.50 335 LYS A O 1
ATOM 2672 N N . TYR A 1 336 ? 11.390 -11.513 -20.709 1.00 81.06 336 TYR A N 1
ATOM 2673 C CA . TYR A 1 336 ? 10.856 -11.280 -19.371 1.00 81.06 336 TYR A CA 1
ATOM 2674 C C . TYR A 1 336 ? 9.566 -10.465 -19.476 1.00 81.06 336 TYR A C 1
ATOM 2676 O O . TYR A 1 336 ? 9.568 -9.239 -19.391 1.00 81.06 336 TYR A O 1
ATOM 2684 N N . GLN A 1 337 ? 8.452 -11.157 -19.698 1.00 87.69 337 GLN A N 1
ATOM 2685 C CA . GLN A 1 337 ? 7.132 -10.538 -19.840 1.00 87.69 337 GLN A CA 1
ATOM 2686 C C . GLN A 1 337 ? 6.061 -11.295 -19.059 1.00 87.69 337 GLN A C 1
ATOM 2688 O O . GLN A 1 337 ? 6.120 -12.510 -18.988 1.00 87.69 337 GLN A O 1
ATOM 2693 N N . MET A 1 338 ? 5.091 -10.610 -18.469 1.00 87.62 338 MET A N 1
ATOM 2694 C CA . MET A 1 338 ? 3.931 -11.253 -17.841 1.00 87.62 338 MET A CA 1
ATOM 2695 C C . MET A 1 338 ? 2.925 -11.720 -18.908 1.00 87.62 338 MET A C 1
ATOM 2697 O O . MET A 1 338 ? 2.289 -12.762 -18.763 1.00 87.62 338 MET A O 1
ATOM 2701 N N . LEU A 1 339 ? 2.842 -10.993 -20.028 1.00 91.38 339 LEU A N 1
ATOM 2702 C CA . LEU A 1 339 ? 1.845 -11.212 -21.085 1.00 91.38 339 LEU A CA 1
ATOM 2703 C C . LEU A 1 339 ? 1.860 -12.625 -21.695 1.00 91.38 339 LEU A C 1
ATOM 2705 O O . LEU A 1 339 ? 0.812 -13.128 -22.092 1.00 91.38 339 LEU A O 1
ATOM 2709 N N . ASP A 1 340 ? 3.016 -13.291 -21.754 1.00 92.94 340 ASP A N 1
ATOM 2710 C CA . ASP A 1 340 ? 3.142 -14.638 -22.333 1.00 92.94 340 ASP A CA 1
ATOM 2711 C C . ASP A 1 340 ? 2.546 -15.747 -21.447 1.00 92.94 340 ASP A C 1
ATOM 2713 O O . ASP A 1 340 ? 2.280 -16.855 -21.923 1.00 92.94 340 ASP A O 1
ATOM 2717 N N . ILE A 1 341 ? 2.310 -15.453 -20.168 1.00 93.19 341 ILE A N 1
ATOM 2718 C CA . ILE A 1 341 ? 1.797 -16.393 -19.167 1.00 93.19 341 ILE A CA 1
ATOM 2719 C C . ILE A 1 341 ? 0.517 -15.918 -18.482 1.00 93.19 341 ILE A C 1
ATOM 2721 O O . ILE A 1 341 ? -0.047 -16.679 -17.703 1.00 93.19 341 ILE A O 1
ATOM 2725 N N . ALA A 1 342 ? 0.039 -14.706 -18.774 1.00 94.50 342 ALA A N 1
ATOM 2726 C CA . ALA A 1 342 ? -1.080 -14.069 -18.076 1.00 94.50 342 ALA A CA 1
ATOM 2727 C C . ALA A 1 342 ? -2.348 -14.942 -18.027 1.00 94.50 342 ALA A C 1
ATOM 2729 O O . ALA A 1 342 ? -2.966 -15.103 -16.979 1.00 94.50 342 ALA A O 1
ATOM 2730 N N . HIS A 1 343 ? -2.665 -15.607 -19.141 1.00 96.00 343 HIS A N 1
ATOM 2731 C CA . HIS A 1 343 ? -3.786 -16.543 -19.275 1.00 96.00 343 HIS A CA 1
ATOM 2732 C C . HIS A 1 343 ? -3.693 -17.787 -18.369 1.00 96.00 343 HIS A C 1
ATOM 2734 O O . HIS A 1 343 ? -4.648 -18.547 -18.282 1.00 96.00 343 HIS A O 1
ATOM 2740 N N . LYS A 1 344 ? -2.558 -18.058 -17.718 1.00 96.50 344 LYS A N 1
ATOM 2741 C CA . LYS A 1 344 ? -2.389 -19.198 -16.793 1.00 96.50 344 LYS A CA 1
ATOM 2742 C C . LYS A 1 344 ? -2.609 -18.820 -15.329 1.00 96.50 344 LYS A C 1
ATOM 2744 O O . LYS A 1 344 ? -2.562 -19.692 -14.460 1.00 96.50 344 LYS A O 1
ATOM 2749 N N . ILE A 1 345 ? -2.779 -17.531 -15.045 1.00 96.38 345 ILE A N 1
ATOM 2750 C CA . ILE A 1 345 ? -2.963 -17.019 -13.691 1.00 96.38 345 ILE A CA 1
ATOM 2751 C C . ILE A 1 345 ? -4.444 -17.147 -13.343 1.00 96.38 345 ILE A C 1
ATOM 2753 O O . ILE A 1 345 ? -5.293 -16.576 -14.015 1.00 96.38 345 ILE A O 1
ATOM 2757 N N . GLU A 1 346 ? -4.732 -17.903 -12.287 1.00 96.69 346 GLU A N 1
ATOM 2758 C CA . GLU A 1 346 ? -6.097 -18.232 -11.838 1.00 96.69 346 GLU A CA 1
ATOM 2759 C C . GLU A 1 346 ? -6.406 -17.648 -10.448 1.00 96.69 346 GLU A C 1
ATOM 2761 O O . GLU A 1 346 ? -7.510 -17.784 -9.929 1.00 96.69 346 GLU A O 1
ATOM 2766 N N . GLN A 1 347 ? -5.425 -17.015 -9.804 1.00 94.19 347 GLN A N 1
ATOM 2767 C CA . GLN A 1 347 ? -5.526 -16.486 -8.444 1.00 94.19 347 GLN A CA 1
ATOM 2768 C C . GLN A 1 347 ? -6.348 -15.190 -8.372 1.00 94.19 347 GLN A C 1
ATOM 2770 O O . GLN A 1 347 ? -6.625 -14.559 -9.391 1.00 94.19 347 GLN A O 1
ATOM 2775 N N . ASP A 1 348 ? -6.697 -14.751 -7.155 1.00 95.56 348 ASP A N 1
ATOM 2776 C CA . ASP A 1 348 ? -7.048 -13.337 -6.965 1.00 95.56 348 ASP A CA 1
ATOM 2777 C C . ASP A 1 348 ? -5.797 -12.482 -7.130 1.00 95.56 348 ASP A C 1
ATOM 2779 O O . ASP A 1 348 ? -4.757 -12.776 -6.529 1.00 95.56 348 ASP A O 1
ATOM 2783 N N . MET A 1 349 ? -5.905 -11.414 -7.909 1.00 95.62 349 MET A N 1
ATOM 2784 C CA . MET A 1 349 ? -4.773 -10.568 -8.248 1.00 95.62 349 MET A CA 1
ATOM 2785 C C . MET A 1 349 ? -5.068 -9.095 -7.973 1.00 95.62 349 MET A C 1
ATOM 2787 O O . MET A 1 349 ? -6.105 -8.566 -8.371 1.00 95.62 349 MET A O 1
ATOM 2791 N N . LEU A 1 350 ? -4.125 -8.432 -7.308 1.00 95.88 350 LEU A N 1
ATOM 2792 C CA . LEU A 1 350 ? -4.068 -6.982 -7.163 1.00 95.88 350 LEU A CA 1
ATOM 2793 C C . LEU A 1 350 ? -2.887 -6.450 -7.976 1.00 95.88 350 LEU A C 1
ATOM 2795 O O . LEU A 1 350 ? -1.755 -6.884 -7.769 1.00 95.88 350 LEU A O 1
ATOM 2799 N N . ILE A 1 351 ? -3.146 -5.495 -8.865 1.00 95.94 351 ILE A N 1
ATOM 2800 C CA . ILE A 1 351 ? -2.118 -4.711 -9.556 1.00 95.94 351 ILE A CA 1
ATOM 2801 C C . ILE A 1 351 ? -2.051 -3.340 -8.895 1.00 95.94 351 ILE A C 1
ATOM 2803 O O . ILE A 1 351 ? -3.065 -2.646 -8.800 1.00 95.94 351 ILE A O 1
ATOM 2807 N N . ILE A 1 352 ? -0.861 -2.941 -8.463 1.00 93.06 352 ILE A N 1
ATOM 2808 C CA . ILE A 1 352 ? -0.587 -1.605 -7.939 1.00 93.06 352 ILE A CA 1
ATOM 2809 C C . ILE A 1 352 ? 0.277 -0.855 -8.945 1.00 93.06 352 ILE A C 1
ATOM 2811 O O . ILE A 1 352 ? 1.348 -1.321 -9.315 1.00 93.06 352 ILE A O 1
ATOM 2815 N N . GLY A 1 353 ? -0.179 0.314 -9.373 1.00 90.62 353 GLY A N 1
ATOM 2816 C CA . GLY A 1 353 ? 0.553 1.232 -10.236 1.00 90.62 353 GLY A CA 1
ATOM 2817 C C . GLY A 1 353 ? 0.728 2.599 -9.589 1.00 90.62 353 GLY A C 1
ATOM 2818 O O . GLY A 1 353 ? 0.091 2.908 -8.582 1.00 90.62 353 GLY A O 1
ATOM 2819 N N . ALA A 1 354 ? 1.560 3.430 -10.203 1.00 83.94 354 ALA A N 1
ATOM 2820 C CA . ALA A 1 354 ? 1.779 4.809 -9.793 1.00 83.94 354 ALA A CA 1
ATOM 2821 C C . ALA A 1 354 ? 1.856 5.695 -11.045 1.00 83.94 354 ALA A C 1
ATOM 2823 O O . ALA A 1 354 ? 2.446 5.293 -12.048 1.00 83.94 354 ALA A O 1
ATOM 2824 N N . ASN A 1 355 ? 1.207 6.858 -11.047 1.00 91.62 355 ASN A N 1
ATOM 2825 C CA . ASN A 1 355 ? 1.043 7.657 -12.268 1.00 91.62 355 ASN A CA 1
ATOM 2826 C C . ASN A 1 355 ? 2.220 8.603 -12.591 1.00 91.62 355 ASN A C 1
ATOM 2828 O O . ASN A 1 355 ? 2.235 9.205 -13.668 1.00 91.62 355 ASN A O 1
ATOM 2832 N N . LYS A 1 356 ? 3.188 8.734 -11.679 1.00 78.81 356 LYS A N 1
ATOM 2833 C CA . LYS A 1 356 ? 4.485 9.398 -11.880 1.00 78.81 356 LYS A CA 1
ATOM 2834 C C . LYS A 1 356 ? 5.642 8.405 -11.882 1.00 78.81 356 LYS A C 1
ATOM 2836 O O . LYS A 1 356 ? 6.792 8.817 -11.792 1.00 78.81 356 LYS A O 1
ATOM 2841 N N . ASP A 1 357 ? 5.363 7.111 -12.030 1.00 73.31 357 ASP A N 1
ATOM 2842 C CA . ASP A 1 357 ? 6.414 6.111 -12.146 1.00 73.31 357 ASP A CA 1
ATOM 2843 C C . ASP A 1 357 ? 7.325 6.443 -13.344 1.00 73.31 357 ASP A C 1
ATOM 2845 O O . ASP A 1 357 ? 6.917 6.446 -14.507 1.00 73.31 357 ASP A O 1
ATOM 2849 N N . HIS A 1 358 ? 8.574 6.787 -13.036 1.00 65.00 358 HIS A N 1
ATOM 2850 C CA . HIS A 1 358 ? 9.556 7.246 -14.014 1.00 65.00 358 HIS A CA 1
ATOM 2851 C C . HIS A 1 358 ? 10.279 6.093 -14.726 1.00 65.00 358 HIS A C 1
ATOM 2853 O O . HIS A 1 358 ? 11.097 6.341 -15.615 1.00 65.00 358 HIS A O 1
ATOM 2859 N N . PHE A 1 359 ? 9.978 4.842 -14.372 1.00 63.50 359 PHE A N 1
ATOM 2860 C CA . PHE A 1 359 ? 10.438 3.656 -15.095 1.00 63.50 359 PHE A CA 1
ATOM 2861 C C . PHE A 1 359 ? 9.321 2.991 -15.896 1.00 63.50 359 PHE A C 1
ATOM 2863 O O . PHE A 1 359 ? 9.589 2.339 -16.907 1.00 63.50 359 PHE A O 1
ATOM 2870 N N . ILE A 1 360 ? 8.081 3.117 -15.436 1.00 75.88 360 ILE A N 1
ATOM 2871 C CA . ILE A 1 360 ? 6.963 2.313 -15.907 1.00 75.88 360 ILE A CA 1
ATOM 2872 C C . ILE A 1 360 ? 5.805 3.212 -16.318 1.00 75.88 360 ILE A C 1
ATOM 2874 O O . ILE A 1 360 ? 5.236 3.949 -15.522 1.00 75.88 360 ILE A O 1
ATOM 2878 N N . ASP A 1 361 ? 5.369 3.059 -17.564 1.00 83.88 361 ASP A N 1
ATOM 2879 C CA . ASP A 1 361 ? 4.170 3.728 -18.047 1.00 83.88 361 ASP A CA 1
ATOM 2880 C C . ASP A 1 361 ? 2.902 3.078 -17.472 1.00 83.88 361 ASP A C 1
ATOM 2882 O O . ASP A 1 361 ? 2.487 2.001 -17.919 1.00 83.88 361 ASP A O 1
ATOM 2886 N N . TYR A 1 362 ? 2.240 3.746 -16.524 1.00 89.25 362 TYR A N 1
ATOM 2887 C CA . TYR A 1 362 ? 0.997 3.245 -15.932 1.00 89.25 362 TYR A CA 1
ATOM 2888 C C . TYR A 1 362 ? -0.133 3.057 -16.957 1.00 89.25 362 TYR A C 1
ATOM 2890 O O . TYR A 1 362 ? -1.022 2.228 -16.750 1.00 89.25 362 TYR A O 1
ATOM 2898 N N . HIS A 1 363 ? -0.096 3.759 -18.096 1.00 90.25 363 HIS A N 1
ATOM 2899 C CA . HIS A 1 363 ? -1.074 3.579 -19.171 1.00 90.25 363 HIS A CA 1
ATOM 2900 C C . HIS A 1 363 ? -1.008 2.178 -19.793 1.00 90.25 363 HIS A C 1
ATOM 2902 O O . HIS A 1 363 ? -1.955 1.740 -20.450 1.00 90.25 363 HIS A O 1
ATOM 2908 N N . THR A 1 364 ? 0.080 1.437 -19.569 1.00 89.88 364 THR A N 1
ATOM 2909 C CA . THR A 1 364 ? 0.218 0.058 -20.049 1.00 89.88 364 THR A CA 1
ATOM 2910 C C . THR A 1 364 ? -0.589 -0.961 -19.249 1.00 89.88 364 THR A C 1
ATOM 2912 O O . THR A 1 364 ? -0.691 -2.101 -19.700 1.00 89.88 364 THR A O 1
ATOM 2915 N N . VAL A 1 365 ? -1.237 -0.567 -18.144 1.00 93.69 365 VAL A N 1
ATOM 2916 C CA . VAL A 1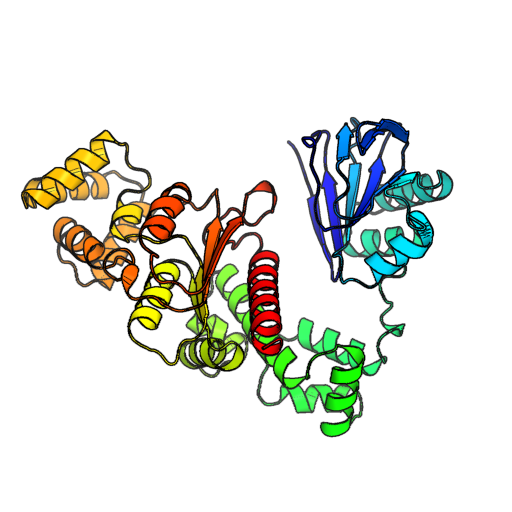 365 ? -2.067 -1.465 -17.320 1.00 93.69 365 VAL A CA 1
ATOM 2917 C C . VAL A 1 365 ? -3.177 -2.146 -18.116 1.00 93.69 365 VAL A C 1
ATOM 2919 O O . VAL A 1 365 ? -3.497 -3.299 -17.846 1.00 93.69 365 VAL A O 1
ATOM 2922 N N . GLY A 1 366 ? -3.705 -1.484 -19.153 1.00 93.94 366 GLY A N 1
ATOM 2923 C CA . GLY A 1 366 ? -4.694 -2.080 -20.054 1.00 93.94 366 GLY A CA 1
ATOM 2924 C C . GLY A 1 366 ? -4.194 -3.379 -20.690 1.00 93.94 366 GLY A C 1
ATOM 2925 O O . GLY A 1 366 ? -4.932 -4.352 -20.745 1.00 93.94 366 GLY A O 1
ATOM 2926 N N . LYS A 1 367 ? -2.902 -3.452 -21.050 1.00 92.94 367 LYS A N 1
ATOM 2927 C CA . LYS A 1 367 ? -2.299 -4.680 -21.591 1.00 92.94 367 LYS A CA 1
ATOM 2928 C C . LYS A 1 367 ? -2.312 -5.822 -20.577 1.00 92.94 367 LYS A C 1
ATOM 2930 O O . LYS A 1 367 ? -2.457 -6.973 -20.972 1.00 92.94 367 LYS A O 1
ATOM 2935 N N . GLU A 1 368 ? -2.100 -5.522 -19.294 1.00 93.25 368 GLU A N 1
ATOM 2936 C CA . GLU A 1 368 ? -2.149 -6.539 -18.242 1.00 93.25 368 GLU A CA 1
ATOM 2937 C C . GLU A 1 368 ? -3.577 -7.021 -18.019 1.00 93.25 368 GLU A C 1
ATOM 2939 O O . GLU A 1 368 ? -3.809 -8.226 -18.006 1.00 93.25 368 GLU A O 1
ATOM 2944 N N . ILE A 1 369 ? -4.527 -6.087 -17.913 1.00 96.06 369 ILE A N 1
ATOM 2945 C CA . ILE A 1 369 ? -5.954 -6.385 -17.750 1.00 96.06 369 ILE A CA 1
ATOM 2946 C C . ILE A 1 369 ? -6.442 -7.284 -18.894 1.00 96.06 369 ILE A C 1
ATOM 2948 O O . ILE A 1 369 ? -7.026 -8.332 -18.629 1.00 96.06 369 ILE A O 1
ATOM 2952 N N . ASP A 1 370 ? -6.141 -6.925 -20.145 1.00 96.19 370 ASP A N 1
ATOM 2953 C CA . ASP A 1 370 ? -6.561 -7.685 -21.329 1.00 96.19 370 ASP A CA 1
ATOM 2954 C C . ASP A 1 370 ? -5.958 -9.101 -21.368 1.00 96.19 370 ASP A C 1
ATOM 2956 O O . ASP A 1 370 ? -6.574 -10.038 -21.879 1.00 96.19 370 ASP A O 1
ATOM 2960 N N . ALA A 1 371 ? -4.741 -9.279 -20.844 1.00 95.62 371 ALA A N 1
ATOM 2961 C CA . ALA A 1 371 ? -4.039 -10.560 -20.868 1.00 95.62 371 ALA A CA 1
ATOM 2962 C C . ALA A 1 371 ? -4.460 -11.505 -19.723 1.00 95.62 371 ALA A C 1
ATOM 2964 O O . ALA A 1 371 ? -4.396 -12.732 -19.878 1.00 95.62 371 ALA A O 1
ATOM 2965 N N . LEU A 1 372 ? -4.899 -10.960 -18.584 1.00 96.31 372 LEU A N 1
ATOM 2966 C CA . LEU A 1 372 ? -5.313 -11.688 -17.376 1.00 96.31 372 LEU A CA 1
ATOM 2967 C C . LEU A 1 372 ? -6.740 -12.248 -17.503 1.00 96.31 372 LEU A C 1
ATOM 2969 O O . LEU A 1 372 ? -7.642 -11.917 -16.742 1.00 96.31 372 LEU A O 1
ATOM 2973 N N . THR A 1 373 ? -6.940 -13.136 -18.472 1.00 96.81 373 THR A N 1
ATOM 2974 C CA . THR A 1 373 ? -8.263 -13.667 -18.852 1.00 96.81 373 THR A CA 1
ATOM 2975 C C . THR A 1 373 ? -8.859 -14.691 -17.882 1.00 96.81 373 THR A C 1
ATOM 2977 O O . THR A 1 373 ? -10.073 -14.874 -17.880 1.00 96.81 373 THR A O 1
ATOM 2980 N N . ASN A 1 374 ? -8.033 -15.345 -17.059 1.00 97.25 374 ASN A N 1
ATOM 2981 C CA . ASN A 1 374 ? -8.450 -16.464 -16.202 1.00 97.25 374 ASN A CA 1
ATOM 2982 C C . ASN A 1 374 ? -8.339 -16.182 -14.694 1.00 97.25 374 ASN A C 1
ATOM 2984 O O . ASN A 1 374 ? -8.591 -17.079 -13.889 1.00 97.25 374 ASN A O 1
ATOM 2988 N N . VAL A 1 375 ? -7.972 -14.960 -14.291 1.00 96.56 375 VAL A N 1
ATOM 2989 C CA . VAL A 1 375 ? -7.846 -14.601 -12.868 1.00 96.56 375 VAL A CA 1
ATOM 2990 C C . VAL A 1 375 ? -9.191 -14.717 -12.153 1.00 96.56 375 VAL A C 1
ATOM 2992 O O . VAL A 1 375 ? -10.223 -14.300 -12.676 1.00 96.56 375 VAL A O 1
ATOM 2995 N N . ARG A 1 376 ? -9.191 -15.244 -10.923 1.00 95.56 376 ARG A N 1
ATOM 2996 C CA . ARG A 1 376 ? -10.419 -15.400 -10.125 1.00 95.56 376 ARG A CA 1
ATOM 2997 C C . ARG A 1 376 ? -11.068 -14.059 -9.795 1.00 95.56 376 ARG A C 1
ATOM 2999 O O . ARG A 1 376 ? -12.289 -13.934 -9.797 1.00 95.56 376 ARG A O 1
ATOM 3006 N N . SER A 1 377 ? -10.250 -13.063 -9.479 1.00 96.00 377 SER A N 1
ATOM 3007 C CA . SER A 1 377 ? -10.665 -11.668 -9.399 1.00 96.00 377 SER A CA 1
ATOM 3008 C C . SER A 1 377 ? -9.480 -10.764 -9.697 1.00 96.00 377 SER A C 1
ATOM 3010 O O . SER A 1 377 ? -8.335 -11.122 -9.414 1.00 96.00 377 SER A O 1
ATOM 3012 N N . LEU A 1 378 ? -9.763 -9.591 -10.257 1.00 96.81 378 LEU A N 1
ATOM 3013 C CA . LEU A 1 378 ? -8.756 -8.589 -10.559 1.00 96.81 378 LEU A CA 1
ATOM 3014 C C . LEU A 1 378 ? -9.118 -7.283 -9.867 1.00 96.81 378 LEU A C 1
ATOM 3016 O O . LEU A 1 378 ? -10.224 -6.769 -10.016 1.00 96.81 378 LEU A O 1
ATOM 3020 N N . THR A 1 379 ? -8.181 -6.740 -9.106 1.00 97.50 379 THR A N 1
ATOM 3021 C CA . THR A 1 379 ? -8.251 -5.382 -8.571 1.00 97.50 379 THR A CA 1
ATOM 3022 C C . THR A 1 379 ? -7.072 -4.603 -9.119 1.00 97.50 379 THR A C 1
ATOM 3024 O O . THR A 1 379 ? -5.950 -5.100 -9.137 1.00 97.50 379 THR A O 1
ATOM 3027 N N . VAL A 1 380 ? -7.316 -3.377 -9.563 1.00 97.31 380 VAL A N 1
ATOM 3028 C CA . VAL A 1 380 ? -6.259 -2.478 -10.023 1.00 97.31 380 VAL A CA 1
ATOM 3029 C C . VAL A 1 380 ? -6.330 -1.211 -9.198 1.00 97.31 380 VAL A C 1
ATOM 3031 O O . VAL A 1 380 ? -7.397 -0.610 -9.066 1.00 97.31 380 VAL A O 1
ATOM 3034 N N . ARG A 1 381 ? -5.188 -0.796 -8.659 1.00 96.19 381 ARG A N 1
ATOM 3035 C CA . ARG A 1 381 ? -5.043 0.465 -7.949 1.00 96.19 381 ARG A CA 1
ATOM 3036 C C . ARG A 1 381 ? -3.884 1.253 -8.525 1.00 96.19 381 ARG A C 1
ATOM 3038 O O . ARG A 1 381 ? -2.733 0.882 -8.350 1.00 96.19 381 ARG A O 1
ATOM 3045 N N . ILE A 1 382 ? -4.195 2.364 -9.177 1.00 96.56 382 ILE A N 1
ATOM 3046 C CA . ILE A 1 382 ? -3.192 3.322 -9.637 1.00 96.56 382 ILE A CA 1
ATOM 3047 C C . ILE A 1 382 ? -3.187 4.468 -8.642 1.00 96.56 382 ILE A C 1
ATOM 3049 O O . ILE A 1 382 ? -4.204 5.143 -8.488 1.00 96.56 382 ILE A O 1
ATOM 3053 N N . PHE A 1 383 ? -2.080 4.634 -7.936 1.00 86.62 383 PHE A N 1
ATOM 3054 C CA . PHE A 1 383 ? -1.857 5.763 -7.051 1.00 86.62 383 PHE A CA 1
ATOM 3055 C C . PHE A 1 383 ? -1.406 6.981 -7.842 1.00 86.62 383 PHE A C 1
ATOM 3057 O O . PHE A 1 383 ? -0.726 6.861 -8.866 1.00 86.62 383 PHE A O 1
ATOM 3064 N N . THR A 1 384 ? -1.807 8.154 -7.367 1.00 90.38 384 THR A N 1
ATOM 3065 C CA . THR A 1 384 ? -1.468 9.418 -8.019 1.00 90.38 384 THR A CA 1
ATOM 3066 C C . THR A 1 384 ? -0.491 10.249 -7.200 1.00 90.38 384 THR A C 1
ATOM 3068 O O . THR A 1 384 ? -0.396 10.086 -5.983 1.00 90.38 384 THR A O 1
ATOM 3071 N N . GLU A 1 385 ? 0.196 11.195 -7.840 1.00 78.38 385 GLU A N 1
ATOM 3072 C CA . GLU A 1 385 ? 1.009 12.199 -7.146 1.00 78.38 385 GLU A CA 1
ATOM 3073 C C . GLU A 1 385 ? 0.198 12.993 -6.121 1.00 78.38 385 GLU A C 1
ATOM 3075 O O . GLU A 1 385 ? 0.727 13.403 -5.096 1.00 78.38 385 GLU A O 1
ATOM 3080 N N . LYS A 1 386 ? -1.112 13.161 -6.357 1.00 84.88 386 LYS A N 1
ATOM 3081 C CA . LYS A 1 386 ? -2.023 13.838 -5.422 1.00 84.88 386 LYS A CA 1
ATOM 3082 C C . LYS A 1 386 ? -2.214 13.062 -4.115 1.00 84.88 386 LYS A C 1
ATOM 3084 O O . LYS A 1 386 ? -2.669 13.630 -3.132 1.00 84.88 386 LYS A O 1
ATOM 3089 N N . GLU A 1 387 ? -1.877 11.776 -4.109 1.00 70.75 387 GLU A N 1
ATOM 3090 C CA . GLU A 1 387 ? -1.944 10.889 -2.943 1.00 70.75 387 GLU A CA 1
ATOM 3091 C C . GLU A 1 387 ? -0.569 10.714 -2.283 1.00 70.75 387 GLU A C 1
ATOM 3093 O O . GLU A 1 387 ? -0.412 9.897 -1.371 1.00 70.75 387 GLU A O 1
ATOM 3098 N N . ASN A 1 388 ? 0.429 11.469 -2.767 1.00 68.88 388 ASN A N 1
ATOM 3099 C CA . ASN A 1 388 ? 1.844 11.337 -2.428 1.00 68.88 388 ASN A CA 1
ATOM 3100 C C . ASN A 1 388 ? 2.353 9.901 -2.584 1.00 68.88 388 ASN A C 1
ATOM 3102 O O . ASN A 1 388 ? 3.262 9.503 -1.879 1.00 68.88 388 ASN A O 1
ATOM 3106 N N . ALA A 1 389 ? 1.723 9.110 -3.453 1.00 66.25 389 ALA A N 1
ATOM 3107 C CA . ALA A 1 389 ? 2.064 7.721 -3.738 1.00 66.25 389 ALA A CA 1
ATOM 3108 C C . ALA A 1 389 ? 2.303 7.543 -5.249 1.00 66.25 389 ALA A C 1
ATOM 3110 O O . ALA A 1 389 ? 2.052 6.474 -5.795 1.00 66.25 389 ALA A O 1
ATOM 3111 N N . GLY A 1 390 ? 2.657 8.610 -5.964 1.00 63.78 390 GLY A N 1
ATOM 3112 C CA . GLY A 1 390 ? 2.727 8.633 -7.424 1.00 63.78 390 GLY A CA 1
ATOM 3113 C C . GLY A 1 390 ? 4.045 8.106 -7.984 1.00 63.78 390 GLY A C 1
ATOM 3114 O O . GLY A 1 390 ? 4.082 7.745 -9.161 1.00 63.78 390 GLY A O 1
ATOM 3115 N N . GLU A 1 391 ? 5.103 8.050 -7.175 1.00 62.78 391 GLU A N 1
ATOM 3116 C CA . GLU A 1 391 ? 6.449 7.681 -7.620 1.00 62.78 391 GLU A CA 1
ATOM 3117 C C . GLU A 1 391 ? 6.624 6.171 -7.837 1.00 62.78 391 GLU A C 1
ATOM 3119 O O . GLU A 1 391 ? 5.784 5.348 -7.462 1.00 62.78 391 GLU A O 1
ATOM 3124 N N . HIS A 1 392 ? 7.746 5.786 -8.455 1.00 62.09 392 HIS A N 1
ATOM 3125 C CA . HIS A 1 392 ? 8.073 4.380 -8.697 1.00 62.09 392 HIS A CA 1
ATOM 3126 C C . HIS A 1 392 ? 8.001 3.561 -7.404 1.00 62.09 392 HIS A C 1
ATOM 3128 O O . HIS A 1 392 ? 8.579 3.942 -6.391 1.00 62.09 392 HIS A O 1
ATOM 3134 N N . CYS A 1 393 ? 7.296 2.427 -7.439 1.00 55.44 393 CYS A N 1
ATOM 3135 C CA . CYS A 1 393 ? 7.015 1.603 -6.256 1.00 55.44 393 CYS A CA 1
ATOM 3136 C C . CYS A 1 393 ? 6.351 2.365 -5.092 1.00 55.44 393 CYS A C 1
ATOM 3138 O O . CYS A 1 393 ? 6.442 1.917 -3.954 1.00 55.44 393 CYS A O 1
ATOM 3140 N N . ASN A 1 394 ? 5.679 3.493 -5.347 1.00 67.88 394 ASN A N 1
ATOM 3141 C CA . ASN A 1 394 ? 4.966 4.286 -4.340 1.00 67.88 394 ASN A CA 1
ATOM 3142 C C . ASN A 1 394 ? 5.855 4.657 -3.135 1.00 67.88 394 ASN A C 1
ATOM 3144 O O . ASN A 1 394 ? 5.389 4.678 -1.993 1.00 67.88 394 ASN A O 1
ATOM 3148 N N . VAL A 1 395 ? 7.156 4.870 -3.377 1.00 47.91 395 VAL A N 1
ATOM 3149 C CA . VAL A 1 395 ? 8.172 5.116 -2.332 1.00 47.91 395 VAL A CA 1
ATOM 3150 C C . VAL A 1 395 ? 7.954 6.424 -1.578 1.00 47.91 395 VAL A C 1
ATOM 3152 O O . VAL A 1 395 ? 8.434 6.576 -0.458 1.00 47.91 395 VAL A O 1
ATOM 3155 N N . ASP A 1 396 ? 7.212 7.345 -2.177 1.00 46.69 396 ASP A N 1
ATOM 3156 C CA . ASP A 1 396 ? 6.777 8.613 -1.609 1.00 46.69 396 ASP A CA 1
ATOM 3157 C C . ASP A 1 396 ? 5.690 8.441 -0.527 1.00 46.69 396 ASP A C 1
ATOM 3159 O O . ASP A 1 396 ? 5.628 9.241 0.407 1.00 46.69 396 ASP A O 1
ATOM 3163 N N . ASN A 1 397 ? 4.903 7.354 -0.566 1.00 53.78 397 ASN A N 1
ATOM 3164 C CA . ASN A 1 397 ? 3.952 6.987 0.494 1.00 53.78 397 ASN A CA 1
ATOM 3165 C C . ASN A 1 397 ? 3.740 5.462 0.560 1.00 53.78 397 ASN A C 1
ATOM 3167 O O . ASN A 1 397 ? 2.678 4.924 0.210 1.00 53.78 397 ASN A O 1
ATOM 3171 N N . PRO A 1 398 ? 4.743 4.732 1.078 1.00 49.25 398 PRO A N 1
ATOM 3172 C CA . PRO A 1 398 ? 4.699 3.277 1.183 1.00 49.25 398 PRO A CA 1
ATOM 3173 C C . PRO A 1 398 ? 3.618 2.805 2.161 1.00 49.25 398 PRO A C 1
ATOM 3175 O O . PRO A 1 398 ? 3.088 1.705 2.015 1.00 49.25 398 PRO A O 1
ATOM 3178 N N . ARG A 1 399 ? 3.255 3.635 3.153 1.00 48.91 399 ARG A N 1
ATOM 3179 C CA . ARG A 1 399 ? 2.208 3.327 4.136 1.00 48.91 399 ARG A CA 1
ATOM 3180 C C . ARG A 1 399 ? 0.860 3.132 3.451 1.00 48.91 399 ARG A C 1
ATOM 3182 O O . ARG A 1 399 ? 0.265 2.073 3.622 1.00 48.91 399 ARG A O 1
ATOM 3189 N N . LEU A 1 400 ? 0.426 4.095 2.640 1.00 60.34 400 LEU A N 1
ATOM 3190 C CA . LEU A 1 400 ? -0.833 4.004 1.898 1.00 60.34 400 LEU A CA 1
ATOM 3191 C C . LEU A 1 400 ? -0.862 2.779 0.969 1.00 60.34 400 LEU A C 1
ATOM 3193 O O . LEU A 1 400 ? -1.889 2.103 0.842 1.00 60.34 400 LEU A O 1
ATOM 3197 N N . CYS A 1 401 ? 0.281 2.467 0.356 1.00 64.94 401 CYS A N 1
ATOM 3198 C CA . CYS A 1 401 ? 0.442 1.285 -0.478 1.00 64.94 401 CYS A CA 1
ATOM 3199 C C . CYS A 1 401 ? 0.243 -0.013 0.330 1.00 64.94 401 CYS A C 1
ATOM 3201 O O . CYS A 1 401 ? -0.581 -0.852 -0.043 1.00 64.94 401 CYS A O 1
ATOM 3203 N N . PHE A 1 402 ? 0.904 -0.157 1.485 1.00 61.34 402 PHE A N 1
ATOM 3204 C CA . PHE A 1 402 ? 0.731 -1.327 2.355 1.00 61.34 402 PHE A CA 1
ATOM 3205 C C . PHE A 1 402 ? -0.667 -1.442 2.939 1.00 61.34 402 PHE A C 1
ATOM 3207 O O . PHE A 1 402 ? -1.219 -2.541 2.965 1.00 61.34 402 PHE A O 1
ATOM 3214 N N . ASP A 1 403 ? -1.256 -0.337 3.375 1.00 64.88 403 ASP A N 1
ATOM 3215 C CA . ASP A 1 403 ? -2.602 -0.347 3.936 1.00 64.88 403 ASP A CA 1
ATOM 3216 C C . ASP A 1 403 ? -3.616 -0.763 2.850 1.00 64.88 403 ASP A C 1
ATOM 3218 O O . ASP A 1 403 ? -4.516 -1.560 3.111 1.00 64.88 403 ASP A O 1
ATOM 3222 N N . THR A 1 404 ? -3.406 -0.356 1.591 1.00 76.38 404 THR A N 1
ATOM 3223 C CA . THR A 1 404 ? -4.184 -0.841 0.436 1.00 76.38 404 THR A CA 1
ATOM 3224 C C . THR A 1 404 ? -4.015 -2.343 0.213 1.00 76.38 404 THR A C 1
ATOM 3226 O O . THR A 1 404 ? -5.011 -3.046 0.033 1.00 76.38 404 THR A O 1
ATOM 3229 N N . MET A 1 405 ? -2.779 -2.855 0.252 1.00 77.50 405 MET A N 1
ATOM 3230 C CA . MET A 1 405 ? -2.521 -4.295 0.144 1.00 77.50 405 MET A CA 1
ATOM 3231 C C . MET A 1 405 ? -3.242 -5.064 1.255 1.00 77.50 405 MET A C 1
ATOM 3233 O O . MET A 1 405 ? -3.953 -6.022 0.971 1.00 77.50 405 MET A O 1
ATOM 3237 N N . ILE A 1 406 ? -3.101 -4.634 2.512 1.00 68.00 406 ILE A N 1
ATOM 3238 C CA . ILE A 1 406 ? -3.712 -5.282 3.680 1.00 68.00 406 ILE A CA 1
ATOM 3239 C C . ILE A 1 406 ? -5.238 -5.254 3.578 1.00 68.00 406 ILE A C 1
ATOM 3241 O O . ILE A 1 406 ? -5.881 -6.290 3.742 1.00 68.00 406 ILE A O 1
ATOM 3245 N N . ASN A 1 407 ? -5.822 -4.103 3.251 1.00 72.44 407 ASN A N 1
ATOM 3246 C CA . ASN A 1 407 ? -7.269 -3.962 3.117 1.00 72.44 407 ASN A CA 1
ATOM 3247 C C . ASN A 1 407 ? -7.829 -4.869 2.020 1.00 72.44 407 ASN A C 1
ATOM 3249 O O . ASN A 1 407 ? -8.845 -5.533 2.234 1.00 72.44 407 ASN A O 1
ATOM 3253 N N . TRP A 1 408 ? -7.142 -4.960 0.878 1.00 85.31 408 TRP A N 1
ATOM 3254 C CA . TRP A 1 408 ? -7.510 -5.889 -0.185 1.00 85.31 408 TRP A CA 1
ATOM 3255 C C . TRP A 1 408 ? -7.441 -7.346 0.292 1.00 85.31 408 TRP A C 1
ATOM 3257 O O . TRP A 1 408 ? -8.388 -8.106 0.098 1.00 85.31 408 TRP A O 1
ATOM 3267 N N . ILE A 1 409 ? -6.374 -7.732 0.997 1.00 76.00 409 ILE A N 1
ATOM 3268 C CA . ILE A 1 409 ? -6.225 -9.084 1.559 1.00 76.00 409 ILE A CA 1
ATOM 3269 C C . ILE A 1 409 ? -7.388 -9.429 2.483 1.00 76.00 409 ILE A C 1
ATOM 3271 O O . ILE A 1 409 ? -7.987 -10.499 2.355 1.00 76.00 409 ILE A O 1
ATOM 3275 N N . GLU A 1 410 ? -7.709 -8.538 3.415 1.00 74.25 410 GLU A N 1
ATOM 3276 C CA . GLU A 1 410 ? -8.776 -8.751 4.389 1.00 74.25 410 GLU A CA 1
ATOM 3277 C C . GLU A 1 410 ? -10.156 -8.776 3.724 1.00 74.25 410 GLU A C 1
ATOM 3279 O O . GLU A 1 410 ? -11.008 -9.586 4.098 1.00 74.25 410 GLU A O 1
ATOM 3284 N N . GLN A 1 411 ? -10.377 -7.964 2.689 1.00 79.56 411 GLN A N 1
ATOM 3285 C CA . GLN A 1 411 ? -11.596 -8.011 1.884 1.00 79.56 411 GLN A CA 1
ATOM 3286 C C . GLN A 1 411 ? -11.765 -9.373 1.196 1.00 79.56 411 GLN A C 1
ATOM 3288 O O . GLN A 1 411 ? -12.840 -9.975 1.282 1.00 79.56 411 GLN A O 1
ATOM 3293 N N . ILE A 1 412 ? -10.707 -9.889 0.563 1.00 82.69 412 ILE A N 1
ATOM 3294 C CA . ILE A 1 412 ? -10.730 -11.198 -0.102 1.00 82.69 412 ILE A CA 1
ATOM 3295 C C . ILE A 1 412 ? -10.919 -12.331 0.918 1.00 82.69 412 ILE A C 1
ATOM 3297 O O . ILE A 1 412 ? -11.742 -13.216 0.698 1.00 82.69 412 ILE A O 1
ATOM 3301 N N . LYS A 1 413 ? -10.241 -12.296 2.073 1.00 73.94 413 LYS A N 1
ATOM 3302 C CA . LYS A 1 413 ? -10.456 -13.284 3.149 1.00 73.94 413 LYS A CA 1
ATOM 3303 C C . LYS A 1 413 ? -11.901 -13.290 3.650 1.00 73.94 413 LYS A C 1
ATOM 3305 O O . LYS A 1 413 ? -12.480 -14.356 3.836 1.00 73.94 413 LYS A O 1
ATOM 3310 N N . LYS A 1 414 ? -12.503 -12.114 3.858 1.00 75.19 414 LYS A N 1
ATOM 3311 C CA . LYS A 1 414 ? -13.910 -12.001 4.278 1.00 75.19 414 LYS A CA 1
ATOM 3312 C C . LYS A 1 414 ? -14.869 -12.579 3.239 1.00 75.19 414 LYS A C 1
ATOM 3314 O O . LYS A 1 414 ? -15.876 -13.158 3.633 1.00 75.19 414 LYS A O 1
ATOM 3319 N N . ARG A 1 415 ? -14.576 -12.431 1.941 1.00 85.88 415 ARG A N 1
ATOM 3320 C CA . ARG A 1 415 ? -15.327 -13.088 0.857 1.00 85.88 415 ARG A CA 1
ATOM 3321 C C . ARG A 1 415 ? -15.223 -14.610 0.971 1.00 85.88 415 ARG A C 1
ATOM 3323 O O . ARG A 1 415 ? -16.249 -15.275 0.940 1.00 85.88 415 ARG A O 1
ATOM 3330 N N . ASP A 1 416 ? -14.010 -15.133 1.136 1.00 80.50 416 ASP A N 1
ATOM 3331 C CA . ASP A 1 416 ? -13.756 -16.579 1.185 1.00 80.50 416 ASP A CA 1
ATOM 3332 C C . ASP A 1 416 ? -14.405 -17.249 2.416 1.00 80.50 416 ASP A C 1
ATOM 3334 O O . ASP A 1 416 ? -14.886 -18.370 2.316 1.00 80.50 416 ASP A O 1
ATOM 3338 N N . ASN A 1 417 ? -14.482 -16.549 3.556 1.00 72.88 417 ASN A N 1
ATOM 3339 C CA . ASN A 1 417 ? -15.090 -17.049 4.801 1.00 72.88 417 ASN A CA 1
ATOM 3340 C C . ASN A 1 417 ? -16.632 -16.980 4.842 1.00 72.88 417 ASN A C 1
ATOM 3342 O O . ASN A 1 417 ? -17.229 -17.377 5.840 1.00 72.88 417 ASN A O 1
ATOM 3346 N N . ARG A 1 418 ? -17.285 -16.407 3.823 1.00 53.22 418 ARG A N 1
ATOM 3347 C CA . ARG A 1 418 ? -18.757 -16.298 3.730 1.00 53.22 418 ARG A CA 1
ATOM 3348 C C . ARG A 1 418 ? -19.398 -17.437 2.925 1.00 53.22 418 ARG A C 1
ATOM 3350 O O . ARG A 1 418 ? -20.587 -17.346 2.626 1.00 53.22 418 ARG A O 1
ATOM 3357 N N . ILE A 1 419 ? -18.614 -18.449 2.554 1.00 44.56 419 ILE A N 1
ATOM 3358 C CA . ILE A 1 419 ? -19.037 -19.628 1.786 1.00 44.56 419 ILE A CA 1
ATOM 3359 C C . ILE A 1 419 ? -19.268 -20.803 2.729 1.00 44.56 419 ILE A C 1
ATOM 3361 O O . ILE A 1 419 ? -18.406 -21.013 3.613 1.00 44.56 419 ILE A O 1
#

Solvent-accessible surface area (backbone atoms only — not comparable to full-atom values): 21837 Å² total; per-residue (Å²): 135,86,71,66,47,78,48,83,56,95,49,33,34,44,32,40,37,49,54,68,53,59,70,80,42,62,44,65,46,26,38,41,39,36,39,61,56,61,65,24,48,35,36,45,77,91,41,79,48,76,42,41,24,37,35,36,38,55,63,42,46,33,33,47,46,45,34,92,66,10,32,43,38,36,39,24,37,64,89,23,68,48,37,54,48,46,40,67,72,60,27,68,87,40,64,52,31,76,47,58,65,74,47,43,54,50,40,47,50,50,46,70,78,35,73,90,42,71,74,61,38,52,54,52,38,32,51,64,67,70,41,62,65,72,48,62,80,78,35,58,72,49,50,42,52,42,53,53,51,58,70,72,40,78,44,48,50,91,61,43,64,59,52,48,22,63,77,54,76,37,55,68,69,58,45,38,51,53,33,24,73,70,70,74,46,48,47,71,58,54,50,54,51,46,25,49,54,41,18,52,52,36,32,68,74,69,42,53,63,50,58,13,21,38,53,8,41,31,96,29,44,64,51,43,54,49,45,49,31,65,82,64,37,22,37,72,14,60,50,74,25,14,23,50,24,51,53,46,40,38,75,37,81,83,41,57,32,33,34,18,30,27,61,39,47,35,49,40,57,42,74,42,51,94,54,52,74,68,56,45,50,50,52,54,49,34,59,75,72,64,41,46,67,62,49,34,52,55,50,55,53,43,59,76,75,51,60,66,67,62,39,48,53,52,53,50,49,19,58,77,68,72,26,93,43,66,40,52,31,53,58,53,32,58,72,50,43,27,60,89,48,24,62,53,24,53,32,37,36,36,41,34,31,18,71,53,23,84,60,37,70,48,82,52,43,59,61,42,61,70,33,43,73,44,39,68,39,82,46,79,45,72,33,37,61,93,68,42,17,7,33,58,73,20,63,72,29,49,64,64,53,50,52,48,52,51,50,51,51,53,52,53,50,55,58,63,71,74,109

Foldseek 3Di:
DWDWDWDDDVQKIKIWGAQDKDDWDFAAWKKKKAALDAWKWKQWPNDTDTARIKIFHHRTTIIIRHDRRTMIMMTGHCPFPLVVVCCVPAQVVNRMGHDDVQLNVQLSVLCVVPVVDVVVSVCSNCVSVVRDRVPCVLADVLLSQLVVCLVPAQAQAPCSLVVSCVSSVHDSVVCQVSNCVRVVDGPVLVRLVSLVVQLLVVVLVPDDSFVSSVRRYAPGSVSNQVVVCPVQVEQEAADLSLQVRLVCLLPDVSRAEYERQADFQFLLVLVCQPPDPVVVVVLVVCLVVVVQVVQQVVVVVCLVVHDPVNVCVQVVQCVVQVNPTSSSSSNVRRVRGNLVRLCSRQHHYEYEAACAARRHHPVCNVSSVVSNPRYVHYHYHYHYVVNLQRYRSSSSCVPVVVVVVVVVSVVVVVVVVVD